Protein AF-A0A956AXN2-F1 (afdb_monomer)

Solvent-accessible surface area (backbone atoms only — not comparable to full-atom values): 38927 Å² total; per-residue (Å²): 79,81,42,46,38,38,34,41,40,37,40,39,87,85,61,36,36,43,39,35,38,62,96,38,86,89,48,66,48,78,38,73,47,72,67,61,50,49,54,52,47,34,55,55,49,18,58,46,57,61,72,47,58,73,88,59,54,57,62,46,51,62,55,63,70,58,45,82,42,81,30,56,21,61,94,42,70,40,66,51,91,88,80,43,90,66,70,39,63,32,53,41,64,32,35,39,30,80,55,100,62,31,31,37,41,35,23,76,89,72,74,42,74,49,77,41,59,59,91,49,60,66,60,62,51,50,20,50,52,45,25,58,54,51,74,76,45,56,70,71,55,58,58,71,58,52,70,62,55,61,71,53,73,47,81,45,76,29,72,24,73,70,72,59,88,85,79,65,54,62,90,74,86,74,84,85,65,79,72,78,85,69,74,83,89,83,73,80,79,83,81,86,90,80,82,89,82,87,89,86,86,90,84,91,82,91,78,92,74,82,79,72,83,78,74,72,82,51,67,55,45,62,71,54,22,45,56,45,37,54,36,38,72,73,64,70,49,53,72,39,75,97,34,64,69,58,37,53,53,52,51,61,52,61,54,43,82,23,31,32,37,30,43,29,27,55,66,43,46,46,66,67,31,42,52,34,35,35,38,36,54,42,46,69,33,42,94,87,42,97,37,75,55,40,51,30,35,38,41,33,41,65,43,44,49,54,91,56,96,56,93,64,47,36,56,51,52,41,49,50,34,50,51,41,32,43,75,53,56,22,42,39,32,31,42,51,55,54,49,22,67,58,29,70,51,51,102,89,39,87,55,22,51,45,71,70,45,44,69,37,45,72,64,40,57,36,27,35,38,29,32,29,35,56,67,43,45,56,51,32,42,71,75,38,49,75,64,46,70,59,37,51,78,44,75,52,67,66,77,57,82,84,50,47,61,59,43,49,50,52,55,47,51,56,53,16,69,76,64,68,46,46,74,39,71,61,20,46,53,43,40,53,54,49,35,65,73,75,49,81,85,70,33,65,62,30,53,34,52,47,52,50,51,19,53,50,49,48,50,44,56,52,47,72,68,46,95,54,95,66,80,60,77,65,42,36,43,67,56,51,50,53,51,52,22,70,74,51,29,38,50,60,60,52,72,43,88,87,44,80,84,56,66,66,61,51,39,52,60,47,48,76,79,44,77,94,45,64,70,61,45,48,54,54,39,51,46,52,49,32,53,47,69,66,69,48,60,84,57,17,31,62,39,79,48,76,44,69,41,61,86,89,74,41,67,69,55,48,49,45,49,48,11,32,64,52,32,70,32,64,84,30,41,50,73,45,62,20,70,71,27,46,46,75,72,39,43,41,52,41,55,29,45,81,85,48,81,7,52,57,42,52,50,30,61,75,44,33,54,25,27,39,36,37,35,44,48,82,46,35,30,74,74,56,52,62,53,48,49,38,35,64,63,55,10,42,48,69,42,80,70,66,54,68,19,54,31,44,58,15,34,41,38,33,30,28,58,55,44,42,70,68,58,72,66,65,85,67,103,60,82,80,79,49,74,66,60,51,52,53,49,39,50,52,39,45,51,66,70,72,51,134

Structure (mmCIF, N/CA/C/O backbone):
data_AF-A0A956AXN2-F1
#
_entry.id   AF-A0A956AXN2-F1
#
loop_
_atom_site.group_PDB
_atom_site.id
_atom_site.type_symbol
_atom_site.label_atom_id
_atom_site.label_alt_id
_atom_site.label_comp_id
_atom_site.label_asym_id
_atom_site.label_entity_id
_atom_site.label_seq_id
_atom_site.pdbx_PDB_ins_code
_atom_site.Cartn_x
_atom_site.Cartn_y
_atom_site.Cartn_z
_atom_site.occupancy
_atom_site.B_iso_or_equiv
_atom_site.auth_seq_id
_atom_site.auth_comp_id
_atom_site.auth_asym_id
_atom_site.auth_atom_id
_atom_site.pdbx_PDB_model_num
ATOM 1 N N . MET A 1 1 ? 9.701 23.883 -2.588 1.00 63.81 1 MET A N 1
ATOM 2 C CA . MET A 1 1 ? 8.964 24.927 -1.842 1.00 63.81 1 MET A CA 1
ATOM 3 C C . MET A 1 1 ? 9.703 25.158 -0.538 1.00 63.81 1 MET A C 1
ATOM 5 O O . MET A 1 1 ? 10.290 24.212 -0.030 1.00 63.81 1 MET A O 1
ATOM 9 N N . GLN A 1 2 ? 9.713 26.392 -0.039 1.00 69.25 2 GLN A N 1
ATOM 10 C CA . GLN A 1 2 ? 10.382 26.741 1.213 1.00 69.25 2 GLN A CA 1
ATOM 11 C C . GLN A 1 2 ? 9.327 26.874 2.313 1.00 69.25 2 GLN A C 1
ATOM 13 O O . GLN A 1 2 ? 8.371 27.635 2.157 1.00 69.25 2 GLN A O 1
ATOM 18 N N . PHE A 1 3 ? 9.496 26.123 3.396 1.00 72.44 3 PHE A N 1
ATOM 19 C CA . PHE A 1 3 ? 8.618 26.135 4.562 1.00 72.44 3 PHE A CA 1
ATOM 20 C C . PHE A 1 3 ? 9.384 26.654 5.772 1.00 72.44 3 PHE A C 1
ATOM 22 O O . PHE A 1 3 ? 10.547 26.310 5.959 1.00 72.44 3 PHE A O 1
ATOM 29 N N . THR A 1 4 ? 8.731 27.467 6.598 1.00 74.44 4 THR A N 1
ATOM 30 C CA . THR A 1 4 ? 9.302 27.939 7.862 1.00 74.44 4 THR A CA 1
ATOM 31 C C . THR A 1 4 ? 8.518 27.315 9.000 1.00 74.44 4 THR A C 1
ATOM 33 O O . THR A 1 4 ? 7.341 27.620 9.169 1.00 74.44 4 THR A O 1
ATOM 36 N N . VAL A 1 5 ? 9.170 26.456 9.775 1.00 76.56 5 VAL A N 1
ATOM 37 C CA . VAL A 1 5 ? 8.606 25.815 10.967 1.00 76.56 5 VAL A CA 1
ATOM 38 C C . VAL A 1 5 ? 9.182 26.497 12.197 1.00 76.56 5 VAL A C 1
ATOM 40 O O . VAL A 1 5 ? 10.336 26.905 12.180 1.00 76.56 5 VAL A O 1
ATOM 43 N N . GLN A 1 6 ? 8.406 26.652 13.265 1.00 81.50 6 GLN A N 1
ATOM 44 C CA . GLN A 1 6 ? 8.932 27.195 14.518 1.00 81.50 6 GLN A CA 1
ATOM 45 C C . GLN A 1 6 ? 9.357 26.050 15.439 1.00 81.50 6 GLN A C 1
ATOM 47 O O . GLN A 1 6 ? 8.585 25.124 15.689 1.00 81.50 6 GLN A O 1
ATOM 52 N N . LEU A 1 7 ? 10.580 26.115 15.945 1.00 84.94 7 LEU A N 1
ATOM 53 C CA . LEU A 1 7 ? 11.082 25.237 16.991 1.00 84.94 7 LEU A CA 1
ATOM 54 C C . LEU A 1 7 ? 10.888 25.926 18.336 1.00 84.94 7 LEU A C 1
ATOM 56 O O . LEU A 1 7 ? 11.140 27.121 18.451 1.00 84.94 7 LEU A O 1
AT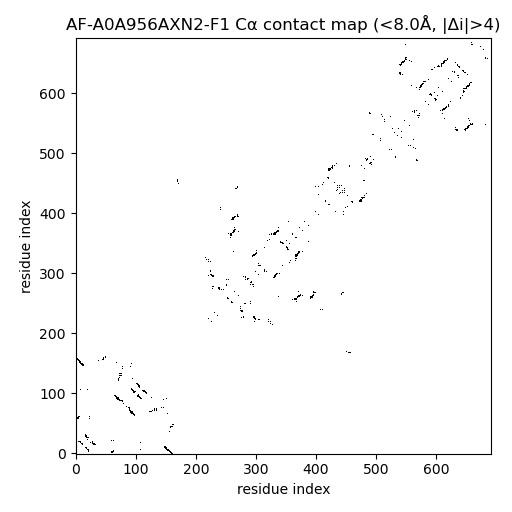OM 60 N N . PHE A 1 8 ? 10.464 25.178 19.346 1.00 86.69 8 PHE A N 1
ATOM 61 C CA . PHE A 1 8 ? 10.531 25.600 20.738 1.00 86.69 8 PHE A CA 1
ATOM 62 C C . PHE A 1 8 ? 11.638 24.812 21.429 1.00 86.69 8 PHE A C 1
ATOM 64 O O . PHE A 1 8 ? 11.578 23.583 21.490 1.00 86.69 8 PHE A O 1
ATOM 71 N N . ILE A 1 9 ? 12.661 25.517 21.901 1.00 87.62 9 ILE A N 1
ATOM 72 C CA . ILE A 1 9 ? 13.892 24.924 22.420 1.00 87.62 9 ILE A CA 1
ATOM 73 C C . ILE A 1 9 ? 13.972 25.200 23.915 1.00 87.62 9 ILE A C 1
ATOM 75 O O . ILE A 1 9 ? 13.796 26.337 24.349 1.00 87.62 9 ILE A O 1
ATOM 79 N N . GLN A 1 10 ? 14.246 24.149 24.683 1.00 87.50 10 GLN A N 1
ATOM 80 C CA . GLN A 1 10 ? 14.520 24.208 26.115 1.00 87.50 10 GLN A CA 1
ATOM 81 C C . GLN A 1 10 ? 15.980 23.838 26.341 1.00 87.50 10 GLN A C 1
ATOM 83 O O . GLN A 1 10 ? 16.398 22.750 25.944 1.00 87.50 10 GLN A O 1
ATOM 88 N N . ALA A 1 11 ? 16.751 24.720 26.970 1.00 86.19 11 ALA A N 1
ATOM 89 C CA . ALA A 1 11 ? 18.085 24.398 27.456 1.00 86.19 11 ALA A CA 1
ATOM 90 C C . ALA A 1 11 ? 18.000 23.830 28.877 1.00 86.19 11 ALA A C 1
ATOM 92 O O . ALA A 1 11 ? 17.357 24.416 29.744 1.00 86.19 11 ALA A O 1
ATOM 93 N N . HIS A 1 12 ? 18.684 22.715 29.121 1.00 83.00 12 HIS A N 1
ATOM 94 C CA . HIS A 1 12 ? 18.792 22.095 30.440 1.00 83.00 12 HIS A CA 1
ATOM 95 C C . HIS A 1 12 ? 20.176 22.366 31.049 1.00 83.00 12 HIS A C 1
ATOM 97 O O . HIS A 1 12 ? 21.182 22.426 30.336 1.00 83.00 12 HIS A O 1
ATOM 103 N N . HIS A 1 13 ? 20.264 22.446 32.381 1.00 67.75 13 HIS A N 1
ATOM 104 C CA . HIS A 1 13 ? 21.502 22.751 33.121 1.00 67.75 13 HIS A CA 1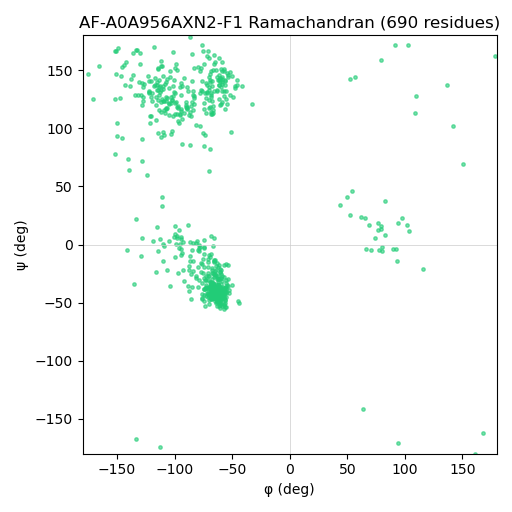
ATOM 105 C C . HIS A 1 13 ? 22.710 21.828 32.824 1.00 67.75 13 HIS A C 1
ATOM 107 O O . HIS A 1 13 ? 23.848 22.188 33.121 1.00 67.75 13 HIS A O 1
ATOM 113 N N . HIS A 1 14 ? 22.496 20.651 32.224 1.00 72.44 14 HIS A N 1
ATOM 114 C CA . HIS A 1 14 ? 23.546 19.683 31.877 1.00 72.44 14 HIS A CA 1
ATOM 115 C C . HIS A 1 14 ? 24.055 19.772 30.427 1.00 72.44 14 HIS A C 1
ATOM 117 O O . HIS A 1 14 ? 24.774 18.877 29.989 1.00 72.44 14 HIS A O 1
ATOM 123 N N . GLY A 1 15 ? 23.711 20.834 29.691 1.00 75.38 15 GLY A N 1
ATOM 124 C CA . GLY A 1 15 ? 24.161 21.027 28.306 1.00 75.38 15 GLY A CA 1
ATOM 125 C C . GLY A 1 15 ? 23.372 20.219 27.273 1.00 75.38 15 GLY A C 1
ATOM 126 O O . GLY A 1 15 ? 23.825 20.072 26.145 1.00 75.38 15 GLY A O 1
ATOM 127 N N . PHE A 1 16 ? 22.201 19.707 27.657 1.00 78.75 16 PHE A N 1
ATOM 128 C CA . PHE A 1 16 ? 21.246 19.079 26.749 1.00 78.75 16 PHE A CA 1
ATOM 129 C C . PHE A 1 16 ? 20.142 20.066 26.374 1.00 78.75 16 PHE A C 1
ATOM 131 O O . PHE A 1 16 ? 19.810 20.976 27.137 1.00 78.75 16 PHE A O 1
ATOM 138 N N . TYR A 1 17 ? 19.536 19.831 25.221 1.00 82.50 17 TYR A N 1
ATOM 139 C CA . TYR A 1 17 ? 18.417 20.570 24.672 1.00 82.50 17 TYR A CA 1
ATOM 140 C C . TYR A 1 17 ? 17.244 19.631 24.421 1.00 82.50 17 TYR A C 1
ATOM 142 O O . TYR A 1 17 ? 17.416 18.520 23.913 1.00 82.50 17 TYR A O 1
ATOM 150 N N . THR A 1 18 ? 16.041 20.115 24.711 1.00 81.19 18 THR A N 1
ATOM 151 C CA . THR A 1 18 ? 14.805 19.514 24.213 1.00 81.19 18 THR A CA 1
ATOM 152 C C . THR A 1 18 ? 14.215 20.428 23.149 1.00 81.19 18 THR A C 1
ATOM 154 O O . THR A 1 18 ? 13.869 21.577 23.420 1.00 81.19 18 THR A O 1
ATOM 157 N N . VAL A 1 19 ? 14.112 19.918 21.924 1.00 82.19 19 VAL A N 1
ATOM 158 C CA . VAL A 1 19 ? 13.635 20.646 20.748 1.00 82.19 19 VAL A CA 1
ATOM 159 C C . VAL A 1 19 ? 12.258 20.121 20.367 1.00 82.19 19 VAL A C 1
ATOM 161 O O . VAL A 1 19 ? 12.110 18.977 19.937 1.00 82.19 19 VAL A O 1
ATOM 164 N N . HIS A 1 20 ? 11.243 20.965 20.506 1.00 80.94 20 HIS A N 1
ATOM 165 C CA . HIS A 1 20 ? 9.877 20.682 20.085 1.00 80.94 20 HIS A CA 1
ATOM 166 C C . HIS A 1 20 ? 9.599 21.334 18.736 1.00 80.94 20 HIS A C 1
ATOM 168 O O . HIS A 1 20 ? 9.807 22.537 18.568 1.00 80.94 20 HIS A O 1
ATOM 174 N N . VAL A 1 21 ? 9.052 20.575 17.791 1.00 80.12 21 VAL A N 1
ATOM 175 C CA . VAL A 1 21 ? 8.584 21.136 16.521 1.00 80.12 21 VAL A CA 1
ATOM 176 C C . VAL A 1 21 ? 7.150 21.641 16.692 1.00 80.12 21 VAL A C 1
ATOM 178 O O . VAL A 1 21 ? 6.210 20.862 16.865 1.00 80.12 21 VAL A O 1
ATOM 181 N N . LEU A 1 22 ? 6.952 22.960 16.665 1.00 73.38 22 LEU A N 1
ATOM 182 C CA . LEU A 1 22 ? 5.623 23.546 16.835 1.00 73.38 22 LEU A CA 1
ATOM 183 C C . LEU A 1 22 ? 4.741 23.208 15.627 1.00 73.38 22 LEU A C 1
ATOM 185 O O . LEU A 1 22 ? 5.127 23.402 14.478 1.00 73.38 22 LEU A O 1
ATOM 189 N N . GLY A 1 23 ? 3.549 22.677 15.907 1.00 67.06 23 GLY A N 1
ATOM 190 C CA . GLY A 1 23 ? 2.657 22.093 14.898 1.00 67.06 23 GLY A CA 1
ATOM 191 C C . GLY A 1 23 ? 2.819 20.577 14.720 1.00 67.06 23 GLY A C 1
ATOM 192 O O . GLY A 1 23 ? 1.911 19.945 14.192 1.00 67.06 23 GLY A O 1
ATOM 193 N N . GLU A 1 24 ? 3.896 19.976 15.240 1.00 66.94 24 GLU A N 1
ATOM 194 C CA . GLU A 1 24 ? 4.154 18.527 15.225 1.00 66.94 24 GLU A CA 1
ATOM 195 C C . GLU A 1 24 ? 4.494 18.009 16.632 1.00 66.94 24 GLU A C 1
ATOM 197 O O . GLU A 1 24 ? 5.636 17.643 16.905 1.00 66.94 24 GLU A O 1
ATOM 202 N N . PRO A 1 25 ? 3.517 17.934 17.556 1.00 57.16 25 PRO A N 1
ATOM 203 C CA . PRO A 1 25 ? 3.775 17.521 18.939 1.00 57.16 25 PRO A CA 1
ATOM 204 C C . PRO A 1 25 ? 4.334 16.092 19.074 1.00 57.16 25 PRO A C 1
ATOM 206 O O . PRO A 1 25 ? 4.919 15.764 20.099 1.00 57.16 25 PRO A O 1
ATOM 209 N N . SER A 1 26 ? 4.202 15.247 18.044 1.00 58.41 26 SER A N 1
ATOM 210 C CA . SER A 1 26 ? 4.830 13.919 17.998 1.00 58.41 26 SER A CA 1
ATOM 211 C C . SER A 1 26 ? 6.338 13.940 17.715 1.00 58.41 26 SER A C 1
ATOM 213 O O . SER A 1 26 ? 6.979 12.897 17.805 1.00 58.41 26 SER A O 1
ATOM 215 N N . LEU A 1 27 ? 6.893 15.083 17.300 1.00 64.00 27 LEU A N 1
ATOM 216 C CA . LEU A 1 27 ? 8.287 15.228 16.893 1.00 64.00 27 LEU A CA 1
ATOM 217 C C . LEU A 1 27 ? 9.031 16.090 17.921 1.00 64.00 27 LEU A C 1
ATOM 219 O O . LEU A 1 27 ? 9.037 17.321 17.854 1.00 64.00 27 LEU A O 1
ATOM 223 N N . VAL A 1 28 ? 9.636 15.405 18.890 1.00 72.00 28 VAL A N 1
ATOM 224 C CA . VAL A 1 28 ? 10.475 15.991 19.940 1.00 72.00 28 VAL A CA 1
ATOM 225 C C . VAL A 1 28 ? 11.849 15.340 19.870 1.00 72.00 28 VAL A C 1
ATOM 227 O O . VAL A 1 28 ? 11.951 14.116 19.787 1.00 72.00 28 VAL A O 1
ATOM 230 N N . VAL A 1 29 ? 12.898 16.157 19.886 1.00 74.81 29 VAL A N 1
ATOM 231 C CA . VAL A 1 29 ? 14.290 15.700 19.844 1.00 74.81 29 VAL A CA 1
ATOM 232 C C . VAL A 1 29 ? 14.977 16.106 21.138 1.00 74.81 29 VAL A C 1
ATOM 234 O O . VAL A 1 29 ? 14.955 17.275 21.512 1.00 74.81 29 VAL A O 1
ATOM 237 N N . HIS A 1 30 ? 15.601 15.142 21.808 1.00 78.94 30 HIS A N 1
ATOM 238 C CA . HIS A 1 30 ? 16.502 15.392 22.929 1.00 78.94 30 HIS A CA 1
ATOM 239 C C . HIS A 1 30 ? 17.935 15.223 22.425 1.00 78.94 30 HIS A C 1
ATOM 241 O O . HIS A 1 30 ? 18.270 14.164 21.896 1.00 78.94 30 HIS A O 1
ATOM 247 N N . THR A 1 31 ? 18.758 16.261 22.546 1.00 78.94 31 THR A N 1
ATOM 248 C CA . THR A 1 31 ? 20.106 16.306 21.956 1.00 78.94 31 THR A CA 1
ATOM 249 C C . THR A 1 31 ? 21.067 17.085 22.851 1.00 78.94 31 THR A C 1
ATOM 251 O O . THR A 1 31 ? 20.638 17.972 23.576 1.00 78.94 31 THR A O 1
ATOM 254 N N . ASP A 1 32 ? 22.359 16.792 22.808 1.00 83.12 32 ASP A N 1
ATOM 255 C CA . ASP A 1 32 ? 23.435 17.665 23.302 1.00 83.12 32 ASP A CA 1
ATOM 256 C C . ASP A 1 32 ? 24.036 18.550 22.191 1.00 83.12 32 ASP A C 1
ATOM 258 O O . ASP A 1 32 ? 24.781 19.485 22.478 1.00 83.12 32 ASP A O 1
ATOM 262 N N . ASP A 1 33 ? 23.661 18.304 20.931 1.00 84.12 33 ASP A N 1
ATOM 263 C CA . ASP A 1 33 ? 24.059 19.073 19.751 1.00 84.12 33 ASP A CA 1
ATOM 264 C C . ASP A 1 33 ? 22.820 19.624 19.028 1.00 84.12 33 ASP A C 1
ATOM 266 O O . ASP A 1 33 ? 22.065 18.904 18.360 1.00 84.12 33 ASP A O 1
ATOM 270 N N . LEU A 1 34 ? 22.586 20.926 19.200 1.00 84.19 34 LEU A N 1
ATOM 271 C CA . LEU A 1 34 ? 21.443 21.616 18.614 1.00 84.19 34 LEU A CA 1
ATOM 272 C C . LEU A 1 34 ? 21.570 21.762 17.088 1.00 84.19 34 LEU A C 1
ATOM 274 O O . LEU A 1 34 ? 20.549 21.752 16.401 1.00 84.19 34 LEU A O 1
ATOM 278 N N . ASP A 1 35 ? 22.788 21.872 16.551 1.00 84.81 35 ASP A N 1
ATOM 279 C CA . ASP A 1 35 ? 23.010 22.032 15.111 1.00 84.81 35 ASP A CA 1
ATOM 280 C C . ASP A 1 35 ? 22.742 20.718 14.373 1.00 84.81 35 ASP A C 1
ATOM 282 O O . ASP A 1 35 ? 21.992 20.712 13.394 1.00 84.81 35 ASP A O 1
ATOM 286 N N . GLN A 1 36 ? 23.226 19.591 14.905 1.00 73.12 36 GLN A N 1
ATOM 287 C CA . GLN A 1 36 ? 22.910 18.273 14.347 1.00 73.12 36 GLN A CA 1
ATOM 288 C C . GLN A 1 36 ? 21.402 17.987 14.387 1.00 73.12 36 GLN A C 1
ATOM 290 O O . GLN A 1 36 ? 20.825 17.521 13.404 1.00 73.12 36 GLN A O 1
ATOM 295 N N . ALA A 1 37 ? 20.729 18.324 15.493 1.00 75.56 37 ALA A N 1
ATOM 296 C CA . ALA A 1 37 ? 19.283 18.146 15.591 1.00 75.56 37 ALA A CA 1
ATOM 297 C C . ALA A 1 37 ? 18.514 18.988 14.564 1.00 75.56 37 ALA A C 1
ATOM 299 O O . ALA A 1 37 ? 17.494 18.532 14.051 1.00 75.56 37 ALA A O 1
ATOM 300 N N . ARG A 1 38 ? 18.988 20.195 14.222 1.00 83.06 38 ARG A N 1
ATOM 301 C CA . ARG A 1 38 ? 18.386 21.016 13.158 1.00 83.06 38 ARG A CA 1
ATOM 302 C C . ARG A 1 38 ? 18.546 20.368 11.786 1.00 83.06 38 ARG A C 1
ATOM 304 O O . ARG A 1 38 ? 17.582 20.369 11.020 1.00 83.06 38 ARG A O 1
ATOM 311 N N . GLU A 1 39 ? 19.716 19.818 11.470 1.00 72.25 39 GLU A N 1
ATOM 312 C CA . GLU A 1 39 ? 19.949 19.111 10.203 1.00 72.25 39 GLU A CA 1
ATOM 313 C C . GLU A 1 39 ? 19.042 17.880 10.078 1.00 72.25 39 GLU A C 1
ATOM 315 O O . GLU A 1 39 ? 18.328 17.727 9.081 1.00 72.25 39 GLU A O 1
ATOM 320 N N . ASP A 1 40 ? 18.982 17.060 11.128 1.00 69.50 40 ASP A N 1
ATOM 321 C CA . ASP A 1 40 ? 18.150 15.857 11.167 1.00 69.50 40 ASP A CA 1
ATOM 322 C C . ASP A 1 40 ? 16.659 16.205 11.062 1.00 69.50 40 ASP A C 1
ATOM 324 O O . ASP A 1 40 ? 15.921 15.606 10.274 1.00 69.50 40 ASP A O 1
ATOM 328 N N . LEU A 1 41 ? 16.208 17.224 11.803 1.00 76.19 41 LEU A N 1
ATOM 329 C CA . LEU A 1 41 ? 14.836 17.726 11.720 1.00 76.19 41 LEU A CA 1
ATOM 330 C C . LEU A 1 41 ? 14.521 18.288 10.335 1.00 76.19 41 LEU A C 1
ATOM 332 O O . LEU A 1 41 ? 13.416 18.075 9.845 1.00 76.19 41 LEU A O 1
ATOM 336 N N . THR A 1 42 ? 15.472 18.956 9.681 1.00 78.19 42 THR A N 1
ATOM 337 C CA . THR A 1 42 ? 15.293 19.466 8.315 1.00 78.19 42 THR A CA 1
ATOM 338 C C . THR A 1 42 ? 15.047 18.321 7.340 1.00 78.19 42 THR A C 1
ATOM 340 O O . THR A 1 42 ? 14.102 18.388 6.557 1.00 78.19 42 THR A O 1
ATOM 343 N N . LEU A 1 43 ? 15.826 17.239 7.423 1.00 68.62 43 LEU A N 1
ATOM 344 C CA . LEU A 1 43 ? 15.653 16.057 6.573 1.00 68.62 43 LEU A CA 1
ATOM 345 C C . LEU A 1 43 ? 14.315 15.350 6.830 1.00 68.62 43 LEU A C 1
ATOM 347 O O . LEU A 1 43 ? 13.591 15.022 5.888 1.00 68.62 43 LEU A O 1
ATOM 351 N N . VAL A 1 44 ? 13.960 15.149 8.102 1.00 70.06 44 VAL A N 1
ATOM 352 C CA . VAL A 1 44 ? 12.703 14.496 8.501 1.00 70.06 44 VAL A CA 1
ATOM 353 C C . VAL A 1 44 ? 11.487 15.327 8.087 1.00 70.06 44 VAL A C 1
ATOM 355 O O . VAL A 1 44 ? 10.497 14.779 7.598 1.00 70.06 44 VAL A O 1
ATOM 358 N N . LEU A 1 45 ? 11.542 16.649 8.265 1.00 73.06 45 LEU A N 1
ATOM 359 C CA . LEU A 1 45 ? 10.460 17.555 7.887 1.00 73.06 45 LEU A CA 1
ATOM 360 C C . LEU A 1 45 ? 10.363 17.730 6.371 1.00 73.06 45 LEU A C 1
ATOM 362 O O . LEU A 1 45 ? 9.246 17.815 5.871 1.00 73.06 45 LEU A O 1
ATOM 366 N N . ALA A 1 46 ? 11.478 17.727 5.634 1.00 72.12 46 ALA A N 1
ATOM 367 C CA . ALA A 1 46 ? 11.466 17.762 4.171 1.00 72.12 46 ALA A CA 1
ATOM 368 C C . ALA A 1 46 ? 10.742 16.531 3.603 1.00 72.12 46 ALA A C 1
ATOM 370 O O . ALA A 1 46 ? 9.751 16.687 2.889 1.00 72.12 46 ALA A O 1
ATOM 371 N N . ASP A 1 47 ? 11.136 15.322 4.023 1.00 65.38 47 ASP A N 1
ATOM 372 C CA . ASP A 1 47 ? 10.463 14.072 3.635 1.00 65.38 47 ASP A CA 1
ATOM 373 C C . ASP A 1 47 ? 8.977 14.069 4.038 1.00 65.38 47 ASP A C 1
ATOM 375 O O . ASP A 1 47 ? 8.109 13.607 3.294 1.00 65.38 47 ASP A O 1
ATOM 379 N N . ARG A 1 48 ? 8.648 14.633 5.206 1.00 68.62 48 ARG A N 1
ATOM 380 C CA . ARG A 1 48 ? 7.261 14.736 5.674 1.00 68.62 48 ARG A CA 1
ATOM 381 C C . ARG A 1 48 ? 6.442 15.738 4.854 1.00 68.62 48 ARG A C 1
ATOM 383 O O . ARG A 1 48 ? 5.308 15.419 4.499 1.00 68.62 48 ARG A O 1
ATOM 390 N N . PHE A 1 49 ? 6.981 16.914 4.529 1.00 69.62 49 PHE A N 1
ATOM 391 C CA . PHE A 1 49 ? 6.303 17.916 3.700 1.00 69.62 49 PHE A CA 1
ATOM 392 C C . PHE A 1 49 ? 6.097 17.434 2.266 1.00 69.62 49 PHE A C 1
ATOM 394 O O . PHE A 1 49 ? 5.045 17.705 1.691 1.00 69.62 49 PHE A O 1
ATOM 401 N N . GLU A 1 50 ? 7.026 16.648 1.720 1.00 62.25 50 GLU A N 1
ATOM 402 C CA . GLU A 1 50 ? 6.866 15.994 0.414 1.00 62.25 50 GLU A CA 1
ATOM 403 C C . GLU A 1 50 ? 5.691 15.006 0.380 1.00 62.25 50 GLU A C 1
ATOM 405 O O . GLU A 1 50 ? 5.064 14.806 -0.662 1.00 62.25 50 GLU A O 1
ATOM 410 N N . ARG A 1 51 ? 5.352 14.408 1.527 1.00 56.44 51 ARG A N 1
ATOM 411 C CA . ARG A 1 51 ? 4.265 13.425 1.676 1.00 56.44 51 ARG A CA 1
ATOM 412 C C . ARG A 1 51 ? 2.930 14.046 2.096 1.00 56.44 51 ARG A C 1
ATOM 414 O O . ARG A 1 51 ? 1.915 13.348 2.141 1.00 56.44 51 ARG A O 1
ATOM 421 N N . MET A 1 52 ? 2.913 15.334 2.427 1.00 57.78 52 MET A N 1
ATOM 422 C CA . MET A 1 52 ? 1.763 16.017 3.009 1.00 57.78 52 MET A CA 1
ATOM 423 C C . MET A 1 52 ? 0.861 16.647 1.941 1.00 57.78 52 MET A C 1
ATOM 425 O O . MET A 1 52 ? 1.321 17.183 0.935 1.00 57.78 52 MET A O 1
ATOM 429 N N . HIS A 1 53 ? -0.457 16.624 2.163 1.00 53.28 53 HIS A N 1
ATOM 430 C CA . HIS A 1 53 ? -1.404 17.243 1.234 1.00 53.28 53 HIS A CA 1
ATOM 431 C C . HIS A 1 53 ? -1.177 18.771 1.143 1.00 53.28 53 HIS A C 1
ATOM 433 O O . HIS A 1 53 ? -1.171 19.427 2.188 1.00 53.28 53 HIS A O 1
ATOM 439 N N . PRO A 1 54 ? -1.109 19.391 -0.054 1.00 53.41 54 PRO A N 1
ATOM 440 C CA . PRO A 1 54 ? -0.770 20.815 -0.210 1.00 53.41 54 PRO A CA 1
ATOM 441 C C . PRO A 1 54 ? -1.658 21.796 0.579 1.00 53.41 54 PRO A C 1
ATOM 443 O O . PRO A 1 54 ? -1.177 22.811 1.074 1.00 53.41 54 PRO A O 1
ATOM 446 N N . ARG A 1 55 ? -2.952 21.481 0.762 1.00 50.84 55 ARG A N 1
ATOM 447 C CA . ARG A 1 55 ? -3.877 22.282 1.604 1.00 50.84 55 ARG A CA 1
ATOM 448 C C . ARG A 1 55 ? -3.549 22.244 3.110 1.00 50.84 55 ARG A C 1
ATOM 450 O O . ARG A 1 55 ? -4.012 23.111 3.841 1.00 50.84 55 ARG A O 1
ATOM 457 N N . LEU A 1 56 ? -2.800 21.246 3.585 1.00 54.50 56 LEU A N 1
ATOM 458 C CA . LEU A 1 56 ? -2.360 21.126 4.984 1.00 54.50 56 LEU A CA 1
ATOM 459 C C . LEU A 1 56 ? -0.997 21.783 5.206 1.00 54.50 56 LEU A C 1
ATOM 461 O O . LEU A 1 56 ? -0.768 22.360 6.262 1.00 54.50 56 LEU A O 1
ATOM 465 N N . VAL A 1 57 ? -0.148 21.778 4.179 1.00 54.81 57 VAL A N 1
ATOM 466 C CA . VAL A 1 57 ? 1.186 22.389 4.195 1.00 54.81 57 VAL A CA 1
ATOM 467 C C . VAL A 1 57 ? 1.131 23.892 4.521 1.00 54.81 57 VAL A C 1
ATOM 469 O O . VAL A 1 57 ? 1.958 24.395 5.279 1.00 54.81 57 VAL A O 1
ATOM 472 N N . GLY A 1 58 ? 0.105 24.609 4.042 1.00 51.59 58 GLY A N 1
ATOM 473 C CA . GLY A 1 58 ? -0.102 26.031 4.358 1.00 51.59 58 GLY A CA 1
ATOM 474 C C . GLY A 1 58 ? -0.273 26.339 5.855 1.00 51.59 58 GLY A C 1
ATOM 475 O O . GLY A 1 58 ? 0.089 27.427 6.292 1.00 51.59 58 GLY A O 1
ATOM 476 N N . LYS A 1 59 ? -0.729 25.372 6.665 1.00 53.47 59 LYS A N 1
ATOM 477 C CA . LYS A 1 59 ? -0.896 25.547 8.120 1.00 53.47 59 LYS A CA 1
ATOM 478 C C . LYS A 1 59 ? 0.428 25.544 8.889 1.00 53.47 59 LYS A C 1
ATOM 480 O O . LYS A 1 59 ? 0.480 26.068 9.995 1.00 53.47 59 LYS A O 1
ATOM 485 N N . TYR A 1 60 ? 1.496 25.006 8.297 1.00 53.50 60 TYR A N 1
ATOM 486 C CA . TYR A 1 60 ? 2.847 25.049 8.866 1.00 53.50 60 TYR A CA 1
ATOM 487 C C . TYR A 1 60 ? 3.534 26.386 8.573 1.00 53.50 60 TYR A C 1
ATOM 489 O O . TYR A 1 60 ? 4.312 26.864 9.389 1.00 53.50 60 TYR A O 1
ATOM 497 N N . ALA A 1 61 ? 3.178 27.038 7.459 1.00 42.75 61 ALA A N 1
ATOM 498 C CA . ALA A 1 61 ? 3.635 28.387 7.127 1.00 42.75 61 ALA A CA 1
ATOM 499 C C . ALA A 1 61 ? 2.969 29.481 7.996 1.00 42.75 61 ALA A C 1
ATOM 501 O O . ALA A 1 61 ? 3.579 30.518 8.250 1.00 42.75 61 ALA A O 1
ATOM 502 N N . GLU A 1 62 ? 1.749 29.244 8.500 1.00 44.72 62 GLU A N 1
ATOM 503 C CA . GLU A 1 62 ? 1.018 30.148 9.412 1.00 44.72 62 GLU A CA 1
ATOM 504 C C . GLU A 1 62 ? 1.476 30.077 10.886 1.00 44.72 62 GLU A C 1
ATOM 506 O O . GLU A 1 62 ? 0.975 30.821 11.730 1.00 44.72 62 GLU A O 1
ATOM 511 N N . ALA A 1 63 ? 2.459 29.235 11.229 1.00 49.25 63 ALA A N 1
ATOM 512 C CA . ALA A 1 63 ? 3.107 29.281 12.545 1.00 49.25 63 ALA A CA 1
ATOM 513 C C . ALA A 1 63 ? 3.992 30.536 12.732 1.00 49.25 63 ALA A C 1
ATOM 515 O O . ALA A 1 63 ? 4.457 30.816 13.839 1.00 49.25 63 ALA A O 1
ATOM 516 N N . GLY A 1 64 ? 4.217 31.315 11.667 1.00 50.09 64 GLY A N 1
ATOM 517 C CA . GLY A 1 64 ? 4.844 32.631 11.745 1.00 50.09 64 GLY A CA 1
ATOM 518 C C . GLY A 1 64 ? 3.973 33.640 12.503 1.00 50.09 64 GLY A C 1
ATOM 519 O O . GLY A 1 64 ? 2.784 33.774 12.233 1.00 50.09 64 GLY A O 1
ATOM 520 N N . GLY A 1 65 ? 4.580 34.373 13.440 1.00 62.16 65 GLY A N 1
ATOM 521 C CA . GLY A 1 65 ? 3.903 35.414 14.228 1.00 62.16 65 GLY A CA 1
ATOM 522 C C . GLY A 1 65 ? 3.550 35.021 15.665 1.00 62.16 65 GLY A C 1
ATOM 523 O O . GLY A 1 65 ? 2.802 35.748 16.313 1.00 62.16 65 GLY A O 1
ATOM 524 N N . LEU A 1 66 ? 4.074 33.895 16.162 1.00 72.00 66 LEU A N 1
ATOM 525 C CA . LEU A 1 66 ? 4.082 33.584 17.591 1.00 72.00 66 LEU A CA 1
ATOM 526 C C . LEU A 1 66 ? 5.182 34.387 18.297 1.00 72.00 66 LEU A C 1
ATOM 528 O O . LEU A 1 66 ? 6.320 34.410 17.831 1.00 72.00 66 LEU A O 1
ATOM 532 N N . THR A 1 67 ? 4.858 35.011 19.425 1.00 78.75 67 THR A N 1
ATOM 533 C CA . THR A 1 67 ? 5.832 35.626 20.336 1.00 78.75 67 THR A CA 1
ATOM 534 C C . THR A 1 67 ? 5.914 34.814 21.619 1.00 78.75 67 THR A C 1
ATOM 536 O O . THR A 1 67 ? 4.893 34.375 22.145 1.00 78.75 67 THR A O 1
ATOM 539 N N . ALA A 1 68 ? 7.128 34.576 22.113 1.00 83.12 68 ALA A N 1
ATOM 540 C CA . ALA A 1 68 ? 7.335 33.927 23.401 1.00 83.12 68 ALA A CA 1
ATOM 541 C C . ALA A 1 68 ? 7.224 34.967 24.523 1.00 83.12 68 ALA A C 1
ATOM 543 O O . ALA A 1 68 ? 7.898 35.995 24.487 1.00 83.12 68 ALA A O 1
ATOM 544 N N . HIS A 1 69 ? 6.382 34.683 25.508 1.00 82.06 69 HIS A N 1
ATOM 545 C CA . HIS A 1 69 ? 6.216 35.460 26.729 1.00 82.06 69 HIS A CA 1
ATOM 546 C C . HIS A 1 69 ? 6.526 34.560 27.918 1.00 82.06 69 HIS A C 1
ATOM 548 O O . HIS A 1 69 ? 6.149 33.389 27.930 1.00 82.06 69 HIS A O 1
ATOM 554 N N . THR A 1 70 ? 7.203 35.097 28.926 1.00 84.00 70 THR A N 1
ATOM 555 C CA . THR A 1 70 ? 7.386 34.411 30.206 1.00 84.00 70 THR A CA 1
ATOM 556 C C . THR A 1 70 ? 6.326 34.924 31.162 1.00 84.00 70 THR A C 1
ATOM 558 O O . THR A 1 70 ? 6.305 36.113 31.470 1.00 84.00 70 THR A O 1
ATOM 561 N N . VAL A 1 71 ? 5.443 34.038 31.616 1.00 86.12 71 VAL A N 1
ATOM 562 C CA . VAL A 1 71 ? 4.383 34.380 32.569 1.00 86.12 71 VAL A CA 1
ATOM 563 C C . VAL A 1 71 ? 4.581 33.609 33.872 1.00 86.12 71 VAL A C 1
ATOM 565 O O . VAL A 1 71 ? 4.991 32.443 33.840 1.00 86.12 71 VAL A O 1
ATOM 568 N N . PRO A 1 72 ? 4.295 34.221 35.032 1.00 83.44 72 PRO A N 1
ATOM 569 C CA . PRO A 1 72 ? 4.267 33.486 36.286 1.00 83.44 72 PRO A CA 1
ATOM 570 C C . PRO A 1 72 ? 3.074 32.525 36.289 1.00 83.44 72 PRO A C 1
ATOM 572 O O . PRO A 1 72 ? 2.026 32.822 35.714 1.00 83.44 72 PRO A O 1
ATOM 575 N N . VAL A 1 73 ? 3.205 31.398 36.978 1.00 81.62 73 VAL A N 1
ATOM 576 C CA . VAL A 1 73 ? 2.115 30.463 37.259 1.00 81.62 73 VAL A CA 1
ATOM 577 C C . VAL A 1 73 ? 1.801 30.546 38.753 1.00 81.62 73 VAL A C 1
ATOM 579 O O . VAL A 1 73 ? 2.511 29.944 39.568 1.00 81.62 73 VAL A O 1
ATOM 582 N N . PRO A 1 74 ? 0.781 31.336 39.138 1.00 69.56 74 PRO A N 1
ATOM 583 C CA . PRO A 1 74 ? 0.304 31.407 40.512 1.00 69.56 74 PRO A CA 1
ATOM 584 C C . PRO A 1 74 ? 0.053 30.008 41.089 1.00 69.56 74 PRO A C 1
ATOM 586 O O . PRO A 1 74 ? -0.352 29.097 40.372 1.00 69.56 74 PRO A O 1
ATOM 589 N N . ASP A 1 75 ? 0.325 29.830 42.383 1.00 66.25 75 ASP A N 1
ATOM 590 C CA . ASP A 1 75 ? 0.093 28.589 43.147 1.00 66.25 75 ASP A CA 1
ATOM 591 C C . ASP A 1 75 ? 0.936 27.354 42.757 1.00 66.25 75 ASP A C 1
ATOM 593 O O . ASP A 1 75 ? 0.921 26.334 43.457 1.00 66.25 75 ASP A O 1
ATOM 597 N N . ALA A 1 76 ? 1.765 27.449 41.714 1.00 67.00 76 ALA A N 1
ATOM 598 C CA . ALA A 1 76 ? 2.837 26.500 41.428 1.00 67.00 76 ALA A CA 1
ATOM 599 C C . ALA A 1 76 ? 4.147 27.001 42.057 1.00 67.00 76 ALA A C 1
ATOM 601 O O . ALA A 1 76 ? 4.917 27.709 41.422 1.00 67.00 76 ALA A O 1
ATOM 602 N N . LEU A 1 77 ? 4.402 26.674 43.328 1.00 66.69 77 LEU A N 1
ATOM 603 C CA . LEU A 1 77 ? 5.598 27.147 44.034 1.00 66.69 77 LEU A CA 1
ATOM 604 C C . LEU A 1 77 ? 6.829 26.270 43.762 1.00 66.69 77 LEU A C 1
ATOM 606 O O . LEU A 1 77 ? 6.798 25.044 43.897 1.00 66.69 77 LEU A O 1
ATOM 610 N N . VAL A 1 78 ? 7.940 26.922 43.436 1.00 64.25 78 VAL A N 1
ATOM 611 C CA . VAL A 1 78 ? 9.251 26.325 43.184 1.00 64.25 78 VAL A CA 1
ATOM 612 C C . VAL A 1 78 ? 10.221 26.816 44.251 1.00 64.25 78 VAL A C 1
ATOM 614 O O . VAL A 1 78 ? 10.272 28.003 44.564 1.00 64.25 78 VAL A O 1
ATOM 617 N N . VAL A 1 79 ? 10.982 25.883 44.820 1.00 58.62 79 VAL A N 1
ATOM 618 C CA . VAL A 1 79 ? 12.146 26.182 45.663 1.00 58.62 79 VAL A CA 1
ATOM 619 C C . VAL A 1 79 ? 13.364 25.771 44.853 1.00 58.62 79 VAL A C 1
ATOM 621 O O . VAL A 1 79 ? 13.479 24.591 44.498 1.00 58.62 79 VAL A O 1
ATOM 624 N N . ASP A 1 80 ? 14.195 26.747 44.511 1.00 56.84 80 ASP A N 1
ATOM 625 C CA . ASP A 1 80 ? 15.433 26.555 43.763 1.00 56.84 80 ASP A CA 1
ATOM 626 C C . ASP A 1 80 ? 16.583 26.289 44.746 1.00 56.84 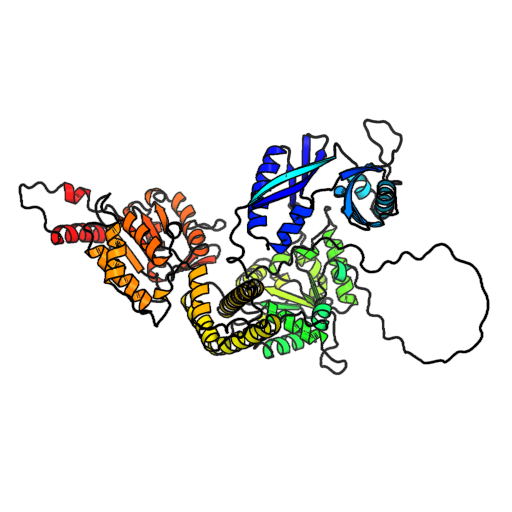80 ASP A C 1
ATOM 628 O O . ASP A 1 80 ? 16.677 26.934 45.792 1.00 56.84 80 ASP A O 1
ATOM 632 N N . SER A 1 81 ? 17.438 25.307 44.459 1.00 55.12 81 SER A N 1
ATOM 633 C CA . SER A 1 81 ? 18.569 24.983 45.336 1.00 55.12 81 SER A CA 1
ATOM 634 C C . SER A 1 81 ? 19.661 26.051 45.302 1.00 55.12 81 SER A C 1
ATOM 636 O O . SER A 1 81 ? 20.394 26.181 46.284 1.00 55.12 81 SER A O 1
ATOM 638 N N . ASP A 1 82 ? 19.741 26.819 44.213 1.00 55.19 82 ASP A N 1
ATOM 639 C CA . ASP A 1 82 ? 20.811 27.794 43.983 1.00 55.19 82 ASP A CA 1
ATOM 640 C C . ASP A 1 82 ? 20.457 29.210 44.481 1.00 55.19 82 ASP A C 1
ATOM 642 O O . ASP A 1 82 ? 21.351 29.988 44.817 1.00 55.19 82 ASP A O 1
ATOM 646 N N . ASP A 1 83 ? 19.162 29.519 44.624 1.00 52.53 83 ASP A N 1
ATOM 647 C CA . ASP A 1 83 ? 18.642 30.885 44.829 1.00 52.53 83 ASP A CA 1
ATOM 648 C C . ASP A 1 83 ? 18.018 31.133 46.228 1.00 52.53 83 ASP A C 1
ATOM 650 O O . ASP A 1 83 ? 17.517 32.223 46.526 1.00 52.53 83 ASP A O 1
ATOM 654 N N . GLY A 1 84 ? 18.094 30.140 47.125 1.00 56.03 84 GLY A N 1
ATOM 655 C CA . GLY A 1 84 ? 17.674 30.223 48.532 1.00 56.03 84 GLY A CA 1
ATOM 656 C C . GLY A 1 84 ? 16.319 29.559 48.858 1.00 56.03 84 GLY A C 1
ATOM 657 O O . GLY A 1 84 ? 15.592 29.128 47.972 1.00 56.03 84 GLY A O 1
ATOM 658 N N . PRO A 1 85 ? 15.949 29.444 50.152 1.00 54.25 85 PRO A N 1
ATOM 659 C CA . PRO A 1 85 ? 14.830 28.605 50.608 1.00 54.25 85 PRO A CA 1
ATOM 660 C C . PRO A 1 85 ? 13.428 29.226 50.449 1.00 54.25 85 PRO A C 1
ATOM 662 O O . PRO A 1 85 ? 12.453 28.632 50.911 1.00 54.25 85 PRO A O 1
ATOM 665 N N . GLU A 1 86 ? 13.301 30.419 49.864 1.00 64.50 86 GLU A N 1
ATOM 666 C CA . GLU A 1 86 ? 12.005 31.090 49.722 1.00 64.50 86 GLU A CA 1
ATOM 667 C C . GLU A 1 86 ? 11.263 30.599 48.465 1.00 64.50 86 GLU A C 1
ATOM 669 O O . GLU A 1 86 ? 11.792 30.721 47.360 1.00 64.50 86 GLU A O 1
ATOM 674 N N . PRO A 1 87 ? 10.038 30.055 48.596 1.00 64.75 87 PRO A N 1
ATOM 675 C CA . PRO A 1 87 ? 9.271 29.574 47.454 1.00 64.75 87 PRO A CA 1
ATOM 676 C C . PRO A 1 87 ? 8.829 30.734 46.554 1.00 64.75 87 PRO A C 1
ATOM 678 O O . PRO A 1 87 ? 8.177 31.673 47.016 1.00 64.75 87 PRO A O 1
ATOM 681 N N . ARG A 1 88 ? 9.136 30.645 45.256 1.00 68.81 88 ARG A N 1
ATOM 682 C CA . ARG A 1 88 ? 8.691 31.593 44.221 1.00 68.81 88 ARG A CA 1
ATOM 683 C C . ARG A 1 88 ? 7.682 30.926 43.275 1.00 68.81 88 ARG A C 1
ATOM 685 O O . ARG A 1 88 ? 7.719 29.704 43.135 1.00 68.81 88 ARG A O 1
ATOM 692 N N . PRO A 1 89 ? 6.774 31.682 42.632 1.00 70.62 89 PRO A N 1
ATOM 693 C CA . PRO A 1 89 ? 5.924 31.139 41.574 1.00 70.62 89 PRO A CA 1
ATOM 694 C C . PRO A 1 89 ? 6.776 30.570 40.435 1.00 70.62 89 PRO A C 1
ATOM 696 O O . PRO A 1 89 ? 7.785 31.168 40.064 1.00 70.62 89 PRO A O 1
ATOM 699 N N . ALA A 1 90 ? 6.370 29.432 39.880 1.00 74.25 90 ALA A N 1
ATOM 700 C CA . ALA A 1 90 ? 6.973 28.866 38.685 1.00 74.25 90 ALA A CA 1
ATOM 701 C C . ALA A 1 90 ? 6.812 29.843 37.517 1.00 74.25 90 ALA A C 1
ATOM 703 O O . ALA A 1 90 ? 5.791 30.519 37.400 1.00 74.25 90 ALA A O 1
ATOM 704 N N . GLU A 1 91 ? 7.793 29.882 36.626 1.00 81.00 91 GLU A N 1
ATOM 705 C CA . GLU A 1 91 ? 7.675 30.595 35.358 1.00 81.00 91 GLU A CA 1
ATOM 706 C C . GLU A 1 91 ? 7.369 29.614 34.229 1.00 81.00 91 GLU A C 1
ATOM 708 O O . GLU A 1 91 ? 7.918 28.512 34.175 1.00 81.00 91 GLU A O 1
ATOM 713 N N . ALA A 1 92 ? 6.510 30.030 33.304 1.00 82.44 92 ALA A N 1
ATOM 714 C CA . ALA A 1 92 ? 6.170 29.270 32.115 1.00 82.44 92 ALA A CA 1
ATOM 715 C C . ALA A 1 92 ? 6.352 30.124 30.862 1.00 82.44 92 ALA A C 1
ATOM 717 O O . ALA A 1 92 ? 5.894 31.268 30.803 1.00 82.44 92 ALA A O 1
ATOM 718 N N . THR A 1 93 ? 6.971 29.546 29.833 1.00 86.06 93 THR A N 1
ATOM 719 C CA . THR A 1 93 ? 6.992 30.164 28.509 1.00 86.06 93 THR A CA 1
ATOM 720 C C . THR A 1 93 ? 5.704 29.837 27.769 1.00 86.06 93 THR A C 1
ATOM 722 O O . THR A 1 93 ? 5.380 28.670 27.528 1.00 86.06 93 THR A O 1
ATOM 725 N N . VAL A 1 94 ? 4.975 30.882 27.392 1.00 86.31 94 VAL A N 1
ATOM 726 C CA . VAL A 1 94 ? 3.767 30.808 26.575 1.00 86.31 94 VAL A CA 1
ATOM 727 C C . VAL A 1 94 ? 4.010 31.473 25.232 1.00 86.31 94 VAL A C 1
ATOM 729 O O . VAL A 1 94 ? 4.604 32.541 25.127 1.00 86.31 94 VAL A O 1
ATOM 732 N N . LEU A 1 95 ? 3.554 30.814 24.181 1.00 84.56 95 LEU A N 1
ATOM 733 C CA . LEU A 1 95 ? 3.617 31.274 22.810 1.00 84.56 95 LEU A CA 1
ATOM 734 C C . LEU A 1 95 ? 2.274 31.896 22.462 1.00 84.56 95 LEU A C 1
ATOM 736 O O . LEU A 1 95 ? 1.241 31.221 22.487 1.00 84.56 95 LEU A O 1
ATOM 740 N N . VAL A 1 96 ? 2.297 33.184 22.145 1.00 81.56 96 VAL A N 1
ATOM 741 C CA . VAL A 1 96 ? 1.102 33.970 21.860 1.00 81.56 96 VAL A CA 1
ATOM 742 C C . VAL A 1 96 ? 1.032 34.274 20.373 1.00 81.56 96 VAL A C 1
ATOM 744 O O . VAL A 1 96 ? 1.952 34.848 19.800 1.00 81.56 96 VAL A O 1
ATOM 747 N N . GLY A 1 97 ? -0.074 33.888 19.743 1.00 81.12 97 GLY A N 1
ATOM 748 C CA . GLY A 1 97 ? -0.413 34.227 18.364 1.00 81.12 97 GLY A CA 1
ATOM 749 C C . GLY A 1 97 ? -1.648 35.113 18.297 1.00 81.12 97 GLY A C 1
ATOM 750 O O . GLY A 1 97 ? -2.527 35.049 19.153 1.00 81.12 97 GLY A O 1
ATOM 751 N N . ALA A 1 98 ? -1.733 35.933 17.257 1.00 72.31 98 ALA A N 1
ATOM 752 C CA . ALA A 1 98 ? -2.831 36.869 17.058 1.00 72.31 98 ALA A CA 1
ATOM 753 C C . ALA A 1 98 ? -3.769 36.430 15.924 1.00 72.31 98 ALA A C 1
ATOM 755 O O . ALA A 1 98 ? -3.326 36.302 14.787 1.00 72.31 98 ALA A O 1
ATOM 756 N N . ASP A 1 99 ? -5.073 36.340 16.200 1.00 70.88 99 ASP A N 1
ATOM 757 C CA . ASP A 1 99 ? -6.140 36.296 15.186 1.00 70.88 99 ASP A CA 1
ATOM 758 C C . ASP A 1 99 ? -7.080 37.517 15.348 1.00 70.88 99 ASP A C 1
ATOM 760 O O . ASP A 1 99 ? -6.987 38.266 16.320 1.00 70.88 99 ASP A O 1
ATOM 764 N N . ARG A 1 100 ? -7.998 37.785 14.410 1.00 68.56 100 ARG A N 1
ATOM 765 C CA . ARG A 1 100 ? -8.867 38.980 14.373 1.00 68.56 100 ARG A CA 1
ATOM 766 C C . ARG A 1 100 ? -9.665 39.230 15.658 1.00 68.56 100 ARG A C 1
ATOM 768 O O . ARG A 1 100 ? -9.971 40.385 15.934 1.00 68.56 100 ARG A O 1
ATOM 775 N N . ARG A 1 101 ? -10.023 38.190 16.419 1.00 74.75 101 ARG A N 1
ATOM 776 C CA . ARG A 1 101 ? -10.848 38.297 17.644 1.00 74.75 101 ARG A CA 1
ATOM 777 C C . ARG A 1 101 ? -10.261 37.599 18.875 1.00 74.75 101 ARG A C 1
ATOM 779 O O . ARG A 1 101 ? -10.760 37.818 19.975 1.00 74.75 101 ARG A O 1
ATOM 786 N N . TRP A 1 102 ? -9.207 36.806 18.704 1.00 77.50 102 TRP A N 1
ATOM 787 C CA . TRP A 1 102 ? -8.688 35.920 19.742 1.00 77.50 102 TRP A CA 1
ATOM 788 C C . TRP A 1 102 ? -7.162 35.982 19.814 1.00 77.50 102 TRP A C 1
ATOM 790 O O . TRP A 1 102 ? -6.483 36.132 18.795 1.00 77.50 102 TRP A O 1
ATOM 800 N N . TRP A 1 103 ? -6.638 35.847 21.024 1.00 79.69 103 TRP A N 1
ATOM 801 C CA . TRP A 1 103 ? -5.276 35.422 21.290 1.00 79.69 103 TRP A CA 1
ATOM 802 C C . TRP A 1 103 ? -5.226 33.896 21.275 1.00 79.69 103 TRP A C 1
ATOM 804 O O . TRP A 1 103 ? -6.011 33.232 21.951 1.00 79.69 103 TRP A O 1
ATOM 814 N N . ARG A 1 104 ? -4.294 33.334 20.511 1.00 81.81 104 ARG A N 1
ATOM 815 C CA . ARG A 1 104 ? -3.925 31.921 20.592 1.00 81.81 104 ARG A CA 1
ATOM 816 C C . ARG A 1 104 ? -2.823 31.800 21.632 1.00 81.81 104 ARG A C 1
ATOM 818 O O . ARG A 1 104 ? -1.756 32.366 21.423 1.00 81.81 104 ARG A O 1
ATOM 825 N N . VAL A 1 105 ? -3.067 31.077 22.716 1.00 81.94 105 VAL A N 1
ATOM 826 C CA . VAL A 1 105 ? -2.084 30.829 23.777 1.00 81.94 105 VAL A CA 1
ATOM 827 C C . VAL A 1 105 ? -1.678 29.362 23.722 1.00 81.94 105 VAL A C 1
ATOM 829 O O . VAL A 1 105 ? -2.525 28.473 23.798 1.00 81.94 105 VAL A O 1
ATOM 832 N N . HIS A 1 106 ? -0.383 29.099 23.580 1.00 84.25 106 HIS A N 1
ATOM 833 C CA . HIS A 1 106 ? 0.181 27.754 23.590 1.00 84.25 106 HIS A CA 1
ATOM 834 C C . HIS A 1 106 ? 1.334 27.693 24.587 1.00 84.25 106 HIS A C 1
ATOM 836 O O . HIS A 1 106 ? 2.310 28.410 24.426 1.00 84.25 106 HIS A O 1
ATOM 842 N N . ALA A 1 107 ? 1.247 26.837 25.598 1.00 83.56 107 ALA A N 1
ATOM 843 C CA . ALA A 1 107 ? 2.321 26.591 26.553 1.00 83.56 107 ALA A CA 1
ATOM 844 C C . ALA A 1 107 ? 2.892 25.186 26.293 1.00 83.56 107 ALA A C 1
ATOM 846 O O . ALA A 1 107 ? 2.332 24.211 26.799 1.00 83.56 107 ALA A O 1
ATOM 847 N N . PRO A 1 108 ? 3.972 25.042 25.496 1.00 77.19 108 PRO A N 1
ATOM 848 C CA . PRO A 1 108 ? 4.411 23.734 25.004 1.00 77.19 108 PRO A CA 1
ATOM 849 C C . PRO A 1 108 ? 4.797 22.762 26.121 1.00 77.19 108 PRO A C 1
ATOM 851 O O . PRO A 1 108 ? 4.489 21.579 26.042 1.00 77.19 108 PRO A O 1
ATOM 854 N N . ARG A 1 109 ? 5.423 23.266 27.192 1.00 78.38 109 ARG A N 1
ATOM 855 C CA . ARG A 1 109 ? 5.810 22.459 28.364 1.00 78.38 109 ARG A CA 1
ATOM 856 C C . ARG A 1 109 ? 4.624 21.931 29.148 1.00 78.38 109 ARG A C 1
ATOM 858 O O . ARG A 1 109 ? 4.695 20.848 29.706 1.00 78.38 109 ARG A O 1
ATOM 865 N N . TRP A 1 110 ? 3.550 22.707 29.170 1.00 76.31 110 TRP A N 1
ATOM 866 C CA . TRP A 1 110 ? 2.332 22.411 29.910 1.00 76.31 110 TRP A CA 1
ATOM 867 C C . TRP A 1 110 ? 1.304 21.670 29.047 1.00 76.31 110 TRP A C 1
ATOM 869 O O . TRP A 1 110 ? 0.193 21.441 29.507 1.00 76.31 110 TRP A O 1
ATOM 879 N N . ASP A 1 111 ? 1.652 21.359 27.789 1.00 72.12 111 ASP A N 1
ATOM 880 C CA . ASP A 1 111 ? 0.759 20.825 26.750 1.00 72.12 111 ASP A CA 1
ATOM 881 C C . ASP A 1 111 ? -0.611 21.533 26.703 1.00 72.12 111 ASP A C 1
ATOM 883 O O . ASP A 1 111 ? -1.661 20.950 26.429 1.00 72.12 111 ASP A O 1
ATOM 887 N N . LEU A 1 112 ? -0.605 22.835 27.000 1.00 78.19 112 LEU A N 1
ATOM 888 C CA . LEU A 1 112 ? -1.810 23.642 27.121 1.00 78.19 112 LEU A CA 1
ATOM 889 C C . LEU A 1 112 ? -1.982 24.479 25.859 1.00 78.19 112 LEU A C 1
ATOM 891 O O . LEU A 1 112 ? -1.105 25.262 25.490 1.00 78.19 112 LEU A O 1
ATOM 895 N N . ARG A 1 113 ? -3.141 24.349 25.212 1.00 80.12 113 ARG A N 1
ATOM 896 C CA . ARG A 1 113 ? -3.544 25.164 24.059 1.00 80.12 113 ARG A CA 1
ATOM 897 C C . ARG A 1 113 ? -4.915 25.760 24.316 1.00 80.12 113 ARG A C 1
ATOM 899 O O . ARG A 1 113 ? -5.870 25.023 24.553 1.00 80.12 113 ARG A O 1
ATOM 906 N N . ALA A 1 114 ? -5.015 27.080 24.241 1.00 78.88 114 ALA A N 1
ATOM 907 C CA . ALA A 1 114 ? -6.243 27.807 24.522 1.00 78.88 114 ALA A CA 1
ATOM 908 C C . ALA A 1 114 ? -6.430 28.999 23.576 1.00 78.88 114 ALA A C 1
ATOM 910 O O . ALA A 1 114 ? -5.474 29.548 23.023 1.00 78.88 114 ALA A O 1
ATOM 911 N N . TRP A 1 115 ? -7.687 29.410 23.424 1.00 79.38 115 TRP A N 1
ATOM 912 C CA . TRP A 1 115 ? -8.066 30.656 22.768 1.00 79.38 115 TRP A CA 1
ATOM 913 C C . TRP A 1 115 ? -8.618 31.608 23.824 1.00 79.38 115 TRP A C 1
ATOM 915 O O . TRP A 1 115 ? -9.548 31.250 24.543 1.00 79.38 115 TRP A O 1
ATOM 925 N N . VAL A 1 116 ? -8.052 32.808 23.902 1.00 80.62 116 VAL A N 1
ATOM 926 C CA . VAL A 1 116 ? -8.451 33.857 24.849 1.00 80.62 116 VAL A CA 1
ATOM 927 C C . VAL A 1 116 ? -9.016 35.042 24.062 1.00 80.62 116 VAL A C 1
ATOM 929 O O . VAL A 1 116 ? -8.452 35.392 23.023 1.00 80.62 116 VAL A O 1
ATOM 932 N N . PRO A 1 117 ? -10.128 35.670 24.478 1.00 79.81 117 PRO A N 1
ATOM 933 C CA . PRO A 1 117 ? -10.645 36.861 23.811 1.00 79.81 117 PRO A CA 1
ATOM 934 C C . PRO A 1 117 ? -9.600 37.982 23.737 1.00 79.81 117 PRO A C 1
ATOM 936 O O . PRO A 1 117 ? -8.878 38.244 24.696 1.00 79.81 117 PRO A O 1
ATOM 939 N N . ARG A 1 118 ? -9.543 38.719 22.620 1.00 77.00 118 ARG A N 1
ATOM 940 C CA . ARG A 1 118 ? -8.604 39.853 22.487 1.00 77.00 118 ARG A CA 1
ATOM 941 C C . ARG A 1 118 ? -8.871 41.035 23.421 1.00 77.00 118 ARG A C 1
ATOM 943 O O . ARG A 1 118 ? -8.024 41.916 23.526 1.00 77.00 118 ARG A O 1
ATOM 950 N N . SER A 1 119 ? -10.040 41.071 24.053 1.00 72.19 119 SER A N 1
ATOM 951 C CA . SER A 1 119 ? -10.396 42.050 25.081 1.00 72.19 119 SER A CA 1
ATOM 952 C C . SER A 1 119 ? -9.644 41.846 26.398 1.00 72.19 119 SER A C 1
ATOM 954 O O . SER A 1 119 ? -9.655 42.749 27.229 1.00 72.19 119 SER A O 1
ATOM 956 N N . GLU A 1 120 ? -9.015 40.688 26.598 1.00 71.44 120 GLU A N 1
ATOM 957 C CA . GLU A 1 120 ? -8.268 40.357 27.811 1.00 71.44 120 GLU A CA 1
ATOM 958 C C . GLU A 1 120 ? -6.760 40.592 27.629 1.00 71.44 120 GLU A C 1
ATOM 960 O O . GLU A 1 120 ? -6.217 40.474 26.523 1.00 71.44 120 GLU A O 1
ATOM 965 N N . ASP A 1 121 ? -6.080 40.925 28.732 1.00 84.06 121 ASP A N 1
ATOM 966 C CA . ASP A 1 121 ? -4.617 40.946 28.793 1.00 84.06 121 ASP A CA 1
ATOM 967 C C . ASP A 1 121 ? -4.097 39.513 28.643 1.00 84.06 121 ASP A C 1
ATOM 969 O O . ASP A 1 121 ? -4.428 38.628 29.434 1.00 84.06 121 ASP A O 1
ATOM 973 N N . VAL A 1 122 ? -3.309 39.277 27.596 1.00 82.81 122 VAL A N 1
ATOM 974 C CA . VAL A 1 122 ? -2.911 37.927 27.199 1.00 82.81 122 VAL A CA 1
ATOM 975 C C . VAL A 1 122 ? -1.948 37.269 28.183 1.00 82.81 122 VAL A C 1
ATOM 977 O O . VAL A 1 122 ? -2.013 36.055 28.356 1.00 82.81 122 VAL A O 1
ATOM 980 N N . GLU A 1 123 ? -1.087 38.040 28.850 1.00 83.19 123 GLU A N 1
ATOM 981 C CA . GLU A 1 123 ? -0.145 37.502 29.835 1.00 83.19 123 GLU A CA 1
ATOM 982 C C . GLU A 1 123 ? -0.886 37.139 31.121 1.00 83.19 123 GLU A C 1
ATOM 984 O O . GLU A 1 123 ? -0.698 36.045 31.657 1.00 83.19 123 GLU A O 1
ATOM 989 N N . ALA A 1 124 ? -1.800 38.007 31.568 1.00 83.50 124 ALA A N 1
ATOM 990 C CA . ALA A 1 124 ? -2.640 37.736 32.732 1.00 83.50 124 ALA A CA 1
ATOM 991 C C . ALA A 1 124 ? -3.587 36.546 32.496 1.00 83.50 124 ALA A C 1
ATOM 993 O O . ALA A 1 124 ? -3.714 35.674 33.356 1.00 83.50 124 ALA A O 1
ATOM 994 N N . ALA A 1 125 ? -4.214 36.468 31.319 1.00 84.00 125 ALA A N 1
ATOM 995 C CA . ALA A 1 125 ? -5.098 35.362 30.963 1.00 84.00 125 ALA A CA 1
ATOM 996 C C . ALA A 1 125 ? -4.334 34.038 30.802 1.00 84.00 125 ALA A C 1
ATOM 998 O O . ALA A 1 125 ? -4.788 33.002 31.287 1.00 84.00 125 ALA A O 1
ATOM 999 N N . ALA A 1 126 ? -3.150 34.057 30.180 1.00 84.31 126 ALA A N 1
ATOM 1000 C CA . ALA A 1 126 ? -2.292 32.877 30.080 1.00 84.31 126 ALA A CA 1
ATOM 1001 C C . ALA A 1 126 ? -1.821 32.395 31.462 1.00 84.31 126 ALA A C 1
ATOM 1003 O O . ALA A 1 126 ? -1.861 31.197 31.737 1.00 84.31 126 ALA A O 1
ATOM 1004 N N . SER A 1 127 ? -1.435 33.323 32.342 1.00 85.69 127 SER A N 1
ATOM 1005 C CA . SER A 1 127 ? -1.069 33.036 33.732 1.00 85.69 127 SER A CA 1
ATOM 1006 C C . SER A 1 127 ? -2.221 32.377 34.502 1.00 85.69 127 SER A C 1
ATOM 1008 O O . SER A 1 127 ? -2.020 31.352 35.154 1.00 85.69 127 SER A O 1
ATOM 1010 N N . ALA A 1 128 ? -3.447 32.895 34.367 1.00 83.00 128 ALA A N 1
ATOM 1011 C CA . ALA A 1 128 ? -4.635 32.329 35.004 1.00 83.00 128 ALA A CA 1
ATOM 1012 C C . ALA A 1 128 ? -4.993 30.931 34.467 1.00 83.00 128 ALA A C 1
ATOM 1014 O O . ALA A 1 128 ? -5.289 30.030 35.251 1.00 83.00 128 ALA A O 1
ATOM 1015 N N . LEU A 1 129 ? -4.918 30.727 33.147 1.00 83.38 129 LEU A N 1
ATOM 1016 C CA . LEU A 1 129 ? -5.143 29.421 32.518 1.00 83.38 129 LEU A CA 1
ATOM 1017 C C . LEU A 1 129 ? -4.133 28.374 32.997 1.00 83.38 129 LEU A C 1
ATOM 1019 O O . LEU A 1 129 ? -4.499 27.231 33.263 1.00 83.38 129 LEU A O 1
ATOM 1023 N N . LEU A 1 130 ? -2.864 28.765 33.120 1.00 82.75 130 LEU A N 1
ATOM 1024 C CA . LEU A 1 130 ? -1.819 27.892 33.638 1.00 82.75 130 LEU A CA 1
ATOM 1025 C C . LEU A 1 130 ? -2.003 27.596 35.125 1.00 82.75 130 LEU A C 1
ATOM 1027 O O . LEU A 1 130 ? -1.760 26.464 35.525 1.00 82.75 130 LEU A O 1
ATOM 1031 N N . ALA A 1 131 ? -2.456 28.560 35.932 1.00 82.00 131 ALA A N 1
ATOM 1032 C CA . ALA A 1 131 ? -2.752 28.337 37.348 1.00 82.00 131 ALA A CA 1
ATOM 1033 C C . ALA A 1 131 ? -3.907 27.341 37.541 1.00 82.00 131 ALA A C 1
ATOM 1035 O O . ALA A 1 131 ? -3.786 26.399 38.326 1.00 82.00 131 ALA A O 1
ATOM 1036 N N . ASP A 1 132 ? -4.997 27.496 36.780 1.00 81.38 132 ASP A N 1
ATOM 1037 C CA . ASP A 1 132 ? -6.115 26.545 36.790 1.00 81.38 132 ASP A CA 1
ATOM 1038 C C . ASP A 1 132 ? -5.650 25.155 36.343 1.00 81.38 132 ASP A C 1
ATOM 1040 O O . ASP A 1 132 ? -5.871 24.166 37.042 1.00 81.38 132 ASP A O 1
ATOM 1044 N N . HIS A 1 133 ? -4.895 25.074 35.244 1.00 79.94 133 HIS A N 1
ATOM 1045 C CA . HIS A 1 133 ? -4.323 23.813 34.782 1.00 79.94 133 HIS A CA 1
ATOM 1046 C C . HIS A 1 133 ? -3.403 23.180 35.843 1.00 79.94 133 HIS A C 1
ATOM 1048 O O . HIS A 1 133 ? -3.548 22.000 36.158 1.00 79.94 133 HIS A O 1
ATOM 1054 N N . ALA A 1 134 ? -2.521 23.967 36.468 1.00 76.19 134 ALA A N 1
ATOM 1055 C CA . ALA A 1 134 ? -1.612 23.525 37.524 1.00 76.19 134 ALA A CA 1
ATOM 1056 C C . ALA A 1 134 ? -2.349 22.961 38.744 1.00 76.19 134 ALA A C 1
ATOM 1058 O O . ALA A 1 134 ? -1.898 21.970 39.320 1.00 76.19 134 ALA A O 1
ATOM 1059 N N . ALA A 1 135 ? -3.485 23.551 39.133 1.00 76.62 135 ALA A N 1
ATOM 1060 C CA . ALA A 1 135 ? -4.283 23.092 40.271 1.00 76.62 135 ALA A CA 1
ATOM 1061 C C . ALA A 1 135 ? -4.793 21.648 40.102 1.00 76.62 135 ALA A C 1
ATOM 1063 O O . ALA A 1 135 ? -5.040 20.956 41.092 1.00 76.62 135 ALA A O 1
ATOM 1064 N N . HIS A 1 136 ? -4.905 21.181 38.858 1.00 74.12 136 HIS A N 1
ATOM 1065 C CA . HIS A 1 136 ? -5.380 19.844 38.511 1.00 74.12 136 HIS A CA 1
ATOM 1066 C C . HIS A 1 136 ? -4.233 18.832 38.328 1.00 74.12 136 HIS A C 1
ATOM 1068 O O . HIS A 1 136 ? -4.495 17.642 38.139 1.00 74.12 136 HIS A O 1
ATOM 1074 N N . LEU A 1 137 ? -2.970 19.272 38.421 1.00 66.00 137 LEU A N 1
ATOM 1075 C CA . LEU A 1 137 ? -1.791 18.423 38.251 1.00 66.00 137 LEU A CA 1
ATOM 1076 C C . LEU A 1 137 ? -1.251 17.896 39.599 1.00 66.00 137 LEU A C 1
ATOM 1078 O O . LEU A 1 137 ? -1.077 18.662 40.560 1.00 66.00 137 LEU A O 1
ATOM 1082 N N . PRO A 1 138 ? -0.896 16.597 39.686 1.00 70.75 138 PRO A N 1
ATOM 1083 C CA . PRO A 1 138 ? -0.153 16.041 40.812 1.00 70.75 138 PRO A CA 1
ATOM 1084 C C . PRO A 1 138 ? 1.120 16.841 41.123 1.00 70.75 138 PRO A C 1
ATOM 1086 O O . PRO A 1 138 ? 1.770 17.379 40.229 1.00 70.75 138 PRO A O 1
ATOM 1089 N N . GLU A 1 139 ? 1.520 16.881 42.397 1.00 61.94 139 GLU A N 1
ATOM 1090 C CA . GLU A 1 139 ? 2.706 17.623 42.859 1.00 61.94 139 GLU A CA 1
ATOM 1091 C C . GLU A 1 139 ? 3.976 17.258 42.068 1.00 61.94 139 GLU A C 1
ATOM 1093 O O . GLU A 1 139 ? 4.704 18.144 41.630 1.00 61.94 139 GLU A O 1
ATOM 1098 N N . ALA A 1 140 ? 4.184 15.969 41.778 1.00 59.78 140 ALA A N 1
ATOM 1099 C CA . ALA A 1 140 ? 5.309 15.492 40.971 1.00 59.78 140 ALA A CA 1
ATOM 1100 C C . ALA A 1 140 ? 5.316 16.046 39.530 1.00 59.78 140 ALA A C 1
ATOM 1102 O O . ALA A 1 140 ? 6.383 16.338 38.996 1.00 59.78 140 ALA A O 1
ATOM 1103 N N . GLN A 1 141 ? 4.144 16.238 38.913 1.00 60.88 141 GLN A N 1
ATOM 1104 C CA . GLN A 1 141 ? 4.035 16.829 37.574 1.00 60.88 141 GLN A CA 1
ATOM 1105 C C . GLN A 1 141 ? 4.279 18.341 37.620 1.00 60.88 141 GLN A C 1
ATOM 1107 O O . GLN A 1 141 ? 4.998 18.865 36.778 1.00 60.88 141 GLN A O 1
ATOM 1112 N N . ARG A 1 142 ? 3.796 19.036 38.659 1.00 65.56 142 ARG A N 1
ATOM 1113 C CA . ARG A 1 142 ? 4.131 20.454 38.894 1.00 65.56 142 ARG A CA 1
ATOM 1114 C C . ARG A 1 142 ? 5.634 20.672 39.109 1.00 65.56 142 ARG A C 1
ATOM 1116 O O . ARG A 1 142 ? 6.178 21.669 38.651 1.00 65.56 142 ARG A O 1
ATOM 1123 N N . LEU A 1 143 ? 6.312 19.725 39.761 1.00 61.56 143 LEU A N 1
ATOM 1124 C CA . LEU A 1 143 ? 7.771 19.710 39.915 1.00 61.56 143 LEU A CA 1
ATOM 1125 C C . LEU A 1 143 ? 8.508 19.478 38.586 1.00 61.56 143 LEU A C 1
ATOM 1127 O O . LEU A 1 143 ? 9.520 20.129 38.351 1.00 61.56 143 LEU A O 1
ATOM 1131 N N . ALA A 1 144 ? 8.005 18.602 37.715 1.00 63.00 144 ALA A N 1
ATOM 1132 C CA . ALA A 1 144 ? 8.583 18.358 36.387 1.00 63.00 144 ALA A CA 1
ATOM 1133 C C . ALA A 1 144 ? 8.372 19.531 35.406 1.00 63.00 144 ALA A C 1
ATOM 1135 O O . ALA A 1 144 ? 9.090 19.665 34.420 1.00 63.00 144 ALA A O 1
ATOM 1136 N N . LEU A 1 145 ? 7.409 20.409 35.694 1.00 66.62 145 LEU A N 1
ATOM 1137 C CA . LEU A 1 145 ? 7.127 21.635 34.943 1.00 66.62 145 LEU A CA 1
ATOM 1138 C C . LEU A 1 145 ? 7.934 22.842 35.448 1.00 66.62 145 LEU A C 1
ATOM 1140 O O . LEU A 1 145 ? 7.642 23.987 35.097 1.00 66.62 145 LEU A O 1
ATOM 1144 N N . ARG A 1 146 ? 8.996 22.610 36.226 1.00 68.25 146 ARG A N 1
ATOM 1145 C CA . ARG A 1 146 ? 9.970 23.640 36.610 1.00 68.25 146 ARG A CA 1
ATOM 1146 C C . ARG A 1 146 ? 10.848 24.029 35.435 1.00 68.25 146 ARG A C 1
ATOM 1148 O O . ARG A 1 146 ? 11.358 23.166 34.729 1.00 68.25 146 ARG A O 1
ATOM 1155 N N . ARG A 1 147 ? 10.987 25.332 35.207 1.00 69.81 147 ARG A N 1
ATOM 1156 C CA . ARG A 1 147 ? 11.891 25.867 34.192 1.00 69.81 147 ARG A CA 1
ATOM 1157 C C . ARG A 1 147 ? 13.332 25.588 34.628 1.00 69.81 147 ARG A C 1
ATOM 1159 O O . ARG A 1 147 ? 13.773 26.137 35.627 1.00 69.81 147 ARG A O 1
ATOM 1166 N N . GLU A 1 148 ? 14.021 24.712 33.900 1.00 68.06 148 GLU A N 1
ATOM 1167 C CA . GLU A 1 148 ? 15.409 24.288 34.173 1.00 68.06 148 GLU A CA 1
ATOM 1168 C C . GLU A 1 148 ? 16.452 25.104 33.386 1.00 68.06 148 GLU A C 1
ATOM 1170 O O . GLU A 1 148 ? 17.636 24.785 33.379 1.00 68.06 148 GLU A O 1
ATOM 1175 N N . GLY A 1 149 ? 16.035 26.129 32.649 1.00 75.50 149 GLY A N 1
ATOM 1176 C CA . GLY A 1 149 ? 16.952 26.935 31.856 1.00 75.50 149 GLY A CA 1
ATOM 1177 C C . GLY A 1 149 ? 16.243 27.858 30.880 1.00 75.50 149 GLY A C 1
ATOM 1178 O O . GLY A 1 149 ? 15.055 28.175 31.024 1.00 75.50 149 GLY A O 1
ATOM 1179 N N . ASP A 1 150 ? 17.001 28.333 29.898 1.00 81.44 150 ASP A N 1
ATOM 1180 C CA . ASP A 1 150 ? 16.485 29.246 28.890 1.00 81.44 150 ASP A CA 1
ATOM 1181 C C . ASP A 1 150 ? 15.566 28.528 27.904 1.00 81.44 150 ASP A C 1
ATOM 1183 O O . ASP A 1 150 ? 15.826 27.409 27.460 1.00 81.44 150 ASP A O 1
ATOM 1187 N N . GLU A 1 151 ? 14.479 29.208 27.553 1.00 86.88 151 GLU A N 1
ATOM 1188 C CA . GLU A 1 151 ? 13.461 28.725 26.631 1.00 86.88 151 GLU A CA 1
ATOM 1189 C C . GLU A 1 151 ? 13.225 29.798 25.579 1.00 86.88 151 GLU A C 1
ATOM 1191 O O . GLU A 1 151 ? 13.004 30.965 25.909 1.00 86.88 151 GLU A O 1
ATOM 1196 N N . TRP A 1 152 ? 13.281 29.421 24.307 1.00 86.81 152 TRP A N 1
ATOM 1197 C CA . TRP A 1 152 ? 13.060 30.355 23.209 1.00 86.81 152 TRP A CA 1
ATOM 1198 C C . TRP A 1 152 ? 12.438 29.660 22.004 1.00 86.81 152 TRP A C 1
ATOM 1200 O O . TRP A 1 152 ? 12.333 28.432 21.939 1.00 86.81 152 TRP A O 1
ATOM 1210 N N . ILE A 1 153 ? 12.002 30.476 21.046 1.00 86.56 153 ILE A N 1
ATOM 1211 C CA . ILE A 1 153 ? 11.536 30.011 19.744 1.00 86.56 153 ILE A CA 1
ATOM 1212 C C . ILE A 1 153 ? 12.514 30.405 18.650 1.00 86.56 153 ILE A C 1
ATOM 1214 O O . ILE A 1 153 ? 13.114 31.480 18.696 1.00 86.56 153 ILE A O 1
ATOM 1218 N N . GLU A 1 154 ? 12.647 29.544 17.652 1.00 84.50 154 GLU A N 1
ATOM 1219 C CA . GLU A 1 154 ? 13.524 29.782 16.516 1.00 84.50 154 GLU A CA 1
ATOM 1220 C C . GLU A 1 154 ? 12.913 29.243 15.216 1.00 84.50 154 GLU A C 1
ATOM 1222 O O . GLU A 1 154 ? 12.379 28.131 15.205 1.00 84.50 154 GLU A O 1
ATOM 1227 N N . PRO A 1 155 ? 12.986 29.992 14.102 1.00 83.62 155 PRO A N 1
ATOM 1228 C CA . PRO A 1 155 ? 12.546 29.486 12.811 1.00 83.62 155 PRO A CA 1
ATOM 1229 C C . PRO A 1 155 ? 13.540 28.465 12.238 1.00 83.62 155 PRO A C 1
ATOM 1231 O O . PRO A 1 155 ? 14.724 28.752 12.088 1.00 83.62 155 PRO A O 1
ATOM 1234 N N . LEU A 1 156 ? 13.030 27.317 11.804 1.00 83.44 156 LEU A N 1
ATOM 1235 C CA . LEU A 1 156 ? 13.723 26.346 10.965 1.00 83.44 156 LEU A CA 1
ATOM 1236 C C . LEU A 1 156 ? 13.186 26.438 9.536 1.00 83.44 156 LEU A C 1
ATOM 1238 O O . LEU A 1 156 ? 11.991 26.255 9.289 1.00 83.44 156 LEU A O 1
ATOM 1242 N N . VAL A 1 157 ? 14.076 26.727 8.591 1.00 82.06 157 VAL A N 1
ATOM 1243 C CA . VAL A 1 157 ? 13.750 26.767 7.165 1.00 82.06 157 VAL A CA 1
ATOM 1244 C C . VAL A 1 157 ? 13.975 25.386 6.570 1.00 82.06 157 VAL A C 1
ATOM 1246 O O . VAL A 1 157 ? 15.085 24.867 6.604 1.00 82.06 157 VAL A O 1
ATOM 1249 N N . VAL A 1 158 ? 12.929 24.822 5.979 1.00 76.31 158 VAL A N 1
ATOM 1250 C CA . VAL A 1 158 ? 12.956 23.514 5.330 1.00 76.31 158 VAL A CA 1
ATOM 1251 C C . VAL A 1 158 ? 12.672 23.697 3.846 1.00 76.31 158 VAL A C 1
ATOM 1253 O O . VAL A 1 158 ? 11.614 24.196 3.452 1.00 76.31 158 VAL A O 1
ATOM 1256 N N . GLU A 1 159 ? 13.622 23.291 3.012 1.00 74.94 159 GLU A N 1
ATOM 1257 C CA . GLU A 1 159 ? 13.414 23.166 1.575 1.00 74.94 159 GLU A CA 1
ATOM 1258 C C . GLU A 1 159 ? 12.924 21.753 1.276 1.00 74.94 159 GLU A C 1
ATOM 1260 O O . GLU A 1 159 ? 13.601 20.777 1.584 1.00 74.94 159 GLU A O 1
ATOM 1265 N N . ALA A 1 160 ? 11.737 21.645 0.690 1.00 65.44 160 ALA A N 1
ATOM 1266 C CA . ALA A 1 160 ? 11.201 20.369 0.233 1.00 65.44 160 ALA A CA 1
ATOM 1267 C C . ALA A 1 160 ? 11.012 20.426 -1.282 1.00 65.44 160 ALA A C 1
ATOM 1269 O O . ALA A 1 160 ? 10.503 21.434 -1.805 1.00 65.44 160 ALA A O 1
ATOM 1270 N N . ASP A 1 161 ? 11.397 19.374 -2.003 1.00 55.09 161 ASP A N 1
ATOM 1271 C CA . ASP A 1 161 ? 11.214 19.356 -3.446 1.00 55.09 161 ASP A CA 1
ATOM 1272 C C . ASP A 1 161 ? 9.719 19.261 -3.741 1.00 55.09 161 ASP A C 1
ATOM 1274 O O . ASP A 1 161 ? 9.013 18.342 -3.335 1.00 55.09 161 ASP A O 1
ATOM 1278 N N . GLY A 1 162 ? 9.194 20.281 -4.421 1.00 45.41 162 GLY A N 1
ATOM 1279 C CA . GLY A 1 162 ? 7.781 20.348 -4.767 1.00 45.41 162 GLY A CA 1
ATOM 1280 C C . GLY A 1 162 ? 7.451 19.287 -5.809 1.00 45.41 162 GLY A C 1
ATOM 1281 O O . GLY A 1 162 ? 7.393 19.591 -7.002 1.00 45.41 162 GLY A O 1
ATOM 1282 N N . ALA A 1 163 ? 7.220 18.048 -5.378 1.00 34.22 163 ALA A N 1
ATOM 1283 C CA . ALA A 1 163 ? 6.555 17.055 -6.196 1.00 34.22 163 ALA A CA 1
ATOM 1284 C C . ALA A 1 163 ? 5.209 17.649 -6.635 1.00 34.22 163 ALA A C 1
ATOM 1286 O O . ALA A 1 163 ? 4.431 18.167 -5.834 1.00 34.22 163 ALA A O 1
ATOM 1287 N N . ARG A 1 164 ? 4.984 17.662 -7.951 1.00 34.00 164 ARG A N 1
ATOM 1288 C CA . ARG A 1 164 ? 3.840 18.317 -8.595 1.00 34.00 164 ARG A CA 1
ATOM 1289 C C . ARG A 1 164 ? 2.533 17.938 -7.873 1.00 34.00 164 ARG A C 1
ATOM 1291 O O . ARG A 1 164 ? 2.315 16.741 -7.673 1.00 34.00 164 ARG A O 1
ATOM 1298 N N . PRO A 1 165 ? 1.616 18.893 -7.613 1.00 32.91 165 PRO A N 1
ATOM 1299 C CA . PRO A 1 165 ? 0.318 18.617 -6.978 1.00 32.91 165 PRO A CA 1
ATOM 1300 C C . PRO A 1 165 ? -0.517 17.528 -7.677 1.00 32.91 165 PRO A C 1
ATOM 1302 O O . PRO A 1 165 ? -1.414 16.952 -7.077 1.00 32.91 165 PRO A O 1
ATOM 1305 N N . ALA A 1 166 ? -0.197 17.213 -8.936 1.00 30.83 166 ALA A N 1
ATOM 1306 C CA . ALA A 1 166 ? -0.917 16.277 -9.793 1.00 30.83 166 ALA A CA 1
ATOM 1307 C C . ALA A 1 166 ? -0.384 14.823 -9.798 1.00 30.83 166 ALA A C 1
ATOM 1309 O O . ALA A 1 166 ? -0.840 14.031 -10.612 1.00 30.83 166 ALA A O 1
ATOM 1310 N N . GLN A 1 167 ? 0.594 14.440 -8.962 1.00 31.12 167 GLN A N 1
ATOM 1311 C CA . GLN A 1 167 ? 1.081 13.040 -8.910 1.00 31.12 167 GLN A CA 1
ATOM 1312 C C . GLN A 1 167 ? 0.716 12.279 -7.627 1.00 31.12 167 GLN A C 1
ATOM 1314 O O . GLN A 1 167 ? 1.020 11.090 -7.516 1.00 31.12 167 GLN A O 1
ATOM 1319 N N . PHE A 1 168 ? 0.001 12.908 -6.687 1.00 32.03 168 PHE A N 1
ATOM 1320 C CA . PHE A 1 168 ? -0.269 12.335 -5.360 1.00 32.03 168 PHE A CA 1
ATOM 1321 C C . PHE A 1 168 ? -1.721 12.434 -4.877 1.00 32.03 168 PHE A C 1
ATOM 1323 O O . PHE A 1 168 ? -1.982 12.273 -3.687 1.00 32.03 168 PHE A O 1
ATOM 1330 N N . LEU A 1 169 ? -2.697 12.589 -5.777 1.00 28.38 169 LEU A N 1
ATOM 1331 C CA . LEU A 1 169 ? -4.091 12.363 -5.392 1.00 28.38 169 LEU A CA 1
ATOM 1332 C C . LEU A 1 169 ? -4.346 10.869 -5.286 1.00 28.38 169 LEU A C 1
ATOM 1334 O O . LEU A 1 169 ? -4.501 10.168 -6.283 1.00 28.38 169 LEU A O 1
ATOM 1338 N N . GLY A 1 170 ? -4.246 10.383 -4.054 1.00 29.61 170 GLY A N 1
ATOM 1339 C CA . GLY A 1 170 ? -4.762 9.110 -3.588 1.00 29.61 170 GLY A CA 1
ATOM 1340 C C . GLY A 1 170 ? -3.767 8.364 -2.709 1.00 29.61 170 GLY A C 1
ATOM 1341 O O . GLY A 1 170 ? -2.590 8.263 -3.039 1.00 29.61 170 GLY A O 1
ATOM 1342 N N . THR A 1 171 ? -4.286 7.788 -1.623 1.00 29.62 171 THR A N 1
ATOM 1343 C CA . THR A 1 171 ? -3.611 7.133 -0.478 1.00 29.62 171 THR A CA 1
ATOM 1344 C C . THR A 1 171 ? -3.085 7.998 0.656 1.00 29.62 171 THR A C 1
ATOM 1346 O O . THR A 1 171 ? -2.135 7.583 1.282 1.00 29.62 171 THR A O 1
ATOM 1349 N N . TRP A 1 172 ? -3.763 9.072 1.066 1.00 28.27 172 TRP A N 1
ATOM 1350 C CA . TRP A 1 172 ? -3.655 9.506 2.471 1.00 28.27 172 TRP A CA 1
ATOM 1351 C C . TRP A 1 172 ? -4.988 10.091 2.951 1.00 28.27 172 TRP A C 1
ATOM 1353 O O . TRP A 1 172 ? -5.243 11.283 2.814 1.00 28.27 172 TRP A O 1
ATOM 1363 N N . ARG A 1 173 ? -5.865 9.257 3.536 1.00 28.28 173 ARG A N 1
ATOM 1364 C CA . ARG A 1 173 ? -6.827 9.765 4.527 1.00 28.28 173 ARG A CA 1
ATOM 1365 C C . ARG A 1 173 ? -6.007 10.028 5.785 1.00 28.28 173 ARG A C 1
ATOM 1367 O O . ARG A 1 173 ? -5.733 9.114 6.554 1.00 28.28 173 ARG A O 1
ATOM 1374 N N . THR A 1 174 ? -5.559 11.267 5.926 1.00 32.31 174 THR A N 1
ATOM 1375 C CA . THR A 1 174 ? -4.904 11.822 7.109 1.00 32.31 174 THR A CA 1
ATOM 1376 C C . THR A 1 174 ? -5.746 11.547 8.356 1.00 32.31 174 THR A C 1
ATOM 1378 O O . THR A 1 174 ? -6.703 12.265 8.635 1.00 32.31 174 THR A O 1
ATOM 1381 N N . ARG A 1 175 ? -5.407 10.481 9.088 1.00 31.17 175 ARG A N 1
ATOM 1382 C CA . ARG A 1 175 ? -5.914 10.190 10.439 1.00 31.17 175 ARG A CA 1
ATOM 1383 C C . ARG A 1 175 ? -4.943 10.607 11.551 1.00 31.17 175 ARG A C 1
ATOM 1385 O O . ARG A 1 175 ? -5.312 10.483 12.718 1.00 31.17 175 ARG A O 1
ATOM 1392 N N . ASP A 1 176 ? -3.795 11.175 11.177 1.00 31.89 176 ASP A N 1
ATOM 1393 C CA . ASP A 1 176 ? -2.734 11.600 12.103 1.00 31.89 176 ASP A CA 1
ATOM 1394 C C . ASP A 1 176 ? -2.592 13.121 12.243 1.00 31.89 176 ASP A C 1
ATOM 1396 O O . ASP A 1 176 ? -1.804 13.592 13.052 1.00 31.89 176 ASP A O 1
ATOM 1400 N N . PHE A 1 177 ? -3.391 13.910 11.522 1.00 35.50 177 PHE A N 1
ATOM 1401 C CA . PHE A 1 177 ? -3.362 15.366 11.643 1.00 35.50 177 PHE A CA 1
ATOM 1402 C C . PHE A 1 177 ? -4.689 15.848 12.213 1.00 35.50 177 PHE A C 1
ATOM 1404 O O . PHE A 1 177 ? -5.666 16.029 11.487 1.00 35.50 177 PHE A O 1
ATOM 1411 N N . LEU A 1 178 ? -4.731 16.052 13.528 1.00 32.00 178 LEU A N 1
ATOM 1412 C CA . LEU A 1 178 ? -5.667 17.017 14.090 1.00 32.00 178 LEU A CA 1
ATOM 1413 C C . LEU A 1 178 ? -5.178 18.398 13.632 1.00 32.00 178 LEU A C 1
ATOM 1415 O O . LEU A 1 178 ? -4.101 18.813 14.060 1.00 32.00 178 LEU A O 1
ATOM 1419 N N . PRO A 1 179 ? -5.903 19.127 12.762 1.00 39.09 179 PRO A N 1
ATOM 1420 C CA . PRO A 1 179 ? -5.676 20.561 12.692 1.00 39.09 179 PRO A CA 1
ATOM 1421 C C . PRO A 1 179 ? -5.903 21.152 14.088 1.00 39.09 179 PRO A C 1
ATOM 1423 O O . PRO A 1 179 ? -6.728 20.631 14.845 1.00 39.09 179 PRO A O 1
ATOM 1426 N N . GLU A 1 180 ? -5.184 22.228 14.422 1.00 42.06 180 GLU A N 1
ATOM 1427 C CA . GLU A 1 180 ? -5.430 22.964 15.665 1.00 42.06 180 GLU A CA 1
ATOM 1428 C C . GLU A 1 180 ? -6.940 23.200 15.839 1.00 42.06 180 GLU A C 1
ATOM 1430 O O . GLU A 1 180 ? -7.617 23.523 14.849 1.00 42.06 180 GLU A O 1
ATOM 1435 N N . PRO A 1 181 ? -7.495 23.016 17.053 1.00 45.00 181 PRO A N 1
ATOM 1436 C CA . PRO A 1 181 ? -8.882 23.365 17.301 1.00 45.00 181 PRO A CA 1
ATOM 1437 C C . PRO A 1 181 ? -9.070 24.827 16.899 1.00 45.00 181 PRO A C 1
ATOM 1439 O O . PRO A 1 181 ? -8.368 25.708 17.392 1.00 45.00 181 PRO A O 1
ATOM 1442 N N . GLY A 1 182 ? -9.978 25.071 15.953 1.00 47.78 182 GLY A N 1
ATOM 1443 C CA . GLY A 1 182 ? -10.311 26.429 15.540 1.00 47.78 182 GLY A CA 1
ATOM 1444 C C . GLY A 1 182 ? -10.889 27.225 16.715 1.00 47.78 182 GLY A C 1
ATOM 1445 O O . GLY A 1 182 ? -11.368 26.618 17.680 1.00 47.78 182 GLY A O 1
ATOM 1446 N N . PRO A 1 183 ? -10.872 28.566 16.645 1.00 51.44 183 PRO A N 1
ATOM 1447 C CA . PRO A 1 183 ? -11.484 29.390 17.677 1.00 51.44 183 PRO A CA 1
ATOM 1448 C C . PRO A 1 183 ? -12.956 28.981 17.891 1.00 51.44 183 PRO A C 1
ATOM 1450 O O . PRO A 1 183 ? -13.618 28.567 16.927 1.00 51.44 183 PRO A O 1
ATOM 1453 N N . PRO A 1 184 ? -13.485 29.085 19.125 1.00 62.41 184 PRO A N 1
ATOM 1454 C CA . PRO A 1 184 ? -14.882 28.772 19.417 1.00 62.41 184 PRO A CA 1
ATOM 1455 C C . PRO A 1 184 ? -15.818 29.522 18.459 1.00 62.41 184 PRO A C 1
ATOM 1457 O O . PRO A 1 184 ? -15.685 30.735 18.284 1.00 62.41 184 PRO A O 1
ATOM 1460 N N . LYS A 1 185 ? -16.748 28.807 17.810 1.00 47.12 185 LYS A N 1
ATOM 1461 C CA . LYS A 1 185 ? -17.647 29.407 16.808 1.00 47.12 185 LYS A CA 1
ATOM 1462 C C . LYS A 1 185 ? -18.836 30.166 17.412 1.00 47.12 185 LYS A C 1
ATOM 1464 O O . LYS A 1 185 ? -19.345 31.052 16.738 1.00 47.12 185 LYS A O 1
ATOM 1469 N N . ASP A 1 186 ? -19.196 29.907 18.672 1.00 47.06 186 ASP A N 1
ATOM 1470 C CA . ASP A 1 186 ? -20.455 30.380 19.269 1.00 47.06 186 ASP A CA 1
ATOM 1471 C C . ASP A 1 186 ? -20.288 30.857 20.727 1.00 47.06 186 ASP A C 1
ATOM 1473 O O . ASP A 1 186 ? -20.841 30.271 21.655 1.00 47.06 186 ASP A O 1
ATOM 1477 N N . ALA A 1 187 ? -19.518 31.922 20.949 1.00 39.50 187 ALA A N 1
ATOM 1478 C CA . ALA A 1 187 ? -19.544 32.646 22.221 1.00 39.50 187 ALA A CA 1
ATOM 1479 C C . ALA A 1 187 ? -19.746 34.139 21.945 1.00 39.50 187 ALA A C 1
ATOM 1481 O O . ALA A 1 187 ? -18.789 34.879 21.716 1.00 39.50 187 ALA A O 1
ATOM 1482 N N . GLU A 1 188 ? -21.007 34.576 21.916 1.00 32.91 188 GLU A N 1
ATOM 1483 C CA . GLU A 1 188 ? -21.316 35.970 22.233 1.00 32.91 188 GLU A CA 1
ATOM 1484 C C . GLU A 1 188 ? -21.013 36.155 23.727 1.00 32.91 188 GLU A C 1
ATOM 1486 O O . GLU A 1 188 ? -21.524 35.378 24.537 1.00 32.91 188 GLU A O 1
ATOM 1491 N N . PRO A 1 189 ? -20.147 37.102 24.124 1.00 33.22 189 PRO A N 1
ATOM 1492 C CA . PRO A 1 189 ? -19.989 37.414 25.533 1.00 33.22 189 PRO A CA 1
ATOM 1493 C C . PRO A 1 189 ? -21.296 38.038 26.030 1.00 33.22 189 PRO A C 1
ATOM 1495 O O . PRO A 1 189 ? -21.696 39.106 25.562 1.00 33.22 189 PRO A O 1
ATOM 1498 N N . ASP A 1 190 ? -21.952 37.340 26.959 1.00 33.31 190 ASP A N 1
ATOM 1499 C CA . ASP A 1 190 ? -23.057 37.871 27.753 1.00 33.31 190 ASP A CA 1
ATOM 1500 C C . ASP A 1 190 ? -22.643 39.226 28.345 1.00 33.31 190 ASP A C 1
ATOM 1502 O O . ASP A 1 190 ? -21.571 39.380 28.937 1.00 33.31 190 ASP A O 1
ATOM 1506 N N . GLY A 1 191 ? -23.488 40.223 28.088 1.00 30.33 191 GLY A N 1
ATOM 1507 C CA . GLY A 1 191 ? -23.184 41.633 28.262 1.00 30.33 191 GLY A CA 1
ATOM 1508 C C . GLY A 1 191 ? -23.098 42.117 29.708 1.00 30.33 191 GLY A C 1
ATOM 1509 O O . GLY A 1 191 ? -23.660 41.539 30.638 1.00 30.33 191 GLY A O 1
ATOM 1510 N N . ALA A 1 192 ? -22.460 43.276 29.849 1.00 29.53 192 ALA A N 1
ATOM 1511 C CA . ALA A 1 192 ? -22.740 44.220 30.915 1.00 29.53 192 ALA A CA 1
ATOM 1512 C C . ALA A 1 192 ? -23.314 45.499 30.286 1.00 29.53 192 ALA A C 1
ATOM 1514 O O . ALA A 1 192 ? -22.761 46.010 29.312 1.00 29.53 192 ALA A O 1
ATOM 1515 N N . ASP A 1 193 ? -24.407 45.959 30.895 1.00 29.58 193 ASP A N 1
ATOM 1516 C CA . ASP A 1 193 ? -25.039 47.284 30.842 1.00 29.58 193 ASP A CA 1
ATOM 1517 C C . ASP A 1 193 ? -26.371 47.376 30.087 1.00 29.58 193 ASP A C 1
ATOM 1519 O O . ASP A 1 193 ? -26.441 47.299 28.861 1.00 29.58 193 ASP A O 1
ATOM 1523 N N . GLY A 1 194 ? -27.435 47.647 30.855 1.00 27.59 194 GLY A N 1
ATOM 1524 C CA . GLY A 1 194 ? -28.675 48.206 30.320 1.00 27.59 194 GLY A CA 1
ATOM 1525 C C . GLY A 1 194 ? -29.957 47.839 31.063 1.00 27.59 194 GLY A C 1
ATOM 1526 O O . GLY A 1 194 ? -30.776 47.125 30.507 1.00 27.59 194 GLY A O 1
ATOM 1527 N N . ASP A 1 195 ? -30.095 48.375 32.275 1.00 26.70 195 ASP A N 1
ATOM 1528 C CA . ASP A 1 195 ? -31.281 49.058 32.823 1.00 26.70 195 ASP A CA 1
ATOM 1529 C C . ASP A 1 195 ? -32.675 48.392 32.908 1.00 26.70 195 ASP A C 1
ATOM 1531 O O . ASP A 1 195 ? -33.152 47.644 32.059 1.00 26.70 195 ASP A O 1
ATOM 1535 N N . GLU A 1 196 ? -33.345 48.761 33.996 1.00 31.69 196 GLU A N 1
ATOM 1536 C CA . GLU A 1 196 ? -34.676 48.361 34.445 1.00 31.69 196 GLU A CA 1
ATOM 1537 C C . GLU A 1 196 ? -35.799 48.681 33.438 1.00 31.69 196 GLU A C 1
ATOM 1539 O O . GLU A 1 196 ? -35.828 49.746 32.823 1.00 31.69 196 GLU A O 1
ATOM 1544 N N . SER A 1 197 ? -36.816 47.815 33.345 1.00 26.78 197 SER A N 1
ATOM 1545 C CA . SER A 1 197 ? -38.230 48.235 33.433 1.00 26.78 197 SER A CA 1
ATOM 1546 C C . SER A 1 197 ? -39.207 47.055 33.421 1.00 26.78 197 SER A C 1
ATOM 1548 O O . SER A 1 197 ? -38.976 46.002 32.831 1.00 26.78 197 SER A O 1
ATOM 1550 N N . GLU A 1 198 ? -40.289 47.277 34.160 1.00 30.11 198 GLU A N 1
ATOM 1551 C CA . GLU A 1 198 ? -41.383 46.384 34.524 1.00 30.11 198 GLU A CA 1
ATOM 1552 C C . GLU A 1 198 ? -42.340 46.009 33.371 1.00 30.11 198 GLU A C 1
ATOM 1554 O O . GLU A 1 198 ? -42.419 46.684 32.348 1.00 30.11 198 GLU A O 1
ATOM 1559 N N . ASP A 1 199 ? -43.139 44.974 33.669 1.00 28.02 199 ASP A N 1
ATOM 1560 C CA . ASP A 1 199 ? -44.524 44.692 33.247 1.00 28.02 199 ASP A CA 1
ATOM 1561 C C . ASP A 1 199 ? -44.780 43.543 32.257 1.00 28.02 199 ASP A C 1
ATOM 1563 O O . ASP A 1 199 ? -44.283 43.499 31.134 1.00 28.02 199 ASP A O 1
ATOM 1567 N N . GLY A 1 200 ? -45.712 42.662 32.658 1.00 28.41 200 GLY A N 1
ATOM 1568 C CA . GLY A 1 200 ? -46.554 41.911 31.720 1.00 28.41 200 GLY A CA 1
ATOM 1569 C C . GLY A 1 200 ? -46.860 40.458 32.094 1.00 28.41 200 GLY A C 1
ATOM 1570 O O . GLY A 1 200 ? -46.064 39.558 31.866 1.00 28.41 200 GLY A O 1
ATOM 1571 N N . ASP A 1 201 ? -48.067 40.247 32.608 1.00 28.62 201 ASP A N 1
ATOM 1572 C CA . ASP A 1 201 ? -48.674 39.015 33.121 1.00 28.62 201 ASP A CA 1
ATOM 1573 C C . ASP A 1 201 ? -49.125 37.983 32.038 1.00 28.62 201 ASP A C 1
ATOM 1575 O O . ASP A 1 201 ? -49.529 38.355 30.936 1.00 28.62 201 ASP A O 1
ATOM 1579 N N . ALA A 1 202 ? -49.184 36.702 32.455 1.00 32.66 202 ALA A N 1
ATOM 1580 C CA . ALA A 1 202 ? -49.984 35.554 31.954 1.00 32.66 202 ALA A CA 1
ATOM 1581 C C . ALA A 1 202 ? -49.579 34.735 30.680 1.00 32.66 202 ALA A C 1
ATOM 1583 O O . ALA A 1 202 ? -48.976 35.246 29.744 1.00 32.66 202 ALA A O 1
ATOM 1584 N N . PRO A 1 203 ? -50.067 33.473 30.515 1.00 40.91 203 PRO A N 1
ATOM 1585 C CA . PRO A 1 203 ? -50.028 32.353 31.462 1.00 40.91 203 PRO A CA 1
ATOM 1586 C C . PRO A 1 203 ? -49.577 30.992 30.849 1.00 40.91 203 PRO A C 1
ATOM 1588 O O . PRO A 1 203 ? -49.556 30.744 29.646 1.00 40.91 203 PRO A O 1
ATOM 1591 N N . ASN A 1 204 ? -49.292 30.073 31.771 1.00 34.88 204 ASN A N 1
ATOM 1592 C CA . ASN A 1 204 ? -48.894 28.663 31.676 1.00 34.88 204 ASN A CA 1
ATOM 1593 C C . ASN A 1 204 ? -49.698 27.753 30.696 1.00 34.88 204 ASN A C 1
ATOM 1595 O O . ASN A 1 204 ? -50.930 27.771 30.683 1.00 34.88 204 ASN A O 1
ATOM 1599 N N . LYS A 1 205 ? -49.009 26.833 29.992 1.00 30.47 205 LYS A N 1
ATOM 1600 C CA . LYS A 1 205 ? -49.575 25.587 29.418 1.00 30.47 205 LYS A CA 1
ATOM 1601 C C . LYS A 1 205 ? -48.651 24.389 29.713 1.00 30.47 205 LYS A C 1
ATOM 1603 O O . LYS A 1 205 ? -47.472 24.452 29.370 1.00 30.47 205 LYS A O 1
ATOM 1608 N N . PRO A 1 206 ? -49.157 23.268 30.267 1.00 39.72 206 PRO A N 1
ATOM 1609 C CA . PRO A 1 206 ? -48.344 22.094 30.567 1.00 39.72 206 PRO A CA 1
ATOM 1610 C C . PRO A 1 206 ? -48.372 21.077 29.412 1.00 39.72 206 PRO A C 1
ATOM 1612 O O . PRO A 1 206 ? -49.433 20.751 28.881 1.00 39.72 206 PRO A O 1
ATOM 1615 N N . GLY A 1 207 ? -47.215 20.514 29.057 1.00 30.05 207 GLY A N 1
ATOM 1616 C CA . GLY A 1 207 ? -47.103 19.485 28.019 1.00 30.05 207 GLY A CA 1
ATOM 1617 C C . GLY A 1 207 ? -45.946 18.523 28.269 1.00 30.05 207 GLY A C 1
ATOM 1618 O O . GLY A 1 207 ? -44.815 18.784 27.886 1.00 30.05 207 GLY A O 1
ATOM 1619 N N . LYS A 1 208 ? -46.253 17.400 28.929 1.00 40.47 208 LYS A N 1
ATOM 1620 C CA . LYS A 1 208 ? -45.398 16.228 29.195 1.00 40.47 208 LYS A CA 1
ATOM 1621 C C . LYS A 1 208 ? -44.376 15.920 28.086 1.00 40.47 208 LYS A C 1
ATOM 1623 O O . LYS A 1 208 ? -44.759 15.499 26.996 1.00 40.47 208 LYS A O 1
ATOM 1628 N N . HIS A 1 209 ? -43.089 15.917 28.429 1.00 34.91 209 HIS A N 1
ATOM 1629 C CA . HIS A 1 209 ? -42.075 15.102 27.754 1.00 34.91 209 HIS A CA 1
ATOM 1630 C C . HIS A 1 209 ? -41.425 14.170 28.777 1.00 34.91 209 HIS A C 1
ATOM 1632 O O . HIS A 1 209 ? -40.717 14.600 29.685 1.00 34.91 209 HIS A O 1
ATOM 1638 N N . GLY A 1 210 ? -41.707 12.871 28.646 1.00 34.50 210 GLY A N 1
ATOM 1639 C CA . GLY A 1 210 ? -40.983 11.833 29.369 1.00 34.50 210 GLY A CA 1
ATOM 1640 C C . GLY A 1 210 ? -39.505 11.906 28.995 1.00 34.50 210 GLY A C 1
ATOM 1641 O O . GLY A 1 210 ? -39.158 11.806 27.818 1.00 34.50 210 GLY A O 1
ATOM 1642 N N . LYS A 1 211 ? -38.639 12.119 29.991 1.00 32.62 211 LYS A N 1
ATOM 1643 C CA . LYS A 1 211 ? -37.185 12.128 29.809 1.00 32.62 211 LYS A CA 1
ATOM 1644 C C . LYS A 1 211 ? -36.751 10.798 29.181 1.00 32.62 211 LYS A C 1
ATOM 1646 O O . LYS A 1 211 ? -36.904 9.745 29.798 1.00 32.62 211 LYS A O 1
ATOM 1651 N N . LYS A 1 212 ? -36.200 10.846 27.961 1.00 32.22 212 LYS A N 1
ATOM 1652 C CA . LYS A 1 212 ? -35.424 9.730 27.398 1.00 32.22 212 LYS A CA 1
ATOM 1653 C C . LYS A 1 212 ? -34.279 9.404 28.376 1.00 32.22 212 LYS A C 1
ATOM 1655 O O . LYS A 1 212 ? -33.702 10.342 28.930 1.00 32.22 212 LYS A O 1
ATOM 1660 N N . PRO A 1 213 ? -33.938 8.124 28.605 1.00 36.72 213 PRO A N 1
ATOM 1661 C CA . PRO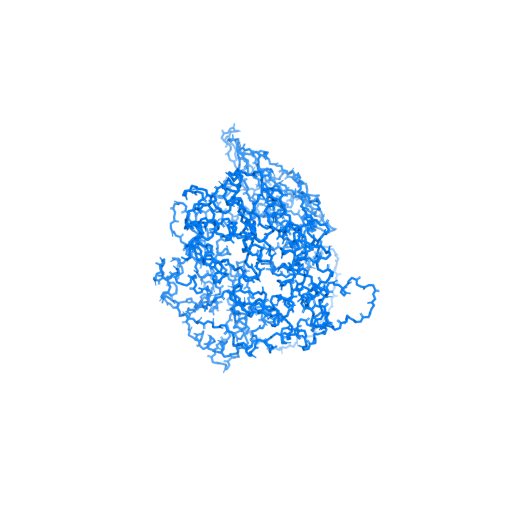 A 1 213 ? -32.805 7.776 29.455 1.00 36.72 213 PRO A CA 1
ATOM 1662 C C . PRO A 1 213 ? -31.527 8.405 28.879 1.00 36.72 213 PRO A C 1
ATOM 1664 O O . PRO A 1 213 ? -31.202 8.183 27.710 1.00 36.72 213 PRO A O 1
ATOM 1667 N N . LYS A 1 214 ? -30.838 9.228 29.681 1.00 43.84 214 LYS A N 1
ATOM 1668 C CA . LYS A 1 214 ? -29.510 9.764 29.348 1.00 43.84 214 LYS A CA 1
ATOM 1669 C C . LYS A 1 214 ? -28.559 8.570 29.208 1.00 43.84 214 LYS A C 1
ATOM 1671 O O . LYS A 1 214 ? -28.493 7.743 30.115 1.00 43.84 214 LYS A O 1
ATOM 1676 N N . ARG A 1 215 ? -27.870 8.455 28.068 1.00 56.72 215 ARG A N 1
ATOM 1677 C CA . ARG A 1 215 ? -26.758 7.502 27.915 1.00 56.72 215 ARG A CA 1
ATOM 1678 C C . ARG A 1 215 ? -25.662 7.836 28.948 1.00 56.72 215 ARG A C 1
ATOM 1680 O O . ARG A 1 215 ? -25.566 9.012 29.314 1.00 56.72 215 ARG A O 1
ATOM 1687 N N . PRO A 1 216 ? -24.874 6.847 29.414 1.00 65.31 216 PRO A N 1
ATOM 1688 C CA . PRO A 1 216 ? -23.704 7.105 30.254 1.00 65.31 216 PRO A CA 1
ATOM 1689 C C . PRO A 1 216 ? -22.779 8.119 29.573 1.00 65.31 216 PRO A C 1
ATOM 1691 O O . PRO A 1 216 ? -22.689 8.135 28.343 1.00 65.31 216 PRO A O 1
ATOM 1694 N N . ALA A 1 217 ? -22.138 8.987 30.354 1.00 73.31 217 ALA A N 1
ATOM 1695 C CA . ALA A 1 217 ? -21.126 9.892 29.823 1.00 73.31 217 ALA A CA 1
ATOM 1696 C C . ALA A 1 217 ? -19.886 9.076 29.429 1.00 73.31 217 ALA A C 1
ATOM 1698 O O . ALA A 1 217 ? -19.475 8.202 30.183 1.00 73.31 217 ALA A O 1
ATOM 1699 N N . THR A 1 218 ? -19.308 9.355 28.260 1.00 84.44 218 THR A N 1
ATOM 1700 C CA . THR A 1 218 ? -18.127 8.647 27.731 1.00 84.44 218 THR A CA 1
ATOM 1701 C C . THR A 1 218 ? -16.984 9.633 27.421 1.00 84.44 218 THR A C 1
ATOM 1703 O O . THR A 1 218 ? -16.638 9.804 26.246 1.00 84.44 218 THR A O 1
ATOM 1706 N N . PRO A 1 219 ? -16.481 10.394 28.415 1.00 84.31 219 PRO A N 1
ATOM 1707 C CA . PRO A 1 219 ? -15.499 11.456 28.192 1.00 84.31 219 PRO A CA 1
ATOM 1708 C C . PRO A 1 219 ? -14.133 10.932 27.725 1.00 84.31 219 PRO A C 1
ATOM 1710 O O . PRO A 1 219 ? -13.553 11.511 26.807 1.00 84.31 219 PRO A O 1
ATOM 1713 N N . SER A 1 220 ? -13.633 9.827 28.281 1.00 85.56 220 SER A N 1
ATOM 1714 C CA . SER A 1 220 ? -12.338 9.251 27.890 1.00 85.56 220 SER A CA 1
ATOM 1715 C C . SER A 1 220 ? -12.415 8.632 26.501 1.00 85.56 220 SER A C 1
ATOM 1717 O O . SER A 1 220 ? -11.542 8.871 25.670 1.00 85.56 220 SER A O 1
ATOM 1719 N N . LEU A 1 221 ? -13.497 7.912 26.198 1.00 86.88 221 LEU A N 1
ATOM 1720 C CA . LEU A 1 221 ? -13.758 7.381 24.857 1.00 86.88 221 LEU A CA 1
ATOM 1721 C C . LEU A 1 221 ? -13.903 8.483 23.801 1.00 86.88 221 LEU A C 1
ATOM 1723 O O . LEU A 1 221 ? -13.462 8.286 22.673 1.00 86.88 221 LEU A O 1
ATOM 1727 N N . ALA A 1 222 ? -14.506 9.625 24.142 1.00 85.75 222 ALA A N 1
ATOM 1728 C CA . ALA A 1 222 ? -14.631 10.763 23.229 1.00 85.75 222 ALA A CA 1
ATOM 1729 C C . ALA A 1 222 ? -13.302 11.506 23.019 1.00 85.75 222 ALA A C 1
ATOM 1731 O O . ALA A 1 222 ? -13.077 12.055 21.944 1.00 85.75 222 ALA A O 1
ATOM 1732 N N . ARG A 1 223 ? -12.427 11.518 24.034 1.00 86.56 223 ARG A N 1
ATOM 1733 C CA . ARG A 1 223 ? -11.092 12.127 23.965 1.00 86.56 223 ARG A CA 1
ATOM 1734 C C . ARG A 1 223 ? -10.097 11.259 23.191 1.00 86.56 223 ARG A C 1
ATOM 1736 O O . ARG A 1 223 ? -9.360 11.769 22.357 1.00 86.56 223 ARG A O 1
ATOM 1743 N N . VAL A 1 224 ? -10.061 9.961 23.487 1.00 85.38 224 VAL A N 1
ATOM 1744 C CA . VAL A 1 224 ? -9.072 9.012 22.944 1.00 85.38 224 VAL A CA 1
ATOM 1745 C C . VAL A 1 224 ? -9.533 8.416 21.611 1.00 85.38 224 VAL A C 1
ATOM 1747 O O . VAL A 1 224 ? -8.743 8.224 20.683 1.00 85.38 224 VAL A O 1
ATOM 1750 N N . GLY A 1 225 ? -10.823 8.098 21.515 1.00 85.62 225 GLY A N 1
ATOM 1751 C CA . GLY A 1 225 ? -11.403 7.371 20.397 1.00 85.62 225 GLY A CA 1
ATOM 1752 C C . GLY A 1 225 ? -12.139 8.250 19.389 1.00 85.62 225 GLY A C 1
ATOM 1753 O O . GLY A 1 22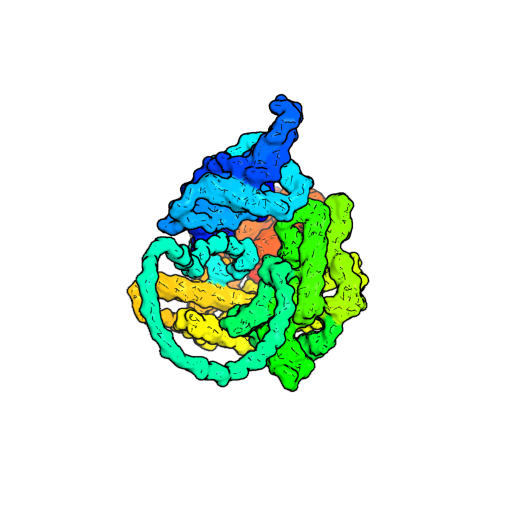5 ? -12.495 9.397 19.637 1.00 85.62 225 GLY A O 1
ATOM 1754 N N . VAL A 1 226 ? -12.418 7.666 18.227 1.00 91.06 226 VAL A N 1
ATOM 1755 C CA . VAL A 1 226 ? -13.296 8.232 17.200 1.00 91.06 226 VAL A CA 1
ATOM 1756 C C . VAL A 1 226 ? -14.673 7.590 17.325 1.00 91.06 226 VAL A C 1
ATOM 1758 O O . VAL A 1 226 ? -14.818 6.369 17.222 1.00 91.06 226 VAL A O 1
ATOM 1761 N N . ALA A 1 227 ? -15.705 8.407 17.526 1.00 92.62 227 ALA A N 1
ATOM 1762 C CA . ALA A 1 227 ? -17.089 7.957 17.624 1.00 92.62 227 ALA A CA 1
ATOM 1763 C C . ALA A 1 227 ? -17.659 7.576 16.243 1.00 92.62 227 ALA A C 1
ATOM 1765 O O . ALA A 1 227 ? -18.342 8.370 15.595 1.00 92.62 227 ALA A O 1
ATOM 1766 N N . LEU A 1 228 ? -17.422 6.337 15.800 1.00 91.75 228 LEU A N 1
ATOM 1767 C CA . LEU A 1 228 ? -17.910 5.841 14.503 1.00 91.75 228 LEU A CA 1
ATOM 1768 C C . LEU A 1 228 ? -19.436 5.874 14.390 1.00 91.75 228 LEU A C 1
ATOM 1770 O O . LEU A 1 228 ? -19.976 6.063 13.311 1.00 91.75 228 LEU A O 1
ATOM 1774 N N . HIS A 1 229 ? -20.152 5.730 15.501 1.00 89.62 229 HIS A N 1
ATOM 1775 C CA . HIS A 1 229 ? -21.610 5.841 15.510 1.00 89.62 229 HIS A CA 1
ATOM 1776 C C . HIS A 1 229 ? -22.125 7.265 15.216 1.00 89.62 229 HIS A C 1
ATOM 1778 O O . HIS A 1 229 ? -23.259 7.415 14.768 1.00 89.62 229 HIS A O 1
ATOM 1784 N N . THR A 1 230 ? -21.323 8.305 15.468 1.00 88.75 230 THR A N 1
ATOM 1785 C CA . THR A 1 230 ? -21.640 9.684 15.061 1.00 88.75 230 THR A CA 1
ATOM 1786 C C . THR A 1 230 ? -21.436 9.826 13.558 1.00 88.75 230 THR A C 1
ATOM 1788 O O . THR A 1 230 ? -22.365 10.211 12.862 1.00 88.75 230 THR A O 1
ATOM 1791 N N . GLN A 1 231 ? -20.296 9.361 13.040 1.00 87.81 231 GLN A N 1
ATOM 1792 C CA . GLN A 1 231 ? -20.041 9.315 11.593 1.00 87.81 231 GLN A CA 1
ATOM 1793 C C . GLN A 1 231 ? -21.118 8.514 10.849 1.00 87.81 231 GLN A C 1
ATOM 1795 O O . GLN A 1 231 ? -21.562 8.900 9.774 1.00 87.81 231 GLN A O 1
ATOM 1800 N N . ALA A 1 232 ? -21.604 7.427 11.456 1.00 87.38 232 ALA A N 1
ATOM 1801 C CA . ALA A 1 232 ? -22.682 6.621 10.901 1.00 87.38 232 ALA A CA 1
ATOM 1802 C C . ALA A 1 232 ? -24.005 7.388 10.793 1.00 87.38 232 ALA A C 1
ATOM 1804 O O . ALA A 1 232 ? -24.762 7.235 9.833 1.00 87.38 232 ALA A O 1
ATOM 1805 N N . LYS A 1 233 ? -24.303 8.199 11.811 1.00 86.00 233 LYS A N 1
ATOM 1806 C CA . LYS A 1 233 ? -25.489 9.053 11.849 1.00 86.00 233 LYS A CA 1
ATOM 1807 C C . LYS A 1 233 ? -25.422 10.138 10.776 1.00 86.00 233 LYS A C 1
ATOM 1809 O O . LYS A 1 233 ? -26.448 10.432 10.168 1.00 86.00 233 LYS A O 1
ATOM 1814 N N . ASP A 1 234 ? -24.237 10.694 10.567 1.00 85.38 234 ASP A N 1
ATOM 1815 C CA . ASP A 1 234 ? -24.001 11.796 9.635 1.00 85.38 234 ASP A CA 1
ATOM 1816 C C . ASP A 1 234 ? -23.777 11.300 8.190 1.00 85.38 234 ASP A C 1
ATOM 1818 O O . ASP A 1 234 ? -23.718 12.098 7.262 1.00 85.38 234 ASP A O 1
ATOM 1822 N N . GLY A 1 235 ? -23.735 9.976 7.982 1.00 82.25 235 GLY A N 1
ATOM 1823 C CA . GLY A 1 235 ? -23.571 9.355 6.664 1.00 82.25 235 GLY A CA 1
ATOM 1824 C C . GLY A 1 235 ? -22.136 9.397 6.133 1.00 82.25 235 GLY A C 1
ATOM 1825 O O . GLY A 1 235 ? -21.928 9.218 4.942 1.00 82.25 235 GLY A O 1
ATOM 1826 N N . GLU A 1 236 ? -21.152 9.623 7.004 1.00 83.19 236 GLU A N 1
ATOM 1827 C CA . GLU A 1 236 ? -19.737 9.796 6.644 1.00 83.19 236 GLU A CA 1
ATOM 1828 C C . GLU A 1 236 ? -18.959 8.471 6.554 1.00 83.19 236 GLU A C 1
ATOM 1830 O O . GLU A 1 236 ? -17.796 8.442 6.137 1.00 83.19 236 GLU A O 1
ATOM 1835 N N . LEU A 1 237 ? -19.559 7.363 7.001 1.00 83.12 237 LEU A N 1
ATOM 1836 C CA . LEU A 1 237 ? -18.918 6.052 6.949 1.00 83.12 237 LEU A CA 1
ATOM 1837 C C . LEU A 1 237 ? -18.948 5.477 5.534 1.00 83.12 237 LEU A C 1
ATOM 1839 O O . LEU A 1 237 ? -19.989 5.406 4.888 1.00 83.12 237 LEU A O 1
ATOM 1843 N N . GLU A 1 238 ? -17.788 4.990 5.097 1.00 79.88 238 GLU A N 1
ATOM 1844 C CA . GLU A 1 238 ? -17.640 4.319 3.806 1.00 79.88 238 GLU A CA 1
ATOM 1845 C C . GLU A 1 238 ? -18.501 3.050 3.736 1.00 79.88 238 GLU A C 1
ATOM 1847 O O . GLU A 1 238 ? -18.531 2.248 4.677 1.00 79.88 238 GLU A O 1
ATOM 1852 N N . GLN A 1 239 ? -19.161 2.850 2.594 1.00 80.25 239 GLN A N 1
ATOM 1853 C CA . GLN A 1 239 ? -19.972 1.665 2.339 1.00 80.25 239 GLN A CA 1
ATOM 1854 C C . GLN A 1 239 ? -19.117 0.445 1.975 1.00 80.25 239 GLN A C 1
ATOM 1856 O O . GLN A 1 239 ? -18.060 0.547 1.351 1.00 80.25 239 GLN A O 1
ATOM 1861 N N . ALA A 1 240 ? -19.606 -0.743 2.334 1.00 86.75 240 ALA A N 1
ATOM 1862 C CA . ALA A 1 240 ? -18.989 -2.008 1.953 1.00 86.75 240 ALA A CA 1
ATOM 1863 C C . ALA A 1 240 ? -19.767 -2.662 0.806 1.00 86.75 240 ALA A C 1
ATOM 1865 O O . ALA A 1 240 ? -20.738 -3.388 1.017 1.00 86.75 240 ALA A O 1
ATOM 1866 N N . TYR A 1 241 ? -19.317 -2.424 -0.420 1.00 84.50 241 TYR A N 1
ATOM 1867 C CA . TYR A 1 241 ? -19.933 -2.984 -1.620 1.00 84.50 241 TYR A CA 1
ATOM 1868 C C . TYR A 1 241 ? -19.752 -4.503 -1.712 1.00 84.50 241 TYR A C 1
ATOM 1870 O O . TYR A 1 241 ? -18.643 -5.017 -1.564 1.00 84.50 241 TYR A O 1
ATOM 1878 N N . GLY A 1 242 ? -20.849 -5.229 -1.956 1.00 82.12 242 GLY A N 1
ATOM 1879 C CA . GLY A 1 242 ? -20.844 -6.691 -2.095 1.00 82.12 242 GLY A CA 1
ATOM 1880 C C . GLY A 1 242 ? -20.553 -7.456 -0.796 1.00 82.12 242 GLY A C 1
ATOM 1881 O O . GLY A 1 242 ? -20.196 -8.630 -0.848 1.00 82.12 242 GLY A O 1
ATOM 1882 N N . ARG A 1 243 ? -20.680 -6.806 0.369 1.00 89.62 243 ARG A N 1
ATOM 1883 C CA . ARG A 1 243 ? -20.315 -7.366 1.684 1.00 89.62 243 ARG A CA 1
ATOM 1884 C C . ARG A 1 243 ? -21.499 -7.545 2.633 1.00 89.62 243 ARG A C 1
ATOM 1886 O O . ARG A 1 243 ? -21.295 -7.782 3.819 1.00 89.62 243 ARG A O 1
ATOM 1893 N N . ASP A 1 244 ? -22.732 -7.488 2.134 1.00 88.75 244 ASP A N 1
ATOM 1894 C CA . ASP A 1 244 ? -23.935 -7.574 2.974 1.00 88.75 244 ASP A CA 1
ATOM 1895 C C . ASP A 1 244 ? -23.973 -8.855 3.817 1.00 88.75 244 ASP A C 1
ATOM 1897 O O . ASP A 1 244 ? -24.259 -8.807 5.012 1.00 88.75 244 ASP A O 1
ATOM 1901 N N . ALA A 1 245 ? -23.621 -10.001 3.225 1.00 90.69 245 ALA A N 1
ATOM 1902 C CA . ALA A 1 245 ? -23.559 -11.273 3.943 1.00 90.69 245 ALA A CA 1
ATOM 1903 C C . ALA A 1 245 ? -22.508 -11.258 5.067 1.00 90.69 245 ALA A C 1
ATOM 1905 O O . ALA A 1 245 ? -22.778 -11.754 6.162 1.00 90.69 245 ALA A O 1
ATOM 1906 N N . ASP A 1 246 ? -21.345 -10.643 4.819 1.00 93.44 246 ASP A N 1
ATOM 1907 C CA . ASP A 1 246 ? -20.280 -10.499 5.814 1.00 93.44 246 ASP A CA 1
ATOM 1908 C C . ASP A 1 246 ? -20.724 -9.594 6.973 1.00 93.44 246 ASP A C 1
ATOM 1910 O O . ASP A 1 246 ? -20.531 -9.931 8.143 1.00 93.44 246 ASP A O 1
ATOM 1914 N N . VAL A 1 247 ? -21.385 -8.473 6.660 1.00 93.56 247 VAL A N 1
ATOM 1915 C CA . VAL A 1 247 ? -21.947 -7.556 7.662 1.00 93.56 247 VAL A CA 1
ATOM 1916 C C . VAL A 1 247 ? -22.986 -8.275 8.523 1.00 93.56 247 VAL A C 1
ATOM 1918 O O . VAL A 1 247 ? -22.916 -8.193 9.748 1.00 93.56 247 VAL A O 1
ATOM 1921 N N . GLN A 1 248 ? -23.918 -9.019 7.920 1.00 91.94 248 GLN A N 1
ATOM 1922 C CA . GLN A 1 248 ? -24.943 -9.757 8.669 1.00 91.94 248 GLN A CA 1
ATOM 1923 C C . GLN A 1 248 ? -24.345 -10.859 9.553 1.00 91.94 248 GLN A C 1
ATOM 1925 O O . GLN A 1 248 ? -24.776 -11.035 10.695 1.00 91.94 248 GLN A O 1
ATOM 1930 N N . ALA A 1 249 ? -23.325 -11.574 9.071 1.00 93.06 249 ALA A N 1
ATOM 1931 C CA . ALA A 1 249 ? -22.633 -12.586 9.863 1.00 93.06 249 ALA A CA 1
ATOM 1932 C C . ALA A 1 249 ? -21.931 -11.971 11.087 1.00 93.06 249 ALA A C 1
ATOM 1934 O O . ALA A 1 249 ? -22.076 -12.474 12.204 1.00 93.06 249 ALA A O 1
ATOM 1935 N N . LEU A 1 250 ? -21.218 -10.856 10.898 1.00 94.62 250 LEU A N 1
ATOM 1936 C CA . LEU A 1 250 ? -20.547 -10.129 11.979 1.00 94.62 250 LEU A CA 1
ATOM 1937 C C . LEU A 1 250 ? -21.539 -9.514 12.972 1.00 94.62 250 LEU A C 1
ATOM 1939 O O . LEU A 1 250 ? -21.324 -9.596 14.181 1.00 94.62 250 LEU A O 1
ATOM 1943 N N . LEU A 1 251 ? -22.657 -8.963 12.492 1.00 92.56 251 LEU A N 1
ATOM 1944 C CA . LEU A 1 251 ? -23.750 -8.493 13.347 1.00 92.56 251 LEU A CA 1
ATOM 1945 C C . LEU A 1 251 ? -24.304 -9.611 14.232 1.00 92.56 251 LEU A C 1
ATOM 1947 O O . LEU A 1 251 ? -24.513 -9.398 15.426 1.00 92.56 251 LEU A O 1
ATOM 1951 N N . GLY A 1 252 ? -24.505 -10.807 13.669 1.00 90.38 252 GLY A N 1
ATOM 1952 C CA . GLY A 1 252 ? -24.950 -11.979 14.420 1.00 90.38 252 GLY A CA 1
ATOM 1953 C C . GLY A 1 252 ? -23.975 -12.377 15.531 1.00 90.38 252 GLY A C 1
ATOM 1954 O O . GLY A 1 252 ? -24.402 -12.729 16.628 1.00 90.38 252 GLY A O 1
ATOM 1955 N N . GLN A 1 253 ? -22.665 -12.258 15.294 1.00 91.62 253 GLN A N 1
ATOM 1956 C CA . GLN A 1 253 ? -21.650 -12.495 16.326 1.00 91.62 253 GLN A CA 1
ATOM 1957 C C . GLN A 1 253 ? -21.639 -11.394 17.398 1.00 91.62 253 GLN A C 1
ATOM 1959 O O . GLN A 1 253 ? -21.511 -11.695 18.584 1.00 91.62 253 GLN A O 1
ATOM 1964 N N . LEU A 1 254 ? -21.835 -10.128 17.013 1.00 91.56 254 LEU A N 1
ATOM 1965 C CA . LEU A 1 254 ? -21.909 -8.999 17.949 1.00 91.56 254 LEU A CA 1
ATOM 1966 C C . LEU A 1 254 ? -23.170 -8.992 18.827 1.00 91.56 254 LEU A C 1
ATOM 1968 O O . LEU A 1 254 ? -23.226 -8.223 19.792 1.00 91.56 254 LEU A O 1
ATOM 1972 N N . ALA A 1 255 ? -24.156 -9.848 18.534 1.00 86.38 255 ALA A N 1
ATOM 1973 C CA . ALA A 1 255 ? -25.333 -10.059 19.380 1.00 86.38 255 ALA A CA 1
ATOM 1974 C C . ALA A 1 255 ? -25.014 -10.669 20.738 1.00 86.38 255 ALA A C 1
ATOM 1976 O O . ALA A 1 255 ? -25.758 -10.460 21.698 1.00 86.38 255 ALA A O 1
ATOM 1977 N N . TYR A 1 256 ? -23.882 -11.356 20.855 1.00 85.88 256 TYR A N 1
ATOM 1978 C CA . TYR A 1 256 ? -23.408 -11.853 22.132 1.00 85.88 256 TYR A CA 1
ATOM 1979 C C . TYR A 1 256 ? -22.660 -10.748 22.886 1.00 85.88 256 TYR A C 1
ATOM 1981 O O . TYR A 1 256 ? -21.719 -10.131 22.381 1.00 85.88 256 TYR A O 1
ATOM 1989 N N . LYS A 1 257 ? -23.072 -10.490 24.132 1.00 85.06 257 LYS A N 1
ATOM 1990 C CA . LYS A 1 257 ? -22.361 -9.551 25.004 1.00 85.06 257 LYS A CA 1
ATOM 1991 C C . LYS A 1 257 ? -20.947 -10.072 25.271 1.00 85.06 257 LYS A C 1
ATOM 1993 O O . LYS A 1 257 ? -20.779 -11.246 25.587 1.00 85.06 257 LYS A O 1
ATOM 1998 N N . GLY A 1 258 ? -19.950 -9.197 25.147 1.00 89.38 258 GLY A N 1
ATOM 1999 C CA . GLY A 1 258 ? -18.546 -9.575 25.313 1.00 89.38 258 GLY A CA 1
ATOM 2000 C C . GLY A 1 258 ? -17.936 -10.263 24.090 1.00 89.38 258 GLY A C 1
ATOM 2001 O O . GLY A 1 258 ? -16.865 -10.853 24.204 1.00 89.38 258 GLY A O 1
ATOM 2002 N N . ALA A 1 259 ? -18.605 -10.220 22.930 1.00 93.56 259 ALA A N 1
ATOM 2003 C CA . ALA A 1 259 ? -18.058 -10.764 21.695 1.00 93.56 259 ALA A CA 1
ATOM 2004 C C . ALA A 1 259 ? -16.706 -10.117 21.361 1.00 93.56 259 ALA A C 1
ATOM 2006 O O . ALA A 1 259 ? -16.559 -8.895 21.379 1.00 93.56 259 ALA A O 1
ATOM 2007 N N . CYS A 1 260 ? -15.731 -10.960 21.044 1.00 97.06 260 CYS A N 1
ATOM 2008 C CA . CYS A 1 260 ? -14.393 -10.562 20.636 1.00 97.06 260 CYS A CA 1
ATOM 2009 C C . CYS A 1 260 ? -14.149 -11.138 19.243 1.00 97.06 260 CYS A C 1
ATOM 2011 O O . CYS A 1 260 ? -14.069 -12.356 19.087 1.00 97.06 260 CYS A O 1
ATOM 2013 N N . ILE A 1 261 ? -14.077 -10.281 18.227 1.00 97.69 261 ILE A N 1
ATOM 2014 C CA . ILE A 1 261 ? -13.983 -10.695 16.824 1.00 97.69 261 ILE A CA 1
ATOM 2015 C C . ILE A 1 261 ? -12.682 -10.168 16.227 1.00 97.69 261 ILE A C 1
ATOM 2017 O O . ILE A 1 261 ? -12.382 -8.979 16.332 1.00 97.69 261 ILE A O 1
ATOM 2021 N N . ALA A 1 262 ? -11.925 -11.045 15.575 1.00 97.75 262 ALA A N 1
ATOM 2022 C CA . ALA A 1 262 ? -10.766 -10.669 14.777 1.00 97.75 262 ALA A CA 1
ATOM 2023 C C . ALA A 1 262 ? -11.118 -10.766 13.291 1.00 97.75 262 ALA A C 1
ATOM 2025 O O . ALA A 1 262 ? -11.311 -11.858 12.767 1.00 97.75 262 ALA A O 1
ATOM 2026 N N . VAL A 1 263 ? -11.199 -9.636 12.595 1.00 97.88 263 VAL A N 1
ATOM 2027 C CA . VAL A 1 263 ? -11.403 -9.581 11.145 1.00 97.88 263 VAL A CA 1
ATOM 2028 C C . VAL A 1 263 ? -10.057 -9.803 10.456 1.00 97.88 263 VAL A C 1
ATOM 2030 O O . VAL A 1 263 ? -9.206 -8.914 10.409 1.00 97.88 263 VAL A O 1
ATOM 2033 N N . VAL A 1 264 ? -9.853 -11.013 9.937 1.00 96.69 264 VAL A N 1
ATOM 2034 C CA . VAL A 1 264 ? -8.575 -11.470 9.378 1.00 96.69 264 VAL A CA 1
ATOM 2035 C C . VAL A 1 264 ? -8.648 -11.526 7.857 1.00 96.69 264 VAL A C 1
ATOM 2037 O O . VAL A 1 264 ? -9.510 -12.196 7.298 1.00 96.69 264 VAL A O 1
ATOM 2040 N N . GLY A 1 265 ? -7.719 -10.876 7.167 1.00 93.06 265 GLY A N 1
ATOM 2041 C CA . GLY A 1 265 ? -7.622 -10.953 5.707 1.00 93.06 265 GLY A CA 1
ATOM 2042 C C . GLY A 1 265 ? -6.500 -10.087 5.160 1.00 93.06 265 GLY A C 1
ATOM 2043 O O . GLY A 1 265 ? -6.018 -9.182 5.843 1.00 93.06 265 GLY A O 1
ATOM 2044 N N . ASP A 1 266 ? -6.068 -10.332 3.932 1.00 88.75 266 ASP A N 1
ATOM 2045 C CA . ASP A 1 266 ? -4.899 -9.649 3.374 1.00 88.75 266 ASP A CA 1
ATOM 2046 C C . ASP A 1 266 ? -5.118 -8.129 3.202 1.00 88.75 266 ASP A C 1
ATOM 2048 O O . ASP A 1 266 ? -6.256 -7.637 3.197 1.00 88.75 266 ASP A O 1
ATOM 2052 N N . PRO A 1 267 ? -4.052 -7.314 3.158 1.00 86.00 267 PRO A N 1
ATOM 2053 C CA . PRO A 1 267 ? -4.181 -5.887 2.878 1.00 86.00 267 PRO A CA 1
ATOM 2054 C C . PRO A 1 267 ? -4.913 -5.639 1.548 1.00 86.00 267 PRO A C 1
ATOM 2056 O O . PRO A 1 267 ? -4.605 -6.260 0.535 1.00 86.00 267 PRO A O 1
ATOM 2059 N N . GLY A 1 268 ? -5.899 -4.736 1.557 1.00 87.81 268 GLY A N 1
ATOM 2060 C CA . GLY A 1 268 ? -6.664 -4.364 0.360 1.00 87.81 268 GLY A CA 1
ATOM 2061 C C . GLY A 1 268 ? -7.923 -5.193 0.059 1.00 87.81 268 GLY A C 1
ATOM 2062 O O . GLY A 1 268 ? -8.657 -4.827 -0.850 1.00 87.81 268 GLY A O 1
ATOM 2063 N N . VAL A 1 269 ? -8.251 -6.247 0.821 1.00 90.75 269 VAL A N 1
ATOM 2064 C CA . VAL A 1 269 ? -9.477 -7.057 0.576 1.00 90.75 269 VAL A CA 1
ATOM 2065 C C . VAL A 1 269 ? -10.796 -6.376 0.991 1.00 90.75 269 VAL A C 1
ATOM 2067 O O . VAL A 1 269 ? -11.873 -6.940 0.793 1.00 90.75 269 VAL A O 1
ATOM 2070 N N . GLY A 1 270 ? -10.726 -5.178 1.585 1.00 89.62 270 GLY A N 1
ATOM 2071 C CA . GLY A 1 270 ? -11.897 -4.405 2.026 1.00 89.62 270 GLY A CA 1
ATOM 2072 C C . GLY A 1 270 ? -12.270 -4.536 3.510 1.00 89.62 270 GLY A C 1
ATOM 2073 O O . GLY A 1 270 ? -13.414 -4.271 3.864 1.00 89.62 270 GLY A O 1
ATOM 2074 N N . LYS A 1 271 ? -11.334 -4.918 4.396 1.00 91.31 271 LYS A N 1
ATOM 2075 C CA . LYS A 1 271 ? -11.587 -5.050 5.851 1.00 91.31 271 LYS A CA 1
ATOM 2076 C C . LYS A 1 271 ? -12.129 -3.767 6.489 1.00 91.31 271 LYS A C 1
ATOM 2078 O O . LYS A 1 271 ? -13.123 -3.808 7.201 1.00 91.31 271 LYS A O 1
ATOM 2083 N N . THR A 1 272 ? -11.503 -2.626 6.206 1.00 89.31 272 THR A N 1
ATOM 2084 C CA . THR A 1 272 ? -11.906 -1.331 6.770 1.00 89.31 272 THR A CA 1
ATOM 2085 C C . THR A 1 272 ? -13.303 -0.921 6.305 1.00 89.31 272 THR A C 1
ATOM 2087 O O . THR A 1 272 ? -14.112 -0.503 7.127 1.00 89.31 272 THR A O 1
ATOM 2090 N N . ALA A 1 273 ? -13.617 -1.113 5.018 1.00 90.25 273 ALA A N 1
ATOM 2091 C CA . ALA A 1 273 ? -14.957 -0.870 4.487 1.00 90.25 273 ALA A CA 1
ATOM 2092 C C . ALA A 1 273 ? -15.994 -1.766 5.183 1.00 90.25 273 ALA A C 1
ATOM 2094 O O . ALA A 1 273 ? -17.007 -1.270 5.667 1.00 90.25 273 ALA A O 1
ATOM 2095 N N . LEU A 1 274 ? -15.702 -3.066 5.333 1.00 93.69 274 LEU A N 1
ATOM 2096 C CA . LEU A 1 274 ? -16.554 -4.007 6.068 1.00 93.69 274 LEU A CA 1
ATOM 2097 C C . LEU A 1 274 ? -16.807 -3.558 7.517 1.00 93.69 274 LEU A C 1
ATOM 2099 O O . LEU A 1 274 ? -17.938 -3.625 7.990 1.00 93.69 274 LEU A O 1
ATOM 2103 N N . LEU A 1 275 ? -15.779 -3.076 8.216 1.00 94.44 275 LEU A N 1
ATOM 2104 C CA . LEU A 1 275 ? -15.893 -2.594 9.596 1.00 94.44 275 LEU A CA 1
ATOM 2105 C C . LEU A 1 275 ? -16.693 -1.289 9.709 1.00 94.44 275 LEU A C 1
ATOM 2107 O O . LEU A 1 275 ? -17.471 -1.136 10.650 1.00 94.44 275 LEU A O 1
ATOM 2111 N N . ASN A 1 276 ? -16.560 -0.379 8.743 1.00 92.00 276 ASN A N 1
ATOM 2112 C CA . ASN A 1 276 ? -17.381 0.830 8.666 1.00 92.00 276 ASN A CA 1
ATOM 2113 C C . ASN A 1 276 ? -18.854 0.480 8.413 1.00 92.00 276 ASN A C 1
ATOM 2115 O O . ASN A 1 276 ? -19.730 0.950 9.138 1.00 92.00 276 ASN A O 1
ATOM 2119 N N . ALA A 1 277 ? -19.132 -0.421 7.466 1.00 92.38 277 ALA A N 1
ATOM 2120 C CA . ALA A 1 277 ? -20.484 -0.915 7.220 1.00 92.38 277 ALA A CA 1
ATOM 2121 C C . ALA A 1 277 ? -21.059 -1.668 8.431 1.00 92.38 277 ALA A C 1
ATOM 2123 O O . ALA A 1 277 ? -22.239 -1.523 8.749 1.00 92.38 277 ALA A O 1
ATOM 2124 N N . LEU A 1 278 ? -20.231 -2.416 9.166 1.00 93.81 278 LEU A N 1
ATOM 2125 C CA . LEU A 1 278 ? -20.631 -3.033 10.428 1.00 93.81 278 LEU A CA 1
ATOM 2126 C C . LEU A 1 278 ? -20.993 -1.975 11.478 1.00 93.81 278 LEU A C 1
ATOM 2128 O O . LEU A 1 278 ? -22.034 -2.094 12.118 1.00 93.81 278 LEU A O 1
ATOM 2132 N N . ALA A 1 279 ? -20.182 -0.926 11.639 1.00 92.69 279 ALA A N 1
ATOM 2133 C CA . ALA A 1 279 ? -20.470 0.168 12.565 1.00 92.69 279 ALA A CA 1
ATOM 2134 C C . ALA A 1 279 ? -21.781 0.889 12.205 1.00 92.69 279 ALA A C 1
ATOM 2136 O O . ALA A 1 279 ? -22.608 1.140 13.088 1.00 92.69 279 ALA A O 1
ATOM 2137 N N . GLN A 1 280 ? -22.009 1.134 10.910 1.00 91.31 280 GLN A N 1
ATOM 2138 C CA . GLN A 1 280 ? -23.266 1.657 10.376 1.00 91.31 280 GLN A CA 1
ATOM 2139 C C . GLN A 1 280 ? -24.443 0.758 10.765 1.00 91.31 280 GLN A C 1
ATOM 2141 O O . GLN A 1 280 ? -25.442 1.220 11.320 1.00 91.31 280 GLN A O 1
ATOM 2146 N N . ALA A 1 281 ? -24.310 -0.544 10.523 1.00 90.44 281 ALA A N 1
ATOM 2147 C CA . ALA A 1 281 ? -25.385 -1.492 10.729 1.00 90.44 281 ALA A CA 1
ATOM 2148 C C . ALA A 1 281 ? -25.671 -1.758 12.217 1.00 90.44 281 ALA A C 1
ATOM 2150 O O . ALA A 1 281 ? -26.828 -1.980 12.565 1.00 90.44 281 ALA A O 1
ATOM 2151 N N . VAL A 1 282 ? -24.667 -1.682 13.104 1.00 90.00 282 VAL A N 1
ATOM 2152 C CA . VAL A 1 282 ? -24.834 -1.718 14.573 1.00 90.00 282 VAL A CA 1
ATOM 2153 C C . VAL A 1 282 ? -25.582 -0.479 15.067 1.00 90.00 282 VAL A C 1
ATOM 2155 O O . VAL A 1 282 ? -26.444 -0.583 15.944 1.00 90.00 282 VAL A O 1
ATOM 2158 N N . TYR A 1 283 ? -25.282 0.694 14.502 1.00 85.38 283 TYR A N 1
ATOM 2159 C CA . TYR A 1 283 ? -25.953 1.944 14.856 1.00 85.38 283 TYR A CA 1
ATOM 2160 C C . TYR A 1 283 ? -27.423 1.966 14.413 1.00 85.38 283 TYR A C 1
ATOM 2162 O O . TYR A 1 283 ? -28.289 2.395 15.177 1.00 85.38 283 TYR A O 1
ATOM 2170 N N . GLN A 1 284 ? -27.708 1.474 13.204 1.00 84.00 284 GLN A N 1
ATOM 2171 C CA . GLN A 1 284 ? -29.045 1.468 12.600 1.00 84.00 284 GLN A CA 1
ATOM 2172 C C . GLN A 1 284 ? -30.003 0.418 13.187 1.00 84.00 284 GLN A C 1
ATOM 2174 O O . GLN A 1 284 ? -31.171 0.375 12.795 1.00 84.00 284 GLN A O 1
ATOM 2179 N N . GLN A 1 285 ? -29.554 -0.415 14.132 1.00 81.94 285 GLN A N 1
ATOM 2180 C CA . GLN A 1 285 ? -30.422 -1.402 14.770 1.00 81.94 285 GLN A CA 1
ATOM 2181 C C . GLN A 1 285 ? -31.611 -0.735 15.469 1.00 81.94 285 GLN A C 1
ATOM 2183 O O . GLN A 1 285 ? -31.478 0.226 16.232 1.00 81.94 285 GLN A O 1
ATOM 2188 N N . THR A 1 286 ? -32.805 -1.262 15.224 1.00 67.12 286 THR A N 1
ATOM 2189 C CA . THR A 1 286 ? -34.031 -0.782 15.860 1.00 67.12 286 THR A CA 1
ATOM 2190 C C . THR A 1 286 ? -34.228 -1.454 17.219 1.00 67.12 286 THR A C 1
ATOM 2192 O O . THR A 1 286 ? -33.609 -2.467 17.533 1.00 67.12 286 THR A O 1
ATOM 2195 N N . LYS A 1 287 ? -35.110 -0.896 18.060 1.00 57.53 287 LYS A N 1
ATOM 2196 C CA . LYS A 1 287 ? -35.444 -1.494 19.368 1.00 57.53 287 LYS A CA 1
ATOM 2197 C C . LYS A 1 287 ? -35.999 -2.920 19.269 1.00 57.53 287 LYS A C 1
ATOM 2199 O O . LYS A 1 287 ? -35.838 -3.670 20.225 1.00 57.53 287 LYS A O 1
ATOM 2204 N N . ASP A 1 288 ? -36.625 -3.247 18.142 1.00 54.06 288 ASP A N 1
ATOM 2205 C CA . ASP A 1 288 ? -37.239 -4.548 17.855 1.00 54.06 288 ASP A CA 1
ATOM 2206 C C . ASP A 1 288 ? -36.339 -5.435 16.970 1.00 54.06 288 ASP A C 1
ATOM 2208 O O . ASP A 1 288 ? -36.759 -6.497 16.513 1.00 54.06 288 ASP A O 1
ATOM 2212 N N . GLY A 1 289 ? -35.107 -4.988 16.698 1.00 60.28 289 GLY A N 1
ATOM 2213 C CA . GLY A 1 289 ? -34.106 -5.750 15.961 1.00 60.28 289 GLY A CA 1
ATOM 2214 C C . GLY A 1 289 ? -33.477 -6.871 16.801 1.00 60.28 289 GLY A C 1
ATOM 2215 O O . GLY A 1 289 ? -33.604 -6.889 18.027 1.00 60.28 289 GLY A O 1
ATOM 2216 N N . PRO A 1 290 ? -32.747 -7.805 16.163 1.00 54.16 290 PRO A N 1
ATOM 2217 C CA . PRO A 1 290 ? -32.062 -8.907 16.850 1.00 54.16 290 PRO A CA 1
ATOM 2218 C C . PRO A 1 290 ? -30.933 -8.434 17.787 1.00 54.16 290 PRO A C 1
ATOM 2220 O O . PRO A 1 290 ? -30.450 -9.207 18.613 1.00 54.16 290 PRO A O 1
ATOM 2223 N N . LEU A 1 291 ? -30.523 -7.168 17.669 1.00 68.81 291 LEU A N 1
ATOM 2224 C CA . LEU A 1 291 ? -29.486 -6.512 18.454 1.00 68.81 291 LEU A CA 1
ATOM 2225 C C . LEU A 1 291 ? -30.011 -5.169 18.978 1.00 68.81 291 LEU A C 1
ATOM 2227 O O . LEU A 1 291 ? -30.639 -4.414 18.240 1.00 68.81 291 LEU A O 1
ATOM 2231 N N . LYS A 1 292 ? -29.697 -4.805 20.224 1.00 78.00 292 LYS A N 1
ATOM 2232 C CA . LYS A 1 292 ? -29.901 -3.426 20.695 1.00 78.00 292 LYS A CA 1
ATOM 2233 C C . LYS A 1 292 ? -28.864 -2.517 20.029 1.00 78.00 292 LYS A C 1
ATOM 2235 O O . LYS A 1 292 ? -27.695 -2.879 20.003 1.00 78.00 292 LYS A O 1
ATOM 2240 N N . ALA A 1 293 ? -29.253 -1.327 19.565 1.00 82.62 293 ALA A N 1
ATOM 2241 C CA . ALA A 1 293 ? -28.292 -0.332 19.078 1.00 82.62 293 ALA A CA 1
ATOM 2242 C C . ALA A 1 293 ? -27.255 0.021 20.156 1.00 82.62 293 ALA A C 1
ATOM 2244 O O . ALA A 1 293 ? -27.617 0.399 21.280 1.00 82.62 293 ALA A O 1
ATOM 2245 N N . ARG A 1 294 ? -25.973 -0.069 19.794 1.00 89.00 294 ARG A N 1
ATOM 2246 C CA . ARG A 1 294 ? -24.822 0.136 20.686 1.00 89.00 294 ARG A CA 1
ATOM 2247 C C . ARG A 1 294 ? -23.914 1.245 20.147 1.00 89.00 294 ARG A C 1
ATOM 2249 O O . ARG A 1 294 ? -23.801 1.386 18.930 1.00 89.00 294 ARG A O 1
ATOM 2256 N N . PRO A 1 295 ? -23.279 2.055 21.012 1.00 91.62 295 PRO A N 1
ATOM 2257 C CA . PRO A 1 295 ? -22.221 2.962 20.581 1.00 91.62 295 PRO A CA 1
ATOM 2258 C C . PRO A 1 295 ? -21.046 2.177 19.994 1.00 91.62 295 PRO A C 1
ATOM 2260 O O . PRO A 1 295 ? -20.686 1.121 20.511 1.00 91.62 295 PRO A O 1
ATOM 2263 N N . VAL A 1 296 ? -20.437 2.711 18.939 1.00 93.88 296 VAL A N 1
ATOM 2264 C CA . VAL A 1 296 ? -19.230 2.145 18.324 1.00 93.88 296 VAL A CA 1
ATOM 2265 C C . VAL A 1 296 ? -18.127 3.192 18.382 1.00 93.88 296 VAL A C 1
ATOM 2267 O O . VAL A 1 296 ? -18.347 4.332 17.956 1.00 93.88 296 VAL A O 1
ATOM 2270 N N . PHE A 1 297 ? -16.970 2.812 18.920 1.00 95.38 297 PHE A N 1
ATOM 2271 C CA . PHE A 1 297 ? -15.791 3.667 19.045 1.00 95.38 297 PHE A CA 1
ATOM 2272 C C . PHE A 1 297 ? -14.577 2.987 18.424 1.00 95.38 297 PHE A C 1
ATOM 2274 O O . PHE A 1 297 ? -14.372 1.795 18.626 1.00 95.38 297 PHE A O 1
ATOM 2281 N N . TYR A 1 298 ? -13.768 3.750 17.695 1.00 95.12 298 TYR A N 1
ATOM 2282 C CA . TYR A 1 298 ? -12.466 3.321 17.195 1.00 95.12 298 TYR A CA 1
ATOM 2283 C C . TYR A 1 298 ? -11.347 3.897 18.061 1.00 95.12 298 TYR A C 1
ATOM 2285 O O . TYR A 1 298 ? -11.296 5.111 18.243 1.00 95.12 298 TYR A O 1
ATOM 2293 N N . ALA A 1 299 ? -10.443 3.056 18.552 1.00 92.31 299 ALA A N 1
ATOM 2294 C CA . ALA A 1 299 ? -9.238 3.468 19.266 1.00 92.31 299 ALA A CA 1
ATOM 2295 C C . ALA A 1 299 ? -8.129 2.438 19.023 1.00 92.31 299 ALA A C 1
ATOM 2297 O O . ALA A 1 299 ? -8.174 1.343 19.572 1.00 92.31 299 ALA A O 1
ATOM 2298 N N . ASP A 1 300 ? -7.153 2.772 18.182 1.00 89.56 300 ASP A N 1
ATOM 2299 C CA . ASP A 1 300 ? -6.003 1.903 17.928 1.00 89.56 300 ASP A CA 1
ATOM 2300 C C . ASP A 1 300 ? -4.975 1.927 19.068 1.00 89.56 300 ASP A C 1
ATOM 2302 O O . ASP A 1 300 ? -5.049 2.726 20.005 1.00 89.56 300 ASP A O 1
ATOM 2306 N N . ALA A 1 301 ? -3.997 1.026 18.966 1.00 86.44 301 ALA A N 1
ATOM 2307 C CA . ALA A 1 301 ? -2.842 0.942 19.850 1.00 86.44 301 ALA A CA 1
ATOM 2308 C C . ALA A 1 301 ? -2.215 2.315 20.149 1.00 86.44 301 ALA A C 1
ATOM 2310 O O . ALA A 1 301 ? -2.022 2.652 21.315 1.00 86.44 301 ALA A O 1
ATOM 2311 N N . SER A 1 302 ? -1.941 3.103 19.105 1.00 84.56 302 SER A N 1
ATOM 2312 C CA . SER A 1 302 ? -1.289 4.408 19.211 1.00 84.56 302 SER A CA 1
ATOM 2313 C C . SER A 1 302 ? -2.136 5.399 20.000 1.00 84.56 302 SER A C 1
ATOM 2315 O O . SER A 1 302 ? -1.618 6.062 20.887 1.00 84.56 302 SER A O 1
ATOM 2317 N N . ARG A 1 303 ? -3.446 5.467 19.740 1.00 86.88 303 ARG A N 1
ATOM 2318 C CA . ARG A 1 303 ? -4.378 6.341 20.470 1.00 86.88 303 ARG A CA 1
ATOM 2319 C C . ARG A 1 303 ? -4.504 5.953 21.932 1.00 86.88 303 ARG A C 1
ATOM 2321 O O . ARG A 1 303 ? -4.519 6.829 22.788 1.00 86.88 303 ARG A O 1
ATOM 2328 N N . LEU A 1 304 ? -4.564 4.656 22.227 1.00 85.12 304 LEU A N 1
ATOM 2329 C CA . LEU A 1 304 ? -4.658 4.173 23.605 1.00 85.12 304 LEU A CA 1
ATOM 2330 C C . LEU A 1 304 ? -3.433 4.557 24.438 1.00 85.12 304 LEU A C 1
ATOM 2332 O O . LEU A 1 304 ? -3.590 4.842 25.624 1.00 85.12 304 LEU A O 1
ATOM 2336 N N . ILE A 1 305 ? -2.249 4.606 23.818 1.00 83.69 305 ILE A N 1
ATOM 2337 C CA . ILE A 1 305 ? -1.000 5.002 24.483 1.00 83.69 305 ILE A CA 1
ATOM 2338 C C . ILE A 1 305 ? -0.621 6.473 24.285 1.00 83.69 305 ILE A C 1
ATOM 2340 O O . ILE A 1 305 ? 0.382 6.920 24.836 1.00 83.69 305 ILE A O 1
ATOM 2344 N N . ALA A 1 306 ? -1.393 7.223 23.498 1.00 74.12 306 ALA A N 1
ATOM 2345 C CA . ALA A 1 306 ? -1.087 8.606 23.178 1.00 74.12 306 ALA A CA 1
ATOM 2346 C C . ALA A 1 306 ? -1.250 9.510 24.403 1.00 74.12 306 ALA A C 1
ATOM 2348 O O . ALA A 1 306 ? -2.224 9.398 25.153 1.00 74.12 306 ALA A O 1
ATOM 2349 N N . GLY A 1 307 ? -0.334 10.474 24.512 1.00 60.56 307 GLY A N 1
ATOM 2350 C CA . GLY A 1 307 ? -0.553 11.704 25.262 1.00 60.56 307 GLY A CA 1
ATOM 2351 C C . GLY A 1 307 ? -0.093 11.740 26.712 1.00 60.56 307 GLY A C 1
ATOM 2352 O O . GLY A 1 307 ? -0.568 12.633 27.396 1.00 60.56 307 GLY A O 1
ATOM 2353 N N . GLN A 1 308 ? 0.794 10.863 27.202 1.00 48.72 308 GLN A N 1
ATOM 2354 C CA . GLN A 1 308 ? 1.329 10.998 28.568 1.00 48.72 308 GLN A CA 1
ATOM 2355 C C . GLN A 1 308 ? 2.782 10.508 28.707 1.00 48.72 308 GLN A C 1
ATOM 2357 O O . GLN A 1 308 ? 3.124 9.393 28.317 1.00 48.72 308 GLN A O 1
ATOM 2362 N N . GLY A 1 309 ? 3.639 11.386 29.239 1.00 47.97 309 GLY A N 1
ATOM 2363 C CA . GLY A 1 309 ? 5.097 11.233 29.310 1.00 47.97 309 GLY A CA 1
ATOM 2364 C C . GLY A 1 309 ? 5.635 10.467 30.525 1.00 47.97 309 GLY A C 1
ATOM 2365 O O . GLY A 1 309 ? 6.852 10.344 30.646 1.00 47.97 309 GLY A O 1
ATOM 2366 N N . PHE A 1 310 ? 4.780 9.942 31.416 1.00 46.81 310 PHE A N 1
ATOM 2367 C CA . PHE A 1 310 ? 5.210 9.187 32.601 1.00 46.81 310 PHE A CA 1
ATOM 2368 C C . PHE A 1 310 ? 4.846 7.695 32.546 1.00 46.81 310 PHE A C 1
ATOM 2370 O O . PHE A 1 310 ? 3.943 7.236 31.847 1.00 46.81 310 PHE A O 1
ATOM 2377 N N . PHE A 1 311 ? 5.585 6.900 33.320 1.00 55.50 311 PHE A N 1
ATOM 2378 C CA . PHE A 1 311 ? 5.362 5.465 33.468 1.00 55.50 311 PHE A CA 1
ATOM 2379 C C . PHE A 1 311 ? 4.061 5.198 34.252 1.00 55.50 311 PHE A C 1
ATOM 2381 O O . PHE A 1 311 ? 3.989 5.537 35.429 1.00 55.50 311 PHE A O 1
ATOM 2388 N N . GLY A 1 312 ? 3.057 4.552 33.644 1.00 63.41 312 GLY A N 1
ATOM 2389 C CA . GLY A 1 312 ? 1.778 4.209 34.307 1.00 63.41 312 GLY A CA 1
ATOM 2390 C C . GLY A 1 312 ? 0.544 4.909 33.721 1.00 63.41 312 GLY A C 1
ATOM 2391 O O . GLY A 1 312 ? -0.583 4.435 33.865 1.00 63.41 312 GLY A O 1
ATOM 2392 N N . ASP A 1 313 ? 0.773 6.009 33.023 1.00 76.75 313 ASP A N 1
ATOM 2393 C CA . ASP A 1 313 ? -0.247 6.943 32.565 1.00 76.75 313 ASP A CA 1
ATOM 2394 C C . ASP A 1 313 ? -1.131 6.382 31.437 1.00 76.75 313 ASP A C 1
ATOM 2396 O O . ASP A 1 313 ? -2.366 6.430 31.479 1.00 76.75 313 ASP A O 1
ATOM 2400 N N . TRP A 1 314 ? -0.504 5.743 30.448 1.00 84.19 314 TRP A N 1
ATOM 2401 C CA . TRP A 1 314 ? -1.239 5.093 29.365 1.00 84.19 314 TRP A CA 1
ATOM 2402 C C . TRP A 1 314 ? -2.067 3.899 29.864 1.00 84.19 314 TRP A C 1
ATOM 2404 O O . TRP A 1 314 ? -3.111 3.584 29.286 1.00 84.19 314 TRP A O 1
ATOM 2414 N N . GLN A 1 315 ? -1.639 3.237 30.947 1.00 88.50 315 GLN A N 1
ATOM 2415 C CA . GLN A 1 315 ? -2.402 2.148 31.551 1.00 88.50 315 GLN A CA 1
ATOM 2416 C C . GLN A 1 315 ? -3.706 2.664 32.151 1.00 88.50 315 GLN A C 1
ATOM 2418 O O . GLN A 1 315 ? -4.753 2.064 31.905 1.00 88.50 315 GLN A O 1
ATOM 2423 N N . GLN A 1 316 ? -3.662 3.776 32.892 1.00 87.69 316 GLN A N 1
ATOM 2424 C CA . GLN A 1 316 ? -4.865 4.371 33.468 1.00 87.69 316 GLN A CA 1
ATOM 2425 C C . GLN A 1 316 ? -5.824 4.837 32.369 1.00 87.69 316 GLN A C 1
ATOM 2427 O O . GLN A 1 316 ? -6.996 4.473 32.394 1.00 87.69 316 GLN A O 1
ATOM 2432 N N . GLN A 1 317 ? -5.313 5.512 31.338 1.00 88.44 317 GLN A N 1
ATOM 2433 C CA . GLN A 1 317 ? -6.116 5.902 30.179 1.00 88.44 317 GLN A CA 1
ATOM 2434 C C . GLN A 1 317 ? -6.785 4.699 29.496 1.00 88.44 317 GLN A C 1
ATOM 2436 O O . GLN A 1 317 ? -7.971 4.744 29.162 1.00 88.44 317 GLN A O 1
ATOM 2441 N N . CYS A 1 318 ? -6.040 3.610 29.291 1.00 90.81 318 CYS A N 1
ATOM 2442 C CA . CYS A 1 318 ? -6.584 2.385 28.714 1.00 90.81 318 CYS A CA 1
ATOM 2443 C C . CYS A 1 318 ? -7.682 1.786 29.608 1.00 90.81 318 CYS A C 1
ATOM 2445 O O . CYS A 1 318 ? -8.732 1.383 29.105 1.00 90.81 318 CYS A O 1
ATOM 2447 N N . LEU A 1 319 ? -7.478 1.769 30.928 1.00 92.62 319 LEU A N 1
ATOM 2448 C CA . LEU A 1 319 ? -8.472 1.297 31.891 1.00 92.62 319 LEU A CA 1
ATOM 2449 C C . LEU A 1 319 ? -9.737 2.162 31.886 1.00 92.62 319 LEU A C 1
ATOM 2451 O O . LEU A 1 319 ? -10.833 1.606 31.895 1.00 92.62 319 LEU A O 1
ATOM 2455 N N . ASP A 1 320 ? -9.606 3.484 31.813 1.00 92.62 320 ASP A N 1
ATOM 2456 C CA . ASP A 1 320 ? -10.741 4.408 31.754 1.00 92.62 320 ASP A CA 1
ATOM 2457 C C . ASP A 1 320 ? -11.565 4.177 30.481 1.00 92.62 320 ASP A C 1
ATOM 2459 O O . ASP A 1 320 ? -12.782 4.001 30.546 1.00 92.62 320 ASP A O 1
ATOM 2463 N N . VAL A 1 321 ? -10.897 4.052 29.328 1.00 93.88 321 VAL A N 1
ATOM 2464 C CA . VAL A 1 321 ? -11.532 3.705 28.045 1.00 93.88 321 VAL A CA 1
ATOM 2465 C C . VAL A 1 321 ? -12.270 2.364 28.125 1.00 93.88 321 VAL A C 1
ATOM 2467 O O . VAL A 1 321 ? -13.405 2.250 27.657 1.00 93.88 321 VAL A O 1
ATOM 2470 N N . VAL A 1 322 ? -11.654 1.343 28.727 1.00 94.88 322 VAL A N 1
ATOM 2471 C CA . VAL A 1 322 ? -12.262 0.014 28.896 1.00 94.88 322 VAL A CA 1
ATOM 2472 C C . VAL A 1 322 ? -13.481 0.074 29.813 1.00 94.88 322 VAL A C 1
ATOM 2474 O O . VAL A 1 322 ? -14.518 -0.502 29.480 1.00 94.88 322 VAL A O 1
ATOM 2477 N N . ASN A 1 323 ? -13.383 0.766 30.946 1.00 94.56 323 ASN A N 1
ATOM 2478 C CA . ASN A 1 323 ? -14.477 0.887 31.905 1.00 94.56 323 ASN A CA 1
ATOM 2479 C C . ASN A 1 323 ? -15.665 1.635 31.293 1.00 94.56 323 ASN A C 1
ATOM 2481 O O . ASN A 1 323 ? -16.784 1.122 31.331 1.00 94.56 323 ASN A O 1
ATOM 2485 N N . GLU A 1 324 ? -15.423 2.769 30.633 1.00 94.75 324 GLU A N 1
ATOM 2486 C CA . GLU A 1 324 ? -16.472 3.507 29.923 1.00 94.75 324 GLU A CA 1
ATOM 2487 C C . GLU A 1 324 ? -17.113 2.662 28.813 1.00 94.75 324 GLU A C 1
ATOM 2489 O O . GLU A 1 324 ? -18.333 2.686 28.640 1.00 94.75 324 GLU A O 1
ATOM 2494 N N . ALA A 1 325 ? -16.325 1.862 28.082 1.00 94.75 325 ALA A N 1
ATOM 2495 C CA . ALA A 1 325 ? -16.855 0.977 27.046 1.00 94.75 325 ALA A CA 1
ATOM 2496 C C . ALA A 1 325 ? -17.757 -0.122 27.632 1.00 94.75 325 ALA A C 1
ATOM 2498 O O . ALA A 1 325 ? -18.801 -0.434 27.055 1.00 94.75 325 ALA A O 1
ATOM 2499 N N . ILE A 1 326 ? -17.394 -0.684 28.789 1.00 93.81 326 ILE A N 1
ATOM 2500 C CA . ILE A 1 326 ? -18.202 -1.683 29.503 1.00 93.81 326 ILE A CA 1
ATOM 2501 C C . ILE A 1 326 ? -19.507 -1.058 30.013 1.00 93.81 326 ILE A C 1
ATOM 2503 O O . ILE A 1 326 ? -20.578 -1.643 29.830 1.00 93.81 326 ILE A O 1
ATOM 2507 N N . GLU A 1 327 ? -19.437 0.123 30.628 1.00 93.00 327 GLU A N 1
ATOM 2508 C CA . GLU A 1 327 ? -20.601 0.835 31.171 1.00 93.00 327 GLU A CA 1
ATOM 2509 C C . GLU A 1 327 ? -21.579 1.278 30.078 1.00 93.00 327 GLU A C 1
ATOM 2511 O O . GLU A 1 327 ? -22.798 1.159 30.235 1.00 93.00 327 GLU A O 1
ATOM 2516 N N . ALA A 1 328 ? -21.054 1.747 28.945 1.00 90.94 328 ALA A N 1
ATOM 2517 C CA . ALA A 1 328 ? -21.843 2.159 27.790 1.00 90.94 328 ALA A CA 1
ATOM 2518 C C . ALA A 1 328 ? -22.347 0.985 26.931 1.00 90.94 328 ALA A C 1
ATOM 2520 O O . ALA A 1 328 ? -23.113 1.219 25.990 1.00 90.94 328 ALA A O 1
ATOM 2521 N N . ASP A 1 329 ? -21.936 -0.253 27.236 1.00 91.00 329 ASP A N 1
ATOM 2522 C CA . ASP A 1 329 ? -22.134 -1.437 26.388 1.00 91.00 329 ASP A CA 1
ATOM 2523 C C . ASP A 1 329 ? -21.682 -1.186 24.936 1.00 91.00 329 ASP A C 1
ATOM 2525 O O . ASP A 1 329 ? -22.349 -1.559 23.966 1.00 91.00 329 ASP A O 1
ATOM 2529 N N . ALA A 1 330 ? -20.556 -0.488 24.789 1.00 93.38 330 ALA A N 1
ATOM 2530 C CA . ALA A 1 330 ? -20.016 -0.075 23.506 1.00 93.38 330 ALA A CA 1
ATOM 2531 C C . ALA A 1 330 ? -19.261 -1.214 22.806 1.00 93.38 330 ALA A C 1
ATOM 2533 O O . ALA A 1 330 ? -18.694 -2.108 23.438 1.00 93.38 330 ALA A O 1
ATOM 2534 N N . VAL A 1 331 ? -19.231 -1.150 21.475 1.00 95.12 331 VAL A N 1
ATOM 2535 C CA . VAL A 1 331 ? -18.321 -1.944 20.646 1.00 95.12 331 VAL A CA 1
ATOM 2536 C C . VAL A 1 331 ? -17.036 -1.143 20.468 1.00 95.12 331 VAL A C 1
ATOM 2538 O O . VAL A 1 331 ? -17.065 -0.045 19.905 1.00 95.12 331 VAL A O 1
ATOM 2541 N N . LEU A 1 332 ? -15.919 -1.690 20.946 1.00 96.50 332 LEU A N 1
ATOM 2542 C CA . LEU A 1 332 ? -14.604 -1.068 20.825 1.00 96.50 332 LEU A CA 1
ATOM 2543 C C . LEU A 1 332 ? -13.845 -1.673 19.636 1.00 96.50 332 LEU A C 1
ATOM 2545 O O . LEU A 1 332 ? -13.491 -2.851 19.650 1.00 96.50 332 LEU A O 1
ATOM 2549 N N . TYR A 1 333 ? -13.611 -0.875 18.596 1.00 96.75 333 TYR A N 1
ATOM 2550 C CA . TYR A 1 333 ? -12.804 -1.246 17.437 1.00 96.75 333 TYR A CA 1
ATOM 2551 C C . TYR A 1 333 ? -11.338 -0.834 17.658 1.00 96.75 333 TYR A C 1
ATOM 2553 O O . TYR A 1 333 ? -11.035 0.356 17.702 1.00 96.75 333 TYR A O 1
ATOM 2561 N N . LEU A 1 334 ? -10.436 -1.814 17.787 1.00 94.25 334 LEU A N 1
ATOM 2562 C CA . LEU A 1 334 ? -9.044 -1.608 18.218 1.00 94.25 334 LEU A CA 1
ATOM 2563 C C . LEU A 1 334 ? -7.988 -1.518 17.098 1.00 94.25 334 LEU A C 1
ATOM 2565 O O . LEU A 1 334 ? -6.795 -1.468 17.391 1.00 94.25 334 LEU A O 1
ATOM 2569 N N . GLY A 1 335 ? -8.385 -1.507 15.824 1.00 93.12 335 GLY A N 1
ATOM 2570 C CA . GLY A 1 335 ? -7.422 -1.543 14.715 1.00 93.12 335 GLY A CA 1
ATOM 2571 C C . GLY A 1 335 ? -6.608 -2.846 14.696 1.00 93.12 335 GLY A C 1
ATOM 2572 O O . GLY A 1 335 ? -7.163 -3.916 14.964 1.00 93.12 335 GLY A O 1
ATOM 2573 N N . ASP A 1 336 ? -5.315 -2.758 14.365 1.00 92.62 336 ASP A N 1
ATOM 2574 C CA . ASP A 1 336 ? -4.415 -3.916 14.258 1.00 92.62 336 ASP A CA 1
ATOM 2575 C C . ASP A 1 336 ? -4.170 -4.590 15.619 1.00 92.62 336 ASP A C 1
ATOM 2577 O O . ASP A 1 336 ? -3.508 -4.048 16.508 1.00 92.62 336 ASP A O 1
ATOM 2581 N N . LEU A 1 337 ? -4.663 -5.822 15.760 1.00 94.44 337 LEU A N 1
ATOM 2582 C CA . LEU A 1 337 ? -4.519 -6.614 16.981 1.00 94.44 337 LEU A CA 1
ATOM 2583 C C . LEU A 1 337 ? -3.063 -6.954 17.316 1.00 94.44 337 LEU A C 1
ATOM 2585 O O . LEU A 1 337 ? -2.739 -7.102 18.495 1.00 94.44 337 LEU A O 1
ATOM 2589 N N . LEU A 1 338 ? -2.184 -7.089 16.316 1.00 91.50 338 LEU A N 1
ATOM 2590 C CA . LEU A 1 338 ? -0.774 -7.389 16.562 1.00 91.50 338 LEU A CA 1
ATOM 2591 C C . LEU A 1 338 ? -0.062 -6.197 17.211 1.00 91.50 338 LEU A C 1
ATOM 2593 O O . LEU A 1 338 ? 0.770 -6.401 18.095 1.00 91.50 338 LEU A O 1
ATOM 2597 N N . ALA A 1 339 ? -0.430 -4.970 16.833 1.00 89.56 339 ALA A N 1
ATOM 2598 C CA . ALA A 1 339 ? 0.150 -3.749 17.390 1.00 89.56 339 ALA A CA 1
ATOM 2599 C C . ALA A 1 339 ? -0.103 -3.617 18.904 1.00 89.56 339 ALA A C 1
ATOM 2601 O O . ALA A 1 339 ? 0.738 -3.088 19.631 1.00 89.56 339 ALA A O 1
ATOM 2602 N N . LEU A 1 340 ? -1.210 -4.173 19.413 1.00 92.12 340 LEU A N 1
ATOM 2603 C CA . LEU A 1 340 ? -1.534 -4.176 20.846 1.00 92.12 340 LEU A CA 1
ATOM 2604 C C . LEU A 1 340 ? -0.535 -4.972 21.701 1.00 92.12 340 LEU A C 1
ATOM 2606 O O . LEU A 1 340 ? -0.460 -4.742 22.910 1.00 92.12 340 LEU A O 1
ATOM 2610 N N . LEU A 1 341 ? 0.214 -5.912 21.106 1.00 88.31 341 LEU A N 1
ATOM 2611 C CA . LEU A 1 341 ? 1.268 -6.641 21.818 1.00 88.31 341 LEU A CA 1
ATOM 2612 C C . LEU A 1 341 ? 2.478 -5.761 22.120 1.00 88.31 341 LEU A C 1
ATOM 2614 O O . LEU A 1 341 ? 3.213 -6.064 23.055 1.00 88.31 341 LEU A O 1
ATOM 2618 N N . ASP A 1 342 ? 2.727 -4.735 21.310 1.00 84.44 342 ASP A N 1
ATOM 2619 C CA . ASP A 1 342 ? 3.926 -3.899 21.404 1.00 84.44 342 ASP A CA 1
ATOM 2620 C C . ASP A 1 342 ? 3.626 -2.513 21.982 1.00 84.44 342 ASP A C 1
ATOM 2622 O O . ASP A 1 342 ? 4.498 -1.888 22.582 1.00 84.44 342 ASP A O 1
ATOM 2626 N N . ALA A 1 343 ? 2.371 -2.075 21.899 1.00 84.44 343 ALA A N 1
ATOM 2627 C CA . ALA A 1 343 ? 1.902 -0.832 22.487 1.00 84.44 343 ALA A CA 1
ATOM 2628 C C . ALA A 1 343 ? 2.083 -0.809 24.012 1.00 84.44 343 ALA A C 1
ATOM 2630 O O . ALA A 1 343 ? 1.503 -1.632 24.725 1.00 84.44 343 ALA A O 1
ATOM 2631 N N . GLY A 1 344 ? 2.861 0.159 24.500 1.00 75.88 344 GLY A N 1
ATOM 2632 C CA . GLY A 1 344 ? 3.121 0.370 25.926 1.00 75.88 344 GLY A CA 1
ATOM 2633 C C . GLY A 1 344 ? 4.369 -0.333 26.474 1.00 75.88 344 GLY A C 1
ATOM 2634 O O . GLY A 1 344 ? 4.712 -0.104 27.636 1.00 75.88 344 GLY A O 1
ATOM 2635 N N . LYS A 1 345 ? 5.075 -1.134 25.658 1.00 80.44 345 LYS A N 1
ATOM 2636 C CA . LYS A 1 345 ? 6.361 -1.726 26.058 1.00 80.44 345 LYS A CA 1
ATOM 2637 C C . LYS A 1 345 ? 7.431 -0.653 26.215 1.00 80.44 345 LYS A C 1
ATOM 2639 O O . LYS A 1 345 ? 7.545 0.249 25.389 1.00 80.44 345 LYS A O 1
ATOM 2644 N N . SER A 1 346 ? 8.267 -0.804 27.234 1.00 71.94 346 SER A N 1
ATOM 2645 C CA . SER A 1 346 ? 9.461 0.017 27.436 1.00 71.94 346 SER A CA 1
ATOM 2646 C C . SER A 1 346 ? 10.665 -0.863 27.761 1.00 71.94 346 SER A C 1
ATOM 2648 O O . SER A 1 346 ? 10.514 -2.040 28.083 1.00 71.94 346 SER A O 1
ATOM 2650 N N . ALA A 1 347 ? 11.877 -0.300 27.723 1.00 66.38 347 ALA A N 1
ATOM 2651 C CA . ALA A 1 347 ? 13.112 -1.032 28.034 1.00 66.38 347 ALA A CA 1
ATOM 2652 C C . ALA A 1 347 ? 13.122 -1.682 29.437 1.00 66.38 347 ALA A C 1
ATOM 2654 O O . ALA A 1 347 ? 13.931 -2.568 29.706 1.00 66.38 347 ALA A O 1
ATOM 2655 N N . HIS A 1 348 ? 12.228 -1.245 30.329 1.00 58.84 348 HIS A N 1
ATOM 2656 C CA . HIS A 1 348 ? 12.137 -1.701 31.715 1.00 58.84 348 HIS A CA 1
ATOM 2657 C C . HIS A 1 348 ? 10.793 -2.368 32.060 1.00 58.84 348 HIS A C 1
ATOM 2659 O O . HIS A 1 348 ? 10.581 -2.728 33.216 1.00 58.84 348 HIS A O 1
ATOM 2665 N N . SER A 1 349 ? 9.875 -2.532 31.098 1.00 71.62 349 SER A N 1
ATOM 2666 C CA . SER A 1 349 ? 8.560 -3.136 31.333 1.00 71.62 349 SER A CA 1
ATOM 2667 C C . SER A 1 349 ? 8.008 -3.826 30.090 1.00 71.62 349 SER A C 1
ATOM 2669 O O . SER A 1 349 ? 7.806 -3.201 29.050 1.00 71.62 349 SER A O 1
ATOM 2671 N N . ASP A 1 350 ? 7.661 -5.103 30.249 1.00 78.62 350 ASP A N 1
ATOM 2672 C CA . ASP A 1 350 ? 6.949 -5.889 29.237 1.00 78.62 350 ASP A CA 1
ATOM 2673 C C . ASP A 1 350 ? 5.423 -5.692 29.284 1.00 78.62 350 ASP A C 1
ATOM 2675 O O . ASP A 1 350 ? 4.690 -6.327 28.513 1.00 78.62 350 ASP A O 1
ATOM 2679 N N . GLN A 1 351 ? 4.915 -4.833 30.184 1.00 81.94 351 GLN A N 1
ATOM 2680 C CA . GLN A 1 351 ? 3.499 -4.471 30.164 1.00 81.94 351 GLN A CA 1
ATOM 2681 C C . GLN A 1 351 ? 3.141 -3.845 28.820 1.00 81.94 351 GLN A C 1
ATOM 2683 O O . GLN A 1 351 ? 3.879 -3.044 28.261 1.00 81.94 351 GLN A O 1
ATOM 2688 N N . ASN A 1 352 ? 1.981 -4.227 28.309 1.00 88.62 352 ASN A N 1
ATOM 2689 C CA . ASN A 1 352 ? 1.463 -3.744 27.043 1.00 88.62 352 ASN A CA 1
ATOM 2690 C C . ASN A 1 352 ? -0.066 -3.769 27.074 1.00 88.62 352 ASN A C 1
ATOM 2692 O O . ASN A 1 352 ? -0.672 -4.383 27.962 1.00 88.62 352 ASN A O 1
ATOM 2696 N N . VAL A 1 353 ? -0.688 -3.102 26.104 1.00 91.06 353 VAL A N 1
ATOM 2697 C CA . VAL A 1 353 ? -2.148 -2.968 26.019 1.00 91.06 353 VAL A CA 1
ATOM 2698 C C . VAL A 1 353 ? -2.836 -4.337 26.016 1.00 91.06 353 VAL A C 1
ATOM 2700 O O . VAL A 1 353 ? -3.828 -4.526 26.720 1.00 91.06 353 VAL A O 1
ATOM 2703 N N . SER A 1 354 ? -2.295 -5.333 25.306 1.00 92.81 354 SER A N 1
ATOM 2704 C CA . SER A 1 354 ? -2.909 -6.668 25.258 1.00 92.81 354 SER A CA 1
ATOM 2705 C C . SER A 1 354 ? -3.038 -7.315 26.645 1.00 92.81 354 SER A C 1
ATOM 2707 O O . SER A 1 354 ? -4.087 -7.879 26.966 1.00 92.81 354 SER A O 1
ATOM 2709 N N . LEU A 1 355 ? -2.016 -7.185 27.503 1.00 91.56 355 LEU A N 1
ATOM 2710 C CA . LEU A 1 355 ? -2.015 -7.752 28.853 1.00 91.56 355 LEU A CA 1
ATOM 2711 C C . LEU A 1 355 ? -3.064 -7.093 29.754 1.00 91.56 355 LEU A C 1
ATOM 2713 O O . LEU A 1 355 ? -3.693 -7.791 30.549 1.00 91.56 355 LEU A O 1
ATOM 2717 N N . LEU A 1 356 ? -3.297 -5.787 29.592 1.00 92.00 356 LEU A N 1
ATOM 2718 C CA . LEU A 1 356 ? -4.342 -5.062 30.322 1.00 92.00 356 LEU A CA 1
ATOM 2719 C C . LEU A 1 356 ? -5.750 -5.464 29.881 1.00 92.00 356 LEU A C 1
ATOM 2721 O O . LEU A 1 356 ? -6.653 -5.538 30.711 1.00 92.00 356 LEU A O 1
ATOM 2725 N N . LEU A 1 357 ? -5.946 -5.747 28.591 1.00 95.06 357 LEU A N 1
ATOM 2726 C CA . LEU A 1 357 ? -7.254 -6.107 28.043 1.00 95.06 357 LEU A CA 1
ATOM 2727 C C . LEU A 1 357 ? -7.668 -7.546 28.381 1.00 95.06 357 LEU A C 1
ATOM 2729 O O . LEU A 1 357 ? -8.858 -7.807 28.585 1.00 95.06 357 LEU A O 1
ATOM 2733 N N . LYS A 1 358 ? -6.711 -8.482 28.478 1.00 95.00 358 LYS A N 1
ATOM 2734 C CA . LYS A 1 358 ? -6.967 -9.922 28.701 1.00 95.00 358 LYS A CA 1
ATOM 2735 C C . LYS A 1 358 ? -8.013 -10.225 29.788 1.00 95.00 358 LYS A C 1
ATOM 2737 O O . LYS A 1 358 ? -8.930 -10.992 29.491 1.00 95.00 358 LYS A O 1
ATOM 2742 N N . PRO A 1 359 ? -7.961 -9.646 31.006 1.00 94.62 359 PRO A N 1
ATOM 2743 C CA . PRO A 1 359 ? -8.938 -9.944 32.059 1.00 94.62 359 PRO A CA 1
ATOM 2744 C C . PRO A 1 359 ? -10.374 -9.508 31.727 1.00 94.62 359 PRO A C 1
ATOM 2746 O O . PRO A 1 359 ? -11.337 -10.079 32.242 1.00 94.62 359 PRO A O 1
ATOM 2749 N N . TYR A 1 360 ? -10.547 -8.482 30.892 1.00 96.19 360 TYR A N 1
ATOM 2750 C CA . TYR A 1 360 ? -11.861 -7.968 30.494 1.00 96.19 360 TYR A CA 1
ATOM 2751 C C . TYR A 1 360 ? -12.449 -8.757 29.323 1.00 96.19 360 TYR A C 1
ATOM 2753 O O . TYR A 1 360 ? -13.653 -9.025 29.316 1.00 96.19 360 TYR A O 1
ATOM 2761 N N . LEU A 1 361 ? -11.590 -9.179 28.390 1.00 95.62 361 LEU A N 1
ATOM 2762 C CA . LEU A 1 361 ? -11.950 -10.031 27.256 1.00 95.62 361 LEU A CA 1
ATOM 2763 C C . LEU A 1 361 ? -12.282 -11.456 27.712 1.00 95.62 361 LEU A C 1
ATOM 2765 O O . LEU A 1 361 ? -13.366 -11.956 27.432 1.00 95.62 361 LEU A O 1
ATOM 2769 N N . ALA A 1 362 ? -11.404 -12.082 28.503 1.00 92.44 362 ALA A N 1
ATOM 2770 C CA . ALA A 1 362 ? -11.623 -13.431 29.030 1.00 92.44 362 ALA A CA 1
ATOM 2771 C C . ALA A 1 362 ? -12.861 -13.512 29.937 1.00 92.44 362 ALA A C 1
ATOM 2773 O O . ALA A 1 362 ? -13.542 -14.533 29.977 1.00 92.44 362 ALA A O 1
ATOM 2774 N N . GLY A 1 363 ? -13.165 -12.423 30.649 1.00 91.12 363 GLY A N 1
ATOM 2775 C CA . GLY A 1 363 ? -14.368 -12.307 31.469 1.00 91.12 363 GLY A CA 1
ATOM 2776 C C . GLY A 1 363 ? -15.651 -12.007 30.686 1.00 91.12 363 GLY A C 1
ATOM 2777 O O . GLY A 1 363 ? -16.698 -11.878 31.316 1.00 91.12 363 GLY A O 1
ATOM 2778 N N . GLY A 1 364 ? -15.592 -11.828 29.359 1.00 91.81 364 GLY A N 1
ATOM 2779 C CA . GLY A 1 364 ? -16.754 -11.483 28.529 1.00 91.81 364 GLY A CA 1
ATOM 2780 C C . GLY A 1 364 ? -17.392 -10.135 28.883 1.00 91.81 364 GLY A C 1
ATOM 2781 O O . GLY A 1 364 ? -18.584 -9.928 28.657 1.00 91.81 364 GLY A O 1
ATOM 2782 N N . ARG A 1 365 ? -16.627 -9.218 29.493 1.00 92.06 365 ARG A N 1
ATOM 2783 C CA . ARG A 1 365 ? -17.129 -7.905 29.931 1.00 92.06 365 ARG A CA 1
ATOM 2784 C C . ARG A 1 365 ? -17.025 -6.857 28.831 1.00 92.06 365 ARG A C 1
ATOM 2786 O O . ARG A 1 365 ? -17.907 -6.012 28.726 1.00 92.06 365 ARG A O 1
ATOM 2793 N N . LEU A 1 366 ? -15.971 -6.932 28.020 1.00 95.06 366 LEU A N 1
ATOM 2794 C CA . LEU A 1 366 ? -15.674 -5.983 26.951 1.00 95.06 366 LEU A CA 1
ATOM 2795 C C . LEU A 1 366 ? -16.004 -6.597 25.586 1.00 95.06 366 LEU A C 1
ATOM 2797 O O . LEU A 1 366 ? -15.659 -7.746 25.332 1.00 95.06 366 LEU A O 1
ATOM 2801 N N . THR A 1 367 ? -16.676 -5.840 24.715 1.00 96.31 367 THR A N 1
ATOM 2802 C CA . THR A 1 367 ? -16.926 -6.253 23.324 1.00 96.31 367 THR A CA 1
ATOM 2803 C C . THR A 1 367 ? -15.920 -5.574 22.414 1.00 96.31 367 THR A C 1
ATOM 2805 O O . THR A 1 367 ? -15.862 -4.344 22.375 1.00 96.31 367 THR A O 1
ATOM 2808 N N . VAL A 1 368 ? -15.147 -6.370 21.681 1.00 97.19 368 VAL A N 1
ATOM 2809 C CA . VAL A 1 368 ? -14.049 -5.879 20.851 1.00 97.19 368 VAL A CA 1
ATOM 2810 C C . VAL A 1 368 ? -14.166 -6.403 19.435 1.00 97.19 368 VAL A C 1
ATOM 2812 O O . VAL A 1 368 ? -14.431 -7.581 19.204 1.00 97.19 368 VAL A O 1
ATOM 2815 N N . VAL A 1 369 ? -13.890 -5.522 18.484 1.00 97.88 369 VAL A N 1
ATOM 2816 C CA . VAL A 1 369 ? -13.555 -5.907 17.118 1.00 97.88 369 VAL A CA 1
ATOM 2817 C C . VAL A 1 369 ? -12.130 -5.441 16.845 1.00 97.88 369 VAL A C 1
ATOM 2819 O O . VAL A 1 369 ? -11.751 -4.339 17.227 1.00 97.88 369 VAL A O 1
ATOM 2822 N N . GLY A 1 370 ? -11.320 -6.271 16.210 1.00 96.12 370 GLY A N 1
ATOM 2823 C CA . GLY A 1 370 ? -9.994 -5.886 15.737 1.00 96.12 370 GLY A CA 1
ATOM 2824 C C . GLY A 1 370 ? -9.752 -6.408 14.334 1.00 96.12 370 GLY A C 1
ATOM 2825 O O . GLY A 1 370 ? -10.477 -7.280 13.859 1.00 96.12 370 GLY A O 1
ATOM 2826 N N . GLU A 1 371 ? -8.738 -5.879 13.669 1.00 95.81 371 GLU A N 1
ATOM 2827 C CA . GLU A 1 371 ? -8.294 -6.346 12.363 1.00 95.81 371 GLU A CA 1
ATOM 2828 C C . GLU A 1 371 ? -6.913 -6.995 12.450 1.00 95.81 371 GLU A C 1
ATOM 2830 O O . GLU A 1 371 ? -6.113 -6.708 13.337 1.00 95.81 371 GLU A O 1
ATOM 2835 N N . ALA A 1 372 ? -6.636 -7.901 11.519 1.00 92.56 372 ALA A N 1
ATOM 2836 C CA . ALA A 1 372 ? -5.300 -8.433 11.303 1.00 92.56 372 ALA A CA 1
ATOM 2837 C C . ALA A 1 372 ? -5.130 -8.828 9.832 1.00 92.56 372 ALA A C 1
ATOM 2839 O O . ALA A 1 372 ? -6.068 -9.290 9.174 1.00 92.56 372 ALA A O 1
ATOM 2840 N N . SER A 1 373 ? -3.916 -8.686 9.297 1.00 91.44 373 SER A N 1
ATOM 2841 C CA . SER A 1 373 ? -3.557 -9.408 8.072 1.00 91.44 373 SER A CA 1
ATOM 2842 C C . SER A 1 373 ? -3.413 -10.904 8.351 1.00 91.44 373 SER A C 1
ATOM 2844 O O . SER A 1 373 ? -3.198 -11.299 9.497 1.00 91.44 373 SER A O 1
ATOM 2846 N N . THR A 1 374 ? -3.482 -11.756 7.325 1.00 90.00 374 THR A N 1
ATOM 2847 C CA . THR A 1 374 ? -3.248 -13.203 7.496 1.00 90.00 374 THR A CA 1
ATOM 2848 C C . THR A 1 374 ? -1.884 -13.473 8.142 1.00 90.00 374 THR A C 1
ATOM 2850 O O . THR A 1 374 ? -1.775 -14.277 9.068 1.00 90.00 374 THR A O 1
ATOM 2853 N N . ALA A 1 375 ? -0.855 -12.735 7.712 1.00 85.88 375 ALA A N 1
ATOM 2854 C CA . ALA A 1 375 ? 0.487 -12.809 8.278 1.00 85.88 375 ALA A CA 1
ATOM 2855 C C . ALA A 1 375 ? 0.557 -12.262 9.716 1.00 85.88 375 ALA A C 1
ATOM 2857 O O . ALA A 1 375 ? 1.207 -12.866 10.569 1.00 85.88 375 ALA A O 1
ATOM 2858 N N . ALA A 1 376 ? -0.115 -11.141 10.006 1.00 87.81 376 ALA A N 1
ATOM 2859 C CA . ALA A 1 376 ? -0.150 -10.567 11.352 1.00 87.81 376 ALA A CA 1
ATOM 2860 C C . ALA A 1 376 ? -0.876 -11.486 12.343 1.00 87.81 376 ALA A C 1
ATOM 2862 O O . ALA A 1 376 ? -0.404 -11.662 13.461 1.00 87.81 376 ALA A O 1
ATOM 2863 N N . TRP A 1 377 ? -1.961 -12.137 11.915 1.00 94.44 377 TRP A N 1
ATOM 2864 C CA . TRP A 1 377 ? -2.686 -13.117 12.719 1.00 94.44 377 TRP A CA 1
ATOM 2865 C C . TRP A 1 377 ? -1.815 -14.329 13.072 1.00 94.44 377 TRP A C 1
ATOM 2867 O O . TRP A 1 377 ? -1.728 -14.703 14.237 1.00 94.44 377 TRP A O 1
ATOM 2877 N N . ALA A 1 378 ? -1.090 -14.890 12.098 1.00 89.50 378 ALA A N 1
ATOM 2878 C CA . ALA A 1 378 ? -0.159 -15.991 12.359 1.00 89.50 378 ALA A CA 1
ATOM 2879 C C . ALA A 1 378 ? 0.965 -15.581 13.334 1.00 89.50 378 ALA A C 1
ATOM 2881 O O . ALA A 1 378 ? 1.320 -16.335 14.241 1.00 89.50 378 ALA A O 1
ATOM 2882 N N . LYS A 1 379 ? 1.503 -14.359 13.192 1.00 88.19 379 LYS A N 1
ATOM 2883 C CA . LYS A 1 379 ? 2.484 -13.800 14.138 1.00 88.19 379 LYS A CA 1
ATOM 2884 C C . LYS A 1 379 ? 1.885 -13.599 15.534 1.00 88.19 379 LYS A C 1
ATOM 2886 O O . LYS A 1 379 ? 2.571 -13.861 16.518 1.00 88.19 379 LYS A O 1
ATOM 2891 N N . LEU A 1 380 ? 0.631 -13.160 15.630 1.00 91.62 380 LEU A N 1
ATOM 2892 C CA . LEU A 1 380 ? -0.090 -12.990 16.893 1.00 91.62 380 LEU A CA 1
ATOM 2893 C C . LEU A 1 380 ? -0.263 -14.332 17.616 1.00 91.62 380 LEU A C 1
ATOM 2895 O O . LEU A 1 380 ? 0.074 -14.430 18.792 1.00 91.62 380 LEU A O 1
ATOM 2899 N N . GLU A 1 381 ? -0.712 -15.373 16.908 1.00 92.75 381 GLU A N 1
ATOM 2900 C CA . GLU A 1 381 ? -0.854 -16.731 17.453 1.00 92.75 381 GLU A CA 1
ATOM 2901 C C . GLU A 1 381 ? 0.478 -17.292 17.966 1.00 92.75 381 GLU A C 1
ATOM 2903 O O . GLU A 1 381 ? 0.513 -17.938 19.014 1.00 92.75 381 GLU A O 1
ATOM 2908 N N . LEU A 1 382 ? 1.575 -17.016 17.252 1.00 92.31 382 LEU A N 1
ATOM 2909 C CA . LEU A 1 382 ? 2.916 -17.448 17.640 1.00 92.31 382 LEU A CA 1
ATOM 2910 C C . LEU A 1 382 ? 3.440 -16.703 18.877 1.00 92.31 382 LEU A C 1
ATOM 2912 O O . LEU A 1 382 ? 4.041 -17.320 19.754 1.00 92.31 382 LEU A O 1
ATOM 2916 N N . ARG A 1 383 ? 3.243 -15.380 18.939 1.00 91.88 383 ARG A N 1
ATOM 2917 C CA . ARG A 1 383 ? 3.781 -14.528 20.013 1.00 91.88 383 ARG A CA 1
ATOM 2918 C C . ARG A 1 383 ? 2.955 -14.596 21.294 1.00 91.88 383 ARG A C 1
ATOM 2920 O O . ARG A 1 383 ? 3.527 -14.542 22.377 1.00 91.88 383 ARG A O 1
ATOM 2927 N N . ASP A 1 384 ? 1.632 -14.701 21.182 1.00 92.94 384 ASP A N 1
ATOM 2928 C CA . ASP A 1 384 ? 0.722 -14.753 22.326 1.00 92.94 384 ASP A CA 1
ATOM 2929 C C . ASP A 1 384 ? -0.565 -15.532 22.003 1.00 92.94 384 ASP A C 1
ATOM 2931 O O . ASP A 1 384 ? -1.652 -14.978 21.806 1.00 92.94 384 ASP A O 1
ATOM 2935 N N . ALA A 1 385 ? -0.455 -16.862 22.011 1.00 92.62 385 ALA A N 1
ATOM 2936 C CA . ALA A 1 385 ? -1.594 -17.757 21.815 1.00 92.62 385 ALA A CA 1
ATOM 2937 C C . ALA A 1 385 ? -2.724 -17.532 22.838 1.00 92.62 385 ALA A C 1
ATOM 2939 O O . ALA A 1 385 ? -3.886 -17.811 22.545 1.00 92.62 385 ALA A O 1
ATOM 2940 N N . GLY A 1 386 ? -2.402 -17.046 24.043 1.00 92.56 386 GLY A N 1
ATOM 2941 C CA . GLY A 1 386 ? -3.388 -16.759 25.082 1.00 92.56 386 GLY A CA 1
ATOM 2942 C C . GLY A 1 386 ? -4.287 -15.586 24.708 1.00 92.56 386 GLY A C 1
ATOM 2943 O O . GLY A 1 386 ? -5.498 -15.683 24.875 1.00 92.56 386 GLY A O 1
ATOM 2944 N N . PHE A 1 387 ? -3.710 -14.510 24.167 1.00 95.25 387 PHE A N 1
ATOM 2945 C CA . PHE A 1 387 ? -4.463 -13.368 23.651 1.00 95.25 387 PHE A CA 1
ATOM 2946 C C . PHE A 1 387 ? -5.252 -13.732 22.392 1.00 95.25 387 PHE A C 1
ATOM 2948 O O . PHE A 1 387 ? -6.447 -13.458 22.327 1.00 95.25 387 PHE A O 1
ATOM 2955 N N . ALA A 1 388 ? -4.620 -14.409 21.426 1.00 94.19 388 ALA A N 1
ATOM 2956 C CA . ALA A 1 388 ? -5.263 -14.785 20.164 1.00 94.19 388 ALA A CA 1
ATOM 2957 C C . ALA A 1 388 ? -6.527 -15.640 20.378 1.00 94.19 388 ALA A C 1
ATOM 2959 O O . ALA A 1 388 ? -7.551 -15.406 19.742 1.00 94.19 388 ALA A O 1
ATOM 2960 N N . ARG A 1 389 ? -6.493 -16.579 21.337 1.00 94.62 389 ARG A N 1
ATOM 2961 C CA . ARG A 1 389 ? -7.634 -17.446 21.696 1.00 94.62 389 ARG A CA 1
ATOM 2962 C C . ARG A 1 389 ? -8.853 -16.702 22.243 1.00 94.62 389 ARG A C 1
ATOM 2964 O O . ARG A 1 389 ? -9.921 -17.302 22.313 1.00 94.62 389 ARG A O 1
ATOM 2971 N N . LEU A 1 390 ? -8.706 -15.442 22.653 1.00 96.19 390 LEU A N 1
ATOM 2972 C CA . LEU A 1 390 ? -9.825 -14.626 23.128 1.00 96.19 390 LEU A CA 1
ATOM 2973 C C . LEU A 1 390 ? -10.691 -14.106 21.979 1.00 96.19 390 LEU A C 1
ATOM 2975 O O . LEU A 1 390 ? -11.813 -13.685 22.231 1.00 96.19 390 LEU A O 1
ATOM 2979 N N . PHE A 1 391 ? -10.198 -14.145 20.740 1.00 97.25 391 PHE A N 1
ATOM 2980 C CA . PHE A 1 391 ? -10.907 -13.640 19.571 1.00 97.25 391 PHE A CA 1
ATOM 2981 C C . PHE A 1 391 ? -11.416 -14.778 18.686 1.00 97.25 391 PHE A C 1
ATOM 2983 O O . PHE A 1 391 ? -10.707 -15.747 18.415 1.00 97.25 391 PHE A O 1
ATOM 2990 N N . ALA A 1 392 ? -12.632 -14.624 18.167 1.00 96.44 392 ALA A N 1
ATOM 2991 C CA . ALA A 1 392 ? -13.158 -15.442 17.085 1.00 96.44 392 ALA A CA 1
ATOM 2992 C C . ALA A 1 392 ? -12.674 -14.874 15.735 1.00 96.44 392 ALA A C 1
ATOM 2994 O O . ALA A 1 392 ? -13.036 -13.742 15.396 1.00 96.44 392 ALA A O 1
ATOM 2995 N N . PRO A 1 393 ? -11.860 -15.606 14.951 1.00 96.69 393 PRO A N 1
ATOM 2996 C CA . PRO A 1 393 ? -11.397 -15.113 13.661 1.00 96.69 393 PRO A CA 1
ATOM 2997 C C . PRO A 1 393 ? -12.518 -15.174 12.614 1.00 96.69 393 PRO A C 1
ATOM 2999 O O . PRO A 1 393 ? -13.032 -16.246 12.293 1.00 96.69 393 PRO A O 1
ATOM 3002 N N . TYR A 1 394 ? -12.848 -14.025 12.029 1.00 97.56 394 TYR A N 1
ATOM 3003 C CA . TYR A 1 394 ? -13.688 -13.889 10.845 1.00 97.56 394 TYR A CA 1
ATOM 3004 C C . TYR A 1 394 ? -12.803 -13.644 9.622 1.00 97.56 394 TYR A C 1
ATOM 3006 O O . TYR A 1 394 ? -12.174 -12.591 9.502 1.00 97.56 394 TYR A O 1
ATOM 3014 N N . ARG A 1 395 ? -12.716 -14.627 8.720 1.00 95.75 395 ARG A N 1
ATOM 3015 C CA . ARG A 1 395 ? -11.834 -14.544 7.549 1.00 95.75 395 ARG A CA 1
ATOM 3016 C C . ARG A 1 395 ? -12.524 -13.820 6.399 1.00 95.75 395 ARG A C 1
ATOM 3018 O O . ARG A 1 395 ? -13.522 -14.303 5.877 1.00 95.75 395 ARG A O 1
ATOM 3025 N N . VAL A 1 396 ? -11.948 -12.701 5.976 1.00 93.44 396 VAL A N 1
ATOM 3026 C CA . VAL A 1 396 ? -12.405 -11.926 4.822 1.00 93.44 396 VAL A CA 1
ATOM 3027 C C . VAL A 1 396 ? -11.631 -12.383 3.596 1.00 93.44 396 VAL A C 1
ATOM 3029 O O . VAL A 1 396 ? -10.441 -12.095 3.454 1.00 93.44 396 VAL A O 1
ATOM 3032 N N . ALA A 1 397 ? -12.316 -13.104 2.714 1.00 88.50 397 ALA A N 1
ATOM 3033 C CA . ALA A 1 397 ? -11.775 -13.475 1.416 1.00 88.50 397 ALA A CA 1
ATOM 3034 C C . ALA A 1 397 ? -11.832 -12.290 0.449 1.00 88.50 397 ALA A C 1
ATOM 3036 O O . ALA A 1 397 ? -12.715 -11.431 0.545 1.00 88.50 397 ALA A O 1
ATOM 3037 N N . GLU A 1 398 ? -10.910 -12.260 -0.504 1.00 87.12 398 GLU A N 1
ATOM 3038 C CA . GLU A 1 398 ? -11.015 -11.365 -1.649 1.00 87.12 398 GLU A CA 1
ATOM 3039 C C . GLU A 1 398 ? -12.272 -11.703 -2.482 1.00 87.12 398 GLU A C 1
ATOM 3041 O O . GLU A 1 398 ? -12.604 -12.889 -2.602 1.00 87.12 398 GLU A O 1
ATOM 3046 N N . PRO A 1 399 ? -13.003 -10.705 -3.025 1.00 85.75 399 PRO A N 1
ATOM 3047 C CA . PRO A 1 399 ? -14.148 -10.972 -3.893 1.00 85.75 399 PRO A CA 1
ATOM 3048 C C . PRO A 1 399 ? -13.755 -11.787 -5.124 1.00 85.75 399 PRO A C 1
ATOM 3050 O O . PRO A 1 399 ? -12.600 -11.769 -5.557 1.00 85.75 399 PRO A O 1
ATOM 3053 N N . GLN A 1 400 ? -14.726 -12.474 -5.725 1.00 85.88 400 GLN A N 1
ATOM 3054 C CA . GLN A 1 400 ? -14.464 -13.170 -6.979 1.00 85.88 400 GLN A CA 1
ATOM 3055 C C . GLN A 1 400 ? -14.182 -12.152 -8.086 1.00 85.88 400 GLN A C 1
ATOM 3057 O O . GLN A 1 400 ? -14.716 -11.043 -8.089 1.00 85.88 400 GLN A O 1
ATOM 3062 N N . ALA A 1 401 ? -13.367 -12.543 -9.069 1.00 83.75 401 ALA A N 1
ATOM 3063 C CA . ALA A 1 401 ? -13.014 -11.669 -10.189 1.00 83.75 401 ALA A CA 1
ATOM 3064 C C . ALA A 1 401 ? -14.251 -11.137 -10.942 1.00 83.75 401 ALA A C 1
ATOM 3066 O O . ALA A 1 401 ? -14.229 -10.022 -11.446 1.00 83.75 401 ALA A O 1
ATOM 3067 N N . SER A 1 402 ? -15.340 -11.912 -10.975 1.00 87.00 402 SER A N 1
ATOM 3068 C CA . SER A 1 402 ? -16.620 -11.522 -11.576 1.00 87.00 402 SER A CA 1
ATOM 3069 C C . SER A 1 402 ? -17.338 -10.383 -10.848 1.00 87.00 402 SER A C 1
ATOM 3071 O O . SER A 1 402 ? -18.137 -9.687 -11.469 1.00 87.00 402 SER A O 1
ATOM 3073 N N . ASP A 1 403 ? -17.074 -10.194 -9.554 1.00 88.56 403 ASP A N 1
ATOM 3074 C CA . ASP A 1 403 ? -17.787 -9.226 -8.712 1.00 88.56 403 ASP A CA 1
ATOM 3075 C C . ASP A 1 403 ? -17.135 -7.835 -8.774 1.00 88.56 403 ASP A C 1
ATOM 3077 O O . ASP A 1 403 ? -17.778 -6.815 -8.510 1.00 88.56 403 ASP A O 1
ATOM 3081 N N . LEU A 1 404 ? -15.854 -7.783 -9.156 1.00 89.75 404 LEU A N 1
ATOM 3082 C CA . LEU A 1 404 ? -15.038 -6.573 -9.142 1.00 89.75 404 LEU A CA 1
ATOM 3083 C C . LEU A 1 404 ? -15.600 -5.440 -10.027 1.00 89.75 404 LEU A C 1
ATOM 3085 O O . LEU A 1 404 ? -15.720 -4.326 -9.514 1.00 89.75 404 LEU A O 1
ATOM 3089 N N . PRO A 1 405 ? -16.036 -5.666 -11.285 1.00 91.88 405 PRO A N 1
ATOM 3090 C CA . PRO A 1 405 ? -16.630 -4.604 -12.102 1.00 91.88 405 PRO A CA 1
ATOM 3091 C C . PRO A 1 405 ? -17.886 -3.986 -11.476 1.00 91.88 405 PRO A C 1
ATOM 3093 O O . PRO A 1 405 ? -18.119 -2.783 -11.611 1.00 91.88 405 PRO A O 1
ATOM 3096 N N . GLY A 1 406 ? -18.688 -4.789 -10.768 1.00 92.31 406 GLY A N 1
ATOM 3097 C CA . GLY A 1 406 ? -19.874 -4.314 -10.055 1.00 92.31 406 GLY A CA 1
ATOM 3098 C C . GLY A 1 406 ? -19.506 -3.407 -8.883 1.00 92.31 406 GLY A C 1
ATOM 3099 O O . GLY A 1 406 ? -20.042 -2.305 -8.769 1.00 92.31 406 GLY A O 1
ATOM 3100 N N . ILE A 1 407 ? -18.529 -3.827 -8.073 1.00 92.25 407 ILE A N 1
ATOM 3101 C CA . ILE A 1 407 ? -18.005 -3.029 -6.956 1.00 92.25 407 ILE A CA 1
ATOM 3102 C C . ILE A 1 407 ? -17.409 -1.707 -7.461 1.00 92.25 407 ILE A C 1
ATOM 3104 O O . ILE A 1 407 ? -17.744 -0.643 -6.948 1.00 92.25 407 ILE A O 1
ATOM 3108 N N . LEU A 1 408 ? -16.570 -1.749 -8.500 1.00 94.25 408 LEU A N 1
ATOM 3109 C CA . LEU A 1 408 ? -15.949 -0.552 -9.076 1.00 94.25 408 LEU A CA 1
ATOM 3110 C C . LEU A 1 408 ? -16.986 0.424 -9.639 1.00 94.25 408 LEU A C 1
ATOM 3112 O O . LEU A 1 408 ? -16.833 1.633 -9.492 1.00 94.25 408 LEU A O 1
ATOM 3116 N N . SER A 1 409 ? -18.053 -0.096 -10.251 1.00 94.94 409 SER A N 1
ATOM 3117 C CA . SER A 1 409 ? -19.150 0.720 -10.780 1.00 94.94 409 SER A CA 1
ATOM 3118 C C . SER A 1 409 ? -19.910 1.447 -9.665 1.00 94.94 409 SER A C 1
ATOM 3120 O O . SER A 1 409 ? -20.275 2.607 -9.835 1.00 94.94 409 SER A O 1
ATOM 3122 N N . GLN A 1 410 ? -20.123 0.795 -8.517 1.00 92.69 410 GLN A N 1
ATOM 3123 C CA . GLN A 1 410 ? -20.766 1.409 -7.350 1.00 92.69 410 GLN A CA 1
ATOM 3124 C C . GLN A 1 410 ? -19.874 2.485 -6.714 1.00 92.69 410 GLN A C 1
ATOM 3126 O O . GLN A 1 410 ? -20.336 3.603 -6.503 1.00 92.69 410 GLN A O 1
ATOM 3131 N N . VAL A 1 411 ? -18.581 2.194 -6.526 1.00 91.81 411 VAL A N 1
ATOM 3132 C CA . VAL A 1 411 ? -17.586 3.176 -6.051 1.00 91.81 411 VAL A CA 1
ATOM 3133 C C . VAL A 1 411 ? -17.520 4.394 -6.981 1.00 91.81 411 VAL A C 1
ATOM 3135 O O . VAL A 1 411 ? -17.510 5.532 -6.519 1.00 91.81 411 VAL A O 1
ATOM 3138 N N . ALA A 1 412 ? -17.494 4.174 -8.298 1.00 94.44 412 ALA A N 1
ATOM 3139 C CA . ALA A 1 412 ? -17.473 5.256 -9.279 1.00 94.44 412 ALA A CA 1
ATOM 3140 C C . ALA A 1 412 ? -18.744 6.114 -9.239 1.00 94.44 412 ALA A C 1
ATOM 3142 O O . ALA A 1 412 ? -18.656 7.327 -9.403 1.00 94.44 412 ALA A O 1
ATOM 3143 N N . ALA A 1 413 ? -19.912 5.499 -9.032 1.00 92.50 413 ALA A N 1
ATOM 3144 C CA . ALA A 1 413 ? -21.181 6.213 -8.941 1.00 92.50 413 ALA A CA 1
ATOM 3145 C C . ALA A 1 413 ? -21.268 7.085 -7.680 1.00 92.50 413 ALA A C 1
ATOM 3147 O O . ALA A 1 413 ? -21.734 8.217 -7.765 1.00 92.50 413 ALA A O 1
ATOM 3148 N N . GLU A 1 414 ? -20.789 6.583 -6.538 1.00 89.19 414 GLU A N 1
ATOM 3149 C CA . GLU A 1 414 ? -20.711 7.338 -5.280 1.00 89.19 414 GLU A CA 1
ATOM 3150 C C . GLU A 1 414 ? -19.814 8.572 -5.436 1.00 89.19 414 GLU A C 1
ATOM 3152 O O . GLU A 1 414 ? -20.270 9.699 -5.259 1.00 89.19 414 GLU A O 1
ATOM 3157 N N . ILE A 1 415 ? -18.570 8.375 -5.883 1.00 89.56 415 ILE A N 1
ATOM 3158 C CA . ILE A 1 415 ? -17.616 9.478 -6.084 1.00 89.56 415 ILE A CA 1
ATOM 3159 C C . ILE A 1 415 ? -18.123 10.443 -7.163 1.00 89.56 415 ILE A C 1
ATOM 3161 O O . ILE A 1 415 ? -17.992 11.659 -7.033 1.00 89.56 415 ILE A O 1
ATOM 3165 N N . GLY A 1 416 ? -18.721 9.921 -8.236 1.00 89.75 416 GLY A N 1
ATOM 3166 C CA . GLY A 1 416 ? -19.299 10.730 -9.306 1.00 89.75 416 GLY A CA 1
ATOM 3167 C C . GLY A 1 416 ? -20.459 11.606 -8.832 1.00 89.75 416 GLY A C 1
ATOM 3168 O O . GLY A 1 416 ? -20.582 12.742 -9.281 1.00 89.75 416 GLY A O 1
ATOM 3169 N N . ALA A 1 417 ? -21.273 11.126 -7.887 1.00 89.12 417 ALA A N 1
ATOM 3170 C CA . ALA A 1 417 ? -22.347 11.916 -7.291 1.00 89.12 417 ALA A CA 1
ATOM 3171 C C . ALA A 1 417 ? -21.814 13.074 -6.430 1.00 89.12 417 ALA A C 1
ATOM 3173 O O . ALA A 1 417 ? -22.399 14.155 -6.443 1.00 89.12 417 ALA A O 1
ATOM 3174 N N . GLU A 1 418 ? -20.701 12.869 -5.722 1.00 87.25 418 GLU A N 1
ATOM 3175 C CA . GLU A 1 418 ? -20.049 13.901 -4.901 1.00 87.25 418 GLU A CA 1
ATOM 3176 C C . GLU A 1 418 ? -19.296 14.943 -5.742 1.00 87.25 418 GLU A C 1
ATOM 3178 O O . GLU A 1 418 ? -19.308 16.130 -5.428 1.00 87.25 418 GLU A O 1
ATOM 3183 N N . THR A 1 419 ? -18.644 14.503 -6.821 1.00 88.06 419 THR A N 1
ATOM 3184 C CA . THR A 1 419 ? -17.738 15.332 -7.641 1.00 88.06 419 THR A CA 1
ATOM 3185 C C . THR A 1 419 ? -18.375 15.876 -8.921 1.00 88.06 419 THR A C 1
ATOM 3187 O O . THR A 1 419 ? -17.777 16.699 -9.609 1.00 88.06 419 THR A O 1
ATOM 3190 N N . GLY A 1 420 ? -19.568 15.400 -9.291 1.00 89.38 420 GLY A N 1
ATOM 3191 C CA . GLY A 1 420 ? -20.211 15.706 -10.573 1.00 89.38 420 GLY A CA 1
ATOM 3192 C C . GLY A 1 420 ? -19.584 14.996 -11.783 1.00 89.38 420 GLY A C 1
ATOM 3193 O O . GLY A 1 420 ? -19.982 15.251 -12.923 1.00 89.38 420 GLY A O 1
ATOM 3194 N N . LEU A 1 421 ? -18.611 14.103 -11.572 1.00 93.00 421 LEU A N 1
ATOM 3195 C CA . LEU A 1 421 ? -17.965 13.344 -12.640 1.00 93.00 421 LEU A CA 1
ATOM 3196 C C . LEU A 1 421 ? -18.862 12.203 -13.138 1.00 93.00 421 LEU A C 1
ATOM 3198 O O . LEU A 1 421 ? -19.482 11.477 -12.367 1.00 93.00 421 LEU A O 1
ATOM 3202 N N . THR A 1 422 ? -18.866 11.976 -14.452 1.00 94.88 422 THR A N 1
ATOM 3203 C CA . THR A 1 422 ? -19.525 10.810 -15.061 1.00 94.88 422 THR A CA 1
ATOM 3204 C C . THR A 1 422 ? -18.483 9.784 -15.490 1.00 94.88 422 THR A C 1
ATOM 3206 O O . THR A 1 422 ? -17.637 10.089 -16.327 1.00 94.88 422 THR A O 1
ATOM 3209 N N . VAL A 1 423 ? -18.560 8.554 -14.976 1.00 96.69 423 VAL A N 1
ATOM 3210 C CA . VAL A 1 423 ? -17.646 7.456 -15.339 1.00 96.69 423 VAL A CA 1
ATOM 3211 C C . VAL A 1 423 ? -18.341 6.483 -16.287 1.00 96.69 423 VAL A C 1
ATOM 3213 O O . VAL A 1 423 ? -19.434 5.998 -16.000 1.00 96.69 423 VAL A O 1
ATOM 3216 N N . ARG A 1 424 ? -17.723 6.196 -17.436 1.00 96.56 424 ARG A N 1
ATOM 3217 C CA . ARG A 1 424 ? -18.292 5.284 -18.438 1.00 96.56 424 ARG A CA 1
ATOM 3218 C C . ARG A 1 424 ? -17.990 3.815 -18.109 1.00 96.56 424 ARG A C 1
ATOM 3220 O O . ARG A 1 424 ? -16.924 3.532 -17.560 1.00 96.56 424 ARG A O 1
ATOM 3227 N N . PRO A 1 425 ? -18.839 2.856 -18.527 1.00 96.12 425 PRO A N 1
ATOM 3228 C CA . PRO A 1 425 ? -18.575 1.427 -18.337 1.00 96.12 425 PRO A CA 1
ATOM 3229 C C . PRO A 1 425 ? -17.234 0.967 -18.927 1.00 96.12 425 PRO A C 1
ATOM 3231 O O . PRO A 1 425 ? -16.543 0.159 -18.308 1.00 96.12 425 PRO A O 1
ATOM 3234 N N . GLU A 1 426 ? -16.814 1.518 -20.075 1.00 95.56 426 GLU A N 1
ATOM 3235 C CA . GLU A 1 426 ? -15.503 1.194 -20.653 1.00 95.56 426 GLU A CA 1
ATOM 3236 C C . GLU A 1 426 ? -14.317 1.623 -19.772 1.00 95.56 426 GLU A C 1
ATOM 3238 O O . GLU A 1 426 ? -13.257 1.003 -19.841 1.00 95.56 426 GLU A O 1
ATOM 3243 N N . ALA A 1 427 ? -14.476 2.651 -18.928 1.00 96.62 427 ALA A N 1
ATOM 3244 C CA . ALA A 1 427 ? -13.446 3.050 -17.974 1.00 96.62 427 ALA A CA 1
ATOM 3245 C C . ALA A 1 427 ? -13.335 2.031 -16.836 1.00 96.62 427 ALA A C 1
ATOM 3247 O O . ALA A 1 427 ? -12.229 1.646 -16.476 1.00 96.62 427 ALA A O 1
ATOM 3248 N N . ILE A 1 428 ? -14.464 1.535 -16.322 1.00 97.06 428 ILE A N 1
ATOM 3249 C CA . ILE A 1 428 ? -14.481 0.500 -15.279 1.00 97.06 428 ILE A CA 1
ATOM 3250 C C . ILE A 1 428 ? -13.819 -0.789 -15.772 1.00 97.06 428 ILE A C 1
ATOM 3252 O O . ILE A 1 428 ? -12.953 -1.333 -15.088 1.00 97.06 428 ILE A O 1
ATOM 3256 N N . ALA A 1 429 ? -14.171 -1.233 -16.982 1.00 94.44 429 ALA A N 1
ATOM 3257 C CA . ALA A 1 429 ? -13.542 -2.395 -17.604 1.00 94.44 429 ALA A CA 1
ATOM 3258 C C . ALA A 1 429 ? -12.026 -2.196 -17.778 1.00 94.44 429 ALA A C 1
ATOM 3260 O O . ALA A 1 429 ? -11.247 -3.094 -17.473 1.00 94.44 429 ALA A O 1
ATOM 3261 N N . ALA A 1 430 ? -11.601 -1.001 -18.204 1.00 94.00 430 ALA A N 1
ATOM 3262 C CA . ALA A 1 430 ? -10.186 -0.671 -18.341 1.00 94.00 430 ALA A CA 1
ATOM 3263 C C . ALA A 1 430 ? -9.448 -0.642 -16.991 1.00 94.00 430 ALA A C 1
ATOM 3265 O O . ALA A 1 430 ? -8.297 -1.064 -16.927 1.00 94.00 430 ALA A O 1
ATOM 3266 N N . VAL A 1 431 ? -10.081 -0.171 -15.911 1.00 95.56 431 VAL A N 1
ATOM 3267 C CA . VAL A 1 431 ? -9.479 -0.187 -14.569 1.00 95.56 431 VAL A CA 1
ATOM 3268 C C . VAL A 1 431 ? -9.221 -1.623 -14.119 1.00 95.56 431 VAL A C 1
ATOM 3270 O O . VAL A 1 431 ? -8.103 -1.917 -13.704 1.00 95.56 431 VAL A O 1
ATOM 3273 N N . ASP A 1 432 ? -10.204 -2.520 -14.229 1.00 92.56 432 ASP A N 1
ATOM 3274 C CA . ASP A 1 432 ? -10.034 -3.937 -13.865 1.00 92.56 432 ASP A CA 1
ATOM 3275 C C . ASP A 1 432 ? -8.940 -4.611 -14.711 1.00 92.56 432 ASP A C 1
ATOM 3277 O O . ASP A 1 432 ? -7.992 -5.186 -14.169 1.00 92.56 432 ASP A O 1
ATOM 3281 N N . GLU A 1 433 ? -9.006 -4.457 -16.036 1.00 88.94 433 GLU A N 1
ATOM 3282 C CA . GLU A 1 433 ? -8.033 -5.018 -16.979 1.00 88.94 433 GLU A CA 1
ATOM 3283 C C . GLU A 1 433 ? -6.599 -4.551 -16.677 1.00 88.94 433 GLU A C 1
ATOM 3285 O O . GLU A 1 433 ? -5.695 -5.369 -16.485 1.00 88.94 433 GLU A O 1
ATOM 3290 N N . LEU A 1 434 ? -6.377 -3.233 -16.623 1.00 89.25 434 LEU A N 1
ATOM 3291 C CA . LEU A 1 434 ? -5.039 -2.662 -16.498 1.00 89.25 434 LEU A CA 1
ATOM 3292 C C . LEU A 1 434 ? -4.457 -2.854 -15.100 1.00 89.25 434 LEU A C 1
ATOM 3294 O O . LEU A 1 434 ? -3.262 -3.116 -14.974 1.00 89.25 434 LEU A O 1
ATOM 3298 N N . THR A 1 435 ? -5.274 -2.752 -14.049 1.00 89.50 435 THR A N 1
ATOM 3299 C CA . THR A 1 435 ? -4.789 -3.026 -12.691 1.00 89.50 435 THR A CA 1
ATOM 3300 C C . THR A 1 435 ? -4.451 -4.501 -12.544 1.00 89.50 435 THR A C 1
ATOM 3302 O O . THR A 1 435 ? -3.366 -4.796 -12.081 1.00 89.50 435 THR A O 1
ATOM 3305 N N . THR A 1 436 ? -5.262 -5.426 -13.062 1.00 83.88 436 THR A N 1
ATOM 3306 C CA . THR A 1 436 ? -4.933 -6.862 -13.041 1.00 83.88 436 THR A CA 1
ATOM 3307 C C . THR A 1 436 ? -3.655 -7.185 -13.823 1.00 83.88 436 THR A C 1
ATOM 3309 O O . THR A 1 436 ? -2.880 -8.050 -13.415 1.00 83.88 436 THR A O 1
ATOM 3312 N N . ARG A 1 437 ? -3.423 -6.506 -14.953 1.00 80.31 437 ARG A N 1
ATOM 3313 C CA . ARG A 1 437 ? -2.257 -6.750 -15.813 1.00 80.31 437 ARG A CA 1
ATOM 3314 C C . ARG A 1 437 ? -0.963 -6.165 -15.253 1.00 80.31 437 ARG A C 1
ATOM 3316 O O . ARG A 1 437 ? 0.075 -6.810 -15.348 1.00 80.31 437 ARG A O 1
ATOM 3323 N N . PHE A 1 438 ? -1.011 -4.943 -14.727 1.00 80.31 438 PHE A N 1
ATOM 3324 C CA . PHE A 1 438 ? 0.186 -4.174 -14.374 1.00 80.31 438 PHE A CA 1
ATOM 3325 C C . PHE A 1 438 ? 0.385 -4.012 -12.868 1.00 80.31 438 PHE A C 1
ATOM 3327 O O . PHE A 1 438 ? 1.468 -3.631 -12.436 1.00 80.31 438 PHE A O 1
ATOM 3334 N N . ARG A 1 439 ? -0.623 -4.290 -12.044 1.00 76.12 439 ARG A N 1
ATOM 3335 C CA . ARG A 1 439 ? -0.526 -4.206 -10.587 1.00 76.12 439 ARG A CA 1
ATOM 3336 C C . ARG A 1 439 ? -0.799 -5.577 -9.996 1.00 76.12 439 ARG A C 1
ATOM 3338 O O . ARG A 1 439 ? -1.792 -6.238 -10.270 1.00 76.12 439 ARG A O 1
ATOM 3345 N N . SER A 1 440 ? 0.167 -6.045 -9.235 1.00 65.88 440 SER A N 1
ATOM 3346 C CA . SER A 1 440 ? 0.285 -7.474 -8.999 1.00 65.88 440 SER A CA 1
ATOM 3347 C C . SER A 1 440 ? 0.689 -7.807 -7.559 1.00 65.88 440 SER A C 1
ATOM 3349 O O . SER A 1 440 ? 0.620 -8.966 -7.152 1.00 65.88 440 SER A O 1
ATOM 3351 N N . ASP A 1 441 ? 0.967 -6.765 -6.766 1.00 67.12 441 ASP A N 1
ATOM 3352 C CA . ASP A 1 441 ? 1.276 -6.818 -5.339 1.00 67.12 441 ASP A CA 1
ATOM 3353 C C . ASP A 1 441 ? 0.059 -6.469 -4.468 1.00 67.12 441 ASP A C 1
ATOM 3355 O O . ASP A 1 441 ? -0.393 -5.322 -4.415 1.00 67.12 441 ASP A O 1
ATOM 3359 N N . GLY A 1 442 ? -0.465 -7.450 -3.731 1.00 73.75 442 GLY A N 1
ATOM 3360 C CA . GLY A 1 442 ? -1.608 -7.283 -2.822 1.00 73.75 442 GLY A CA 1
ATOM 3361 C C . GLY A 1 442 ? -2.961 -7.624 -3.455 1.00 73.75 442 GLY A C 1
ATOM 3362 O O . GLY A 1 442 ? -3.021 -8.189 -4.543 1.00 73.75 442 GLY A O 1
ATOM 3363 N N . ALA A 1 443 ? -4.056 -7.311 -2.755 1.00 83.31 443 ALA A N 1
ATOM 3364 C CA . ALA A 1 443 ? -5.407 -7.630 -3.222 1.00 83.31 443 ALA A CA 1
ATOM 3365 C C . ALA A 1 443 ? -5.821 -6.770 -4.433 1.00 83.31 443 ALA A C 1
ATOM 3367 O O . ALA A 1 443 ? -5.719 -5.538 -4.395 1.00 83.31 443 ALA A O 1
ATOM 3368 N N . ARG A 1 444 ? -6.370 -7.411 -5.470 1.00 88.00 444 ARG A N 1
ATOM 3369 C CA . ARG A 1 444 ? -6.858 -6.796 -6.717 1.00 88.00 444 ARG A CA 1
ATOM 3370 C C . ARG A 1 444 ? -7.929 -5.751 -6.445 1.00 88.00 444 ARG A C 1
ATOM 3372 O O . ARG A 1 444 ? -7.853 -4.657 -6.997 1.00 88.00 444 ARG A O 1
ATOM 3379 N N . LEU A 1 445 ? -8.883 -6.045 -5.551 1.00 89.56 445 LEU A N 1
ATOM 3380 C CA . LEU A 1 445 ? -9.929 -5.082 -5.175 1.00 89.56 445 LEU A CA 1
ATOM 3381 C C . LEU A 1 445 ? -9.316 -3.765 -4.685 1.00 89.56 445 LEU A C 1
ATOM 3383 O O . LEU A 1 445 ? -9.647 -2.694 -5.191 1.00 89.56 445 LEU A O 1
ATOM 3387 N N . GLY A 1 446 ? -8.417 -3.851 -3.703 1.00 89.44 446 GLY A N 1
ATOM 3388 C CA . GLY A 1 446 ? -7.787 -2.684 -3.098 1.00 89.44 446 GLY A CA 1
ATOM 3389 C C . GLY A 1 446 ? -7.000 -1.871 -4.118 1.00 89.44 446 GLY A C 1
ATOM 3390 O O . GLY A 1 446 ? -7.124 -0.650 -4.145 1.00 89.44 446 GLY A O 1
ATOM 3391 N N . GLN A 1 447 ? -6.246 -2.533 -4.997 1.00 88.56 447 GLN A N 1
ATOM 3392 C CA . GLN A 1 447 ? -5.500 -1.862 -6.062 1.00 88.56 447 GLN A CA 1
ATOM 3393 C C . GLN A 1 447 ? -6.412 -1.152 -7.066 1.00 88.56 447 GLN A C 1
ATOM 3395 O O . GLN A 1 447 ? -6.119 -0.013 -7.434 1.00 88.56 447 GLN A O 1
ATOM 3400 N N . ALA A 1 448 ? -7.493 -1.804 -7.500 1.00 92.62 448 ALA A N 1
ATOM 3401 C CA . ALA A 1 448 ? -8.419 -1.270 -8.491 1.00 92.62 448 ALA A CA 1
ATOM 3402 C C . ALA A 1 448 ? -9.230 -0.091 -7.938 1.00 92.62 448 ALA A C 1
ATOM 3404 O O . ALA A 1 448 ? -9.290 0.962 -8.569 1.00 92.62 448 ALA A O 1
ATOM 3405 N N . VAL A 1 449 ? -9.778 -0.224 -6.723 1.00 91.75 449 VAL A N 1
ATOM 3406 C CA . VAL A 1 449 ? -10.485 0.866 -6.028 1.00 91.75 449 VAL A CA 1
ATOM 3407 C C . VAL A 1 449 ? -9.542 2.028 -5.759 1.00 91.75 449 VAL A C 1
ATOM 3409 O O . VAL A 1 449 ? -9.903 3.179 -5.993 1.00 91.75 449 VAL A O 1
ATOM 3412 N N . HIS A 1 450 ? -8.323 1.743 -5.296 1.00 89.62 450 HIS A N 1
ATOM 3413 C CA . HIS A 1 450 ? -7.330 2.778 -5.063 1.00 89.62 450 HIS A CA 1
ATOM 3414 C C . HIS A 1 450 ? -7.031 3.548 -6.350 1.00 89.62 450 HIS A C 1
ATOM 3416 O O . HIS A 1 450 ? -7.158 4.768 -6.349 1.00 89.62 450 HIS A O 1
ATOM 3422 N N . PHE A 1 451 ? -6.695 2.847 -7.439 1.00 92.81 451 PHE A N 1
ATOM 3423 C CA . PHE A 1 451 ? -6.421 3.452 -8.742 1.00 92.81 451 PHE A CA 1
ATOM 3424 C C . PHE A 1 451 ? -7.605 4.285 -9.252 1.00 92.81 451 PHE A C 1
ATOM 3426 O O . PHE A 1 451 ? -7.411 5.424 -9.672 1.00 92.81 451 PHE A O 1
ATOM 3433 N N . LEU A 1 452 ? -8.828 3.753 -9.163 1.00 94.81 452 LEU A N 1
ATOM 3434 C CA . LEU A 1 452 ? -10.048 4.455 -9.558 1.00 94.81 452 LEU A CA 1
ATOM 3435 C C . LEU A 1 452 ? -10.248 5.744 -8.755 1.00 94.81 452 LEU A C 1
ATOM 3437 O O . LEU A 1 452 ? -10.468 6.790 -9.353 1.00 94.81 452 LEU A O 1
ATOM 3441 N N . ARG A 1 453 ? -10.121 5.693 -7.422 1.00 92.50 453 ARG A N 1
ATOM 3442 C CA . ARG A 1 453 ? -10.203 6.890 -6.569 1.00 92.50 453 ARG A CA 1
ATOM 3443 C C . ARG A 1 453 ? -9.181 7.933 -7.007 1.00 92.50 453 ARG A C 1
ATOM 3445 O O . ARG A 1 453 ? -9.560 9.065 -7.266 1.00 92.50 453 ARG A O 1
ATOM 3452 N N . ARG A 1 454 ? -7.922 7.525 -7.211 1.00 90.62 454 ARG A N 1
ATOM 3453 C CA . ARG A 1 454 ? -6.869 8.441 -7.673 1.00 90.62 454 ARG A CA 1
ATOM 3454 C C . ARG A 1 454 ? -7.218 9.123 -8.999 1.00 90.62 454 ARG A C 1
ATOM 3456 O O . ARG A 1 454 ? -7.010 10.321 -9.150 1.00 90.62 454 ARG A O 1
ATOM 3463 N N . LEU A 1 455 ? -7.711 8.342 -9.963 1.00 94.56 455 LEU A N 1
ATOM 3464 C CA . LEU A 1 455 ? -8.120 8.828 -11.280 1.00 94.56 455 LEU A CA 1
ATOM 3465 C C . LEU A 1 455 ? -9.234 9.876 -11.170 1.00 94.56 455 LEU A C 1
ATOM 3467 O O . LEU A 1 455 ? -9.183 10.892 -11.859 1.00 94.56 455 LEU A O 1
ATOM 3471 N N . LEU A 1 456 ? -10.239 9.619 -10.332 1.00 93.38 456 LEU A N 1
ATOM 3472 C CA . LEU A 1 456 ? -11.373 10.525 -10.156 1.00 93.38 456 LEU A CA 1
ATOM 3473 C C . LEU A 1 456 ? -10.991 11.773 -9.362 1.00 93.38 456 LEU A C 1
ATOM 3475 O O . LEU A 1 456 ? -11.410 12.860 -9.740 1.00 93.38 456 LEU A O 1
ATOM 3479 N N . ASP A 1 457 ? -10.145 11.640 -8.342 1.00 90.06 457 ASP A N 1
ATOM 3480 C CA . ASP A 1 457 ? -9.618 12.776 -7.587 1.00 90.06 457 ASP A CA 1
ATOM 3481 C C . ASP A 1 457 ? -8.835 13.730 -8.513 1.00 90.06 457 ASP A C 1
ATOM 3483 O O . ASP A 1 457 ? -9.069 14.939 -8.505 1.00 90.06 457 ASP A O 1
ATOM 3487 N N . ASP A 1 458 ? -7.946 13.198 -9.367 1.00 88.81 458 ASP A N 1
ATOM 3488 C CA . ASP A 1 458 ? -7.227 13.982 -10.385 1.00 88.81 458 ASP A CA 1
ATOM 3489 C C . ASP A 1 458 ? -8.185 14.688 -11.344 1.00 88.81 458 ASP A C 1
ATOM 3491 O O . ASP A 1 458 ? -7.996 15.861 -11.670 1.00 88.81 458 ASP A O 1
ATOM 3495 N N . ALA A 1 459 ? -9.193 13.962 -11.831 1.00 90.19 459 ALA A N 1
ATOM 3496 C CA . ALA A 1 459 ? -10.158 14.499 -12.775 1.00 90.19 459 ALA A CA 1
ATOM 3497 C C . ALA A 1 459 ? -11.010 15.609 -12.143 1.00 90.19 459 ALA A C 1
ATOM 3499 O O . ALA A 1 459 ? -11.256 16.625 -12.790 1.00 90.19 459 ALA A O 1
ATOM 3500 N N . ALA A 1 460 ? -11.407 15.450 -10.878 1.00 89.19 460 ALA A N 1
ATOM 3501 C CA . ALA A 1 460 ? -12.126 16.466 -10.120 1.00 89.19 460 ALA A CA 1
ATOM 3502 C C . ALA A 1 460 ? -11.257 17.716 -9.931 1.00 89.19 460 ALA A C 1
ATOM 3504 O O . ALA A 1 460 ? -11.697 18.826 -10.213 1.00 89.19 460 ALA A O 1
ATOM 3505 N N . PHE A 1 461 ? -9.986 17.538 -9.563 1.00 87.19 461 PHE A N 1
ATOM 3506 C CA . PHE A 1 461 ? -9.043 18.645 -9.417 1.00 87.19 461 PHE A CA 1
ATOM 3507 C C . PHE A 1 461 ? -8.776 19.395 -10.734 1.00 87.19 461 PHE A C 1
ATOM 3509 O O . PHE A 1 461 ? -8.605 20.614 -10.740 1.00 87.19 461 PHE A O 1
ATOM 3516 N N . GLN A 1 462 ? -8.737 18.686 -11.866 1.00 85.62 462 GLN A N 1
ATOM 3517 C CA . GLN A 1 462 ? -8.627 19.312 -13.188 1.00 85.62 462 GLN A CA 1
ATOM 3518 C C . GLN A 1 462 ? -9.898 20.076 -13.566 1.00 85.62 462 GLN A C 1
ATOM 3520 O O . GLN A 1 462 ? -9.800 21.153 -14.149 1.00 85.62 462 GLN A O 1
ATOM 3525 N N . ALA A 1 463 ? -11.071 19.541 -13.219 1.00 85.38 463 ALA A N 1
ATOM 3526 C CA . ALA A 1 463 ? -12.347 20.208 -13.444 1.00 85.38 463 ALA A CA 1
ATOM 3527 C C . ALA A 1 463 ? -12.470 21.499 -12.618 1.00 85.38 463 ALA A C 1
ATOM 3529 O O . ALA A 1 463 ? -12.882 22.515 -13.163 1.00 85.38 463 ALA A O 1
ATOM 3530 N N . GLU A 1 464 ? -12.037 21.496 -11.350 1.00 84.44 464 GLU A N 1
ATOM 3531 C CA . GLU A 1 464 ? -12.020 22.691 -10.484 1.00 84.44 464 GLU A CA 1
ATOM 3532 C C . GLU A 1 464 ? -11.125 23.821 -11.022 1.00 84.44 464 GLU A C 1
ATOM 3534 O O . GLU A 1 464 ? -11.384 24.993 -10.760 1.00 84.44 464 GLU A O 1
ATOM 3539 N N . GLN A 1 465 ? -10.056 23.487 -11.751 1.00 82.94 465 GLN A N 1
ATOM 3540 C CA . GLN A 1 465 ? -9.130 24.473 -12.322 1.00 82.94 465 GLN A CA 1
ATOM 3541 C C . GLN A 1 465 ? -9.551 25.008 -13.691 1.00 82.94 465 GLN A C 1
ATOM 3543 O O . GLN A 1 465 ? -8.968 25.986 -14.162 1.00 82.94 465 GLN A O 1
ATOM 3548 N N . ALA A 1 466 ? -10.506 24.370 -14.363 1.00 82.06 466 ALA A N 1
ATOM 3549 C CA . ALA A 1 466 ? -10.990 24.871 -15.636 1.00 82.06 466 ALA A CA 1
ATOM 3550 C C . ALA A 1 466 ? -11.790 26.164 -15.396 1.00 82.06 466 ALA A C 1
ATOM 3552 O O . ALA A 1 466 ? -12.764 26.164 -14.655 1.00 82.06 466 ALA A O 1
ATOM 3553 N N . GLU A 1 467 ? -11.417 27.267 -16.056 1.00 70.62 467 GLU A N 1
ATOM 3554 C CA . GLU A 1 467 ? -12.137 28.559 -15.990 1.00 70.62 467 GLU A CA 1
ATOM 3555 C C . GLU A 1 467 ? -13.530 28.525 -16.661 1.00 70.62 467 GLU A C 1
ATOM 3557 O O . GLU A 1 467 ? -14.174 29.556 -16.842 1.00 70.62 467 GLU A O 1
ATOM 3562 N N . ASP A 1 468 ? -13.985 27.348 -17.083 1.00 71.44 468 ASP A N 1
ATOM 3563 C CA . ASP A 1 468 ? -15.157 27.147 -17.919 1.00 71.44 468 ASP A CA 1
ATOM 3564 C C . ASP A 1 468 ? -16.241 26.401 -17.136 1.00 71.44 468 ASP A C 1
ATOM 3566 O O . ASP A 1 468 ? -16.011 25.283 -16.683 1.00 71.44 468 ASP A O 1
ATOM 3570 N N . ASP A 1 469 ? -17.444 26.978 -17.045 1.00 70.56 469 ASP A N 1
ATOM 3571 C CA . ASP A 1 469 ? -18.627 26.391 -16.383 1.00 70.56 469 ASP A CA 1
ATOM 3572 C C . ASP A 1 469 ? -19.167 25.123 -17.088 1.00 70.56 469 ASP A C 1
ATOM 3574 O O . ASP A 1 469 ? -20.230 24.592 -16.745 1.00 70.56 469 ASP A O 1
ATOM 3578 N N . ARG A 1 470 ? -18.478 24.624 -18.120 1.00 74.56 470 ARG A N 1
ATOM 3579 C CA . ARG A 1 470 ? -18.852 23.383 -18.797 1.00 74.56 470 ARG A CA 1
ATOM 3580 C C . ARG A 1 470 ? -18.659 22.174 -17.873 1.00 74.56 470 ARG A C 1
ATOM 3582 O O . ARG A 1 470 ? -17.611 22.034 -17.248 1.00 74.56 470 ARG A O 1
ATOM 3589 N N . PRO A 1 471 ? -19.629 21.239 -17.844 1.00 75.25 471 PRO A N 1
ATOM 3590 C CA . PRO A 1 471 ? -19.491 20.027 -17.053 1.00 75.25 471 PRO A CA 1
ATOM 3591 C C . PRO A 1 471 ? -18.271 19.217 -17.522 1.00 75.25 471 PRO A C 1
ATOM 3593 O O . PRO A 1 471 ? -18.008 19.155 -18.732 1.00 75.25 471 PRO A O 1
ATOM 3596 N N . PRO A 1 472 ? -17.544 18.572 -16.592 1.00 83.44 472 PRO A N 1
ATOM 3597 C CA . PRO A 1 472 ? -16.360 17.798 -16.927 1.00 83.44 472 PRO A CA 1
ATOM 3598 C C . PRO A 1 472 ? -16.696 16.682 -17.917 1.00 83.44 472 PRO A C 1
ATOM 3600 O O . PRO A 1 472 ? -17.754 16.046 -17.856 1.00 83.44 472 PRO A O 1
ATOM 3603 N N . ALA A 1 473 ? -15.780 16.440 -18.855 1.00 87.75 473 ALA A N 1
ATOM 3604 C CA . ALA A 1 473 ? -15.952 15.386 -19.843 1.00 87.75 473 ALA A CA 1
ATOM 3605 C C . ALA A 1 473 ? -16.075 14.011 -19.151 1.00 87.75 473 ALA A C 1
ATOM 3607 O O . ALA A 1 473 ? -15.339 13.741 -18.199 1.00 87.75 473 ALA A O 1
ATOM 3608 N N . PRO A 1 474 ? -16.956 13.111 -19.631 1.00 93.81 474 PRO A N 1
ATOM 3609 C CA . PRO A 1 474 ? -17.082 11.787 -19.039 1.00 93.81 474 PRO A CA 1
ATOM 3610 C C . PRO A 1 474 ? -15.768 10.998 -19.095 1.00 93.81 474 PRO A C 1
ATOM 3612 O O . PRO A 1 474 ? -15.127 10.914 -20.146 1.00 93.81 474 PRO A O 1
ATOM 3615 N N . ILE A 1 475 ? -15.418 10.355 -17.985 1.00 96.44 475 ILE A N 1
ATOM 3616 C CA . ILE A 1 475 ? -14.213 9.543 -17.834 1.00 96.44 475 ILE A CA 1
ATOM 3617 C C . ILE A 1 475 ? -14.388 8.238 -18.617 1.00 96.44 475 ILE A C 1
ATOM 3619 O O . ILE A 1 475 ? -15.235 7.406 -18.287 1.00 96.44 475 ILE A O 1
ATOM 3623 N N . GLY A 1 476 ? -13.598 8.075 -19.680 1.00 95.31 476 GLY A N 1
ATOM 3624 C CA . GLY A 1 476 ? -13.543 6.877 -20.526 1.00 95.31 476 GLY A CA 1
ATOM 3625 C C . GLY A 1 476 ? -12.206 6.131 -20.418 1.00 95.31 476 GLY A C 1
ATOM 3626 O O . GLY A 1 476 ? -11.326 6.519 -19.649 1.00 95.31 476 GLY A O 1
ATOM 3627 N N . ARG A 1 477 ? -12.016 5.089 -21.244 1.00 94.25 477 ARG A N 1
ATOM 3628 C CA . ARG A 1 477 ? -10.772 4.283 -21.293 1.00 94.25 477 ARG A CA 1
ATOM 3629 C C . ARG A 1 477 ? -9.511 5.135 -21.475 1.00 94.25 477 ARG A C 1
ATOM 3631 O O . ARG A 1 477 ? -8.506 4.864 -20.832 1.00 94.25 477 ARG A O 1
ATOM 3638 N N . ALA A 1 478 ? -9.563 6.184 -22.298 1.00 91.81 478 ALA A N 1
ATOM 3639 C CA . ALA A 1 478 ? -8.407 7.049 -22.546 1.00 91.81 478 ALA A CA 1
ATOM 3640 C C . ALA A 1 478 ? -7.865 7.711 -21.264 1.00 91.81 478 ALA A C 1
ATOM 3642 O O . ALA A 1 478 ? -6.656 7.744 -21.064 1.00 91.81 478 ALA A O 1
ATOM 3643 N N . ALA A 1 479 ? -8.744 8.165 -20.362 1.00 93.75 479 ALA A N 1
ATOM 3644 C CA . ALA A 1 479 ? -8.338 8.769 -19.090 1.00 93.75 479 ALA A CA 1
ATOM 3645 C C . ALA A 1 479 ? -7.686 7.740 -18.151 1.00 93.75 479 ALA A C 1
ATOM 3647 O O . ALA A 1 479 ? -6.676 8.025 -17.510 1.00 93.75 479 ALA A O 1
ATOM 3648 N N . VAL A 1 480 ? -8.224 6.516 -18.128 1.00 95.31 480 VAL A N 1
ATOM 3649 C CA . VAL A 1 480 ? -7.657 5.382 -17.384 1.00 95.31 480 VAL A CA 1
ATOM 3650 C C . VAL A 1 480 ? -6.245 5.055 -17.882 1.00 95.31 480 VAL A C 1
ATOM 3652 O O . VAL A 1 480 ? -5.319 4.931 -17.081 1.00 95.31 480 VAL A O 1
ATOM 3655 N N . VAL A 1 481 ? -6.060 4.974 -19.204 1.00 92.62 481 VAL A N 1
ATOM 3656 C CA . VAL A 1 481 ? -4.750 4.720 -19.820 1.00 92.62 481 VAL A CA 1
ATOM 3657 C C . VAL A 1 481 ? -3.770 5.853 -19.519 1.00 92.62 481 VAL A C 1
ATOM 3659 O O . VAL A 1 481 ? -2.670 5.582 -19.044 1.00 92.62 481 VAL A O 1
ATOM 3662 N N . ALA A 1 482 ? -4.174 7.110 -19.719 1.00 91.19 482 ALA A N 1
ATOM 3663 C CA . ALA A 1 482 ? -3.332 8.272 -19.444 1.00 91.19 482 ALA A CA 1
ATOM 3664 C C . ALA A 1 482 ? -2.849 8.291 -17.984 1.00 91.19 482 ALA A C 1
ATOM 3666 O O . ALA A 1 482 ? -1.669 8.529 -17.716 1.00 91.19 482 ALA A O 1
ATOM 3667 N N . ARG A 1 483 ? -3.733 7.957 -17.033 1.00 91.88 483 ARG A N 1
ATOM 3668 C CA . ARG A 1 483 ? -3.373 7.870 -15.617 1.00 91.88 483 ARG A CA 1
ATOM 3669 C C . ARG A 1 483 ? -2.371 6.752 -15.331 1.00 91.88 483 ARG A C 1
ATOM 3671 O O . ARG A 1 483 ? -1.390 6.987 -14.626 1.00 91.88 483 ARG A O 1
ATOM 3678 N N . LEU A 1 484 ? -2.577 5.557 -15.889 1.00 90.69 484 LEU A N 1
ATOM 3679 C CA . LEU A 1 484 ? -1.616 4.459 -15.754 1.00 90.69 484 LEU A CA 1
ATOM 3680 C C . LEU A 1 484 ? -0.248 4.856 -16.325 1.00 90.69 484 LEU A C 1
ATOM 3682 O O . LEU A 1 484 ? 0.778 4.640 -15.682 1.00 90.69 484 LEU A O 1
ATOM 3686 N N . CYS A 1 485 ? -0.216 5.461 -17.510 1.00 88.94 485 CYS A N 1
ATOM 3687 C CA . CYS A 1 485 ? 1.012 5.937 -18.143 1.00 88.94 485 CYS A CA 1
ATOM 3688 C C . CYS A 1 485 ? 1.725 6.992 -17.285 1.00 88.94 485 CYS A C 1
ATOM 3690 O O . CYS A 1 485 ? 2.944 6.934 -17.131 1.00 88.94 485 CYS A O 1
ATOM 3692 N N . ALA A 1 486 ? 0.984 7.905 -16.653 1.00 87.44 486 ALA A N 1
ATOM 3693 C CA . ALA A 1 486 ? 1.551 8.907 -15.753 1.00 87.44 486 ALA A CA 1
ATOM 3694 C C . ALA A 1 486 ? 2.208 8.295 -14.498 1.00 87.44 486 ALA A C 1
ATOM 3696 O O . ALA A 1 486 ? 3.252 8.784 -14.061 1.00 87.44 486 ALA A O 1
ATOM 3697 N N . GLU A 1 487 ? 1.633 7.227 -13.933 1.00 84.25 487 GLU A N 1
ATOM 3698 C CA . GLU A 1 487 ? 2.193 6.522 -12.766 1.00 84.25 487 GLU A CA 1
ATOM 3699 C C . GLU A 1 487 ? 3.392 5.633 -13.135 1.00 84.25 487 GLU A C 1
ATOM 3701 O O . GLU A 1 487 ? 4.436 5.630 -12.473 1.00 84.25 487 GLU A O 1
ATOM 3706 N N . THR A 1 488 ? 3.249 4.864 -14.213 1.00 85.12 488 THR A N 1
ATOM 3707 C CA . THR A 1 488 ? 4.216 3.827 -14.605 1.00 85.12 488 THR A CA 1
ATOM 3708 C C . THR A 1 488 ? 5.368 4.370 -15.448 1.00 85.12 488 THR A C 1
ATOM 3710 O O . THR A 1 488 ? 6.451 3.791 -15.456 1.00 85.12 488 THR A O 1
ATOM 3713 N N . GLY A 1 489 ? 5.154 5.486 -16.148 1.00 84.12 489 GLY A N 1
ATOM 3714 C CA . GLY A 1 489 ? 6.042 6.006 -17.185 1.00 84.12 489 GLY A CA 1
ATOM 3715 C C . GLY A 1 489 ? 5.877 5.321 -18.545 1.00 84.12 489 GLY A C 1
ATOM 3716 O O . GLY A 1 489 ? 6.501 5.765 -19.507 1.00 84.12 489 GLY A O 1
ATOM 3717 N N . MET A 1 490 ? 5.059 4.263 -18.654 1.00 86.12 490 MET A N 1
ATOM 3718 C CA . MET A 1 490 ? 4.874 3.552 -19.920 1.00 86.12 490 MET A CA 1
ATOM 3719 C C . MET A 1 490 ? 4.281 4.467 -21.000 1.00 86.12 490 MET A C 1
ATOM 3721 O O . MET A 1 490 ? 3.341 5.208 -20.708 1.00 86.12 490 MET A O 1
ATOM 3725 N N . PRO A 1 491 ? 4.762 4.418 -22.254 1.00 85.25 491 PRO A N 1
ATOM 3726 C CA . PRO A 1 491 ? 4.198 5.220 -23.325 1.00 85.25 491 PRO A CA 1
ATOM 3727 C C . PRO A 1 491 ? 2.795 4.735 -23.697 1.00 85.25 491 PRO A C 1
ATOM 3729 O O . PRO A 1 491 ? 2.544 3.535 -23.808 1.00 85.25 491 PRO A O 1
ATOM 3732 N N . GLU A 1 492 ? 1.892 5.679 -23.964 1.00 86.19 492 GLU A N 1
ATOM 3733 C CA . GLU A 1 492 ? 0.482 5.391 -24.261 1.00 86.19 492 GLU A CA 1
ATOM 3734 C C . GLU A 1 492 ? 0.300 4.412 -25.420 1.00 86.19 492 GLU A C 1
ATOM 3736 O O . GLU A 1 492 ? -0.533 3.510 -25.338 1.00 86.19 492 GLU A O 1
ATOM 3741 N N . PHE A 1 493 ? 1.127 4.518 -26.467 1.00 85.31 493 PHE A N 1
ATOM 3742 C CA . PHE A 1 493 ? 1.033 3.626 -27.621 1.00 85.31 493 PHE A CA 1
ATOM 3743 C C . PHE A 1 493 ? 1.292 2.158 -27.262 1.00 85.31 493 PHE A C 1
ATOM 3745 O O . PHE A 1 493 ? 0.915 1.301 -28.048 1.00 85.31 493 PHE A O 1
ATOM 3752 N N . LEU A 1 494 ? 1.927 1.826 -26.129 1.00 85.12 494 LEU A N 1
ATOM 3753 C CA . LEU A 1 494 ? 2.074 0.430 -25.694 1.00 85.12 494 LEU A CA 1
ATOM 3754 C C . LEU A 1 494 ? 0.793 -0.142 -25.087 1.00 85.12 494 LEU A C 1
ATOM 3756 O O . LEU A 1 494 ? 0.625 -1.358 -25.093 1.00 85.12 494 LEU A O 1
ATOM 3760 N N . ILE A 1 495 ? -0.089 0.720 -24.584 1.00 86.19 495 ILE A N 1
ATOM 3761 C CA . ILE A 1 495 ? -1.299 0.339 -23.850 1.00 86.19 495 ILE A CA 1
ATOM 3762 C C . ILE A 1 495 ? -2.556 0.501 -24.715 1.00 86.19 495 ILE A C 1
ATOM 3764 O O . ILE A 1 495 ? -3.480 -0.294 -24.609 1.00 86.19 495 ILE A O 1
ATOM 3768 N N . GLN A 1 496 ? -2.603 1.519 -25.576 1.00 84.25 496 GLN A N 1
ATOM 3769 C CA . GLN A 1 496 ? -3.764 1.839 -26.413 1.00 84.25 496 GLN A CA 1
ATOM 3770 C C . GLN A 1 496 ? -3.924 0.870 -27.583 1.00 84.25 496 GLN A C 1
ATOM 3772 O O . GLN A 1 496 ? -3.080 0.852 -28.469 1.00 84.25 496 GLN A O 1
ATOM 3777 N N . ASP A 1 497 ? -5.007 0.102 -27.650 1.00 78.25 497 ASP A N 1
ATOM 3778 C CA . ASP A 1 497 ? -5.208 -0.913 -28.699 1.00 78.25 497 ASP A CA 1
ATOM 3779 C C . ASP A 1 497 ? -5.346 -0.331 -30.120 1.00 78.25 497 ASP A C 1
ATOM 3781 O O . ASP A 1 497 ? -5.020 -0.991 -31.106 1.00 78.25 497 ASP A O 1
ATOM 3785 N N . ASP A 1 498 ? -5.787 0.920 -30.234 1.00 81.50 498 ASP A N 1
ATOM 3786 C CA . ASP A 1 498 ? -6.066 1.628 -31.486 1.00 81.50 498 ASP A CA 1
ATOM 3787 C C . ASP A 1 498 ? -4.832 2.275 -32.136 1.00 81.50 498 ASP A C 1
ATOM 3789 O O . ASP A 1 498 ? -4.866 2.614 -33.321 1.00 81.50 498 ASP A O 1
ATOM 3793 N N . VAL A 1 499 ? -3.719 2.399 -31.406 1.00 85.62 499 VAL A N 1
ATOM 3794 C CA . VAL A 1 499 ? -2.470 2.963 -31.938 1.00 85.62 499 VAL A CA 1
ATOM 3795 C C . VAL A 1 499 ? -1.545 1.842 -32.420 1.00 85.62 499 VAL A C 1
ATOM 3797 O O . VAL A 1 499 ? -1.033 1.086 -31.592 1.00 85.62 499 VAL A O 1
ATOM 3800 N N . PRO A 1 500 ? -1.268 1.699 -33.729 1.00 87.19 500 PRO A N 1
ATOM 3801 C CA . PRO A 1 500 ? -0.340 0.682 -34.209 1.00 87.19 500 PRO A CA 1
ATOM 3802 C C . PRO A 1 500 ? 1.104 1.010 -33.802 1.00 87.19 500 PRO A C 1
ATOM 3804 O O . PRO A 1 500 ? 1.517 2.169 -33.772 1.00 87.19 500 PRO A O 1
ATOM 3807 N N . LEU A 1 501 ? 1.900 -0.027 -33.534 1.00 91.00 501 LEU A N 1
ATOM 3808 C CA . LEU A 1 501 ? 3.344 0.122 -33.375 1.00 91.00 501 LEU A CA 1
ATOM 3809 C C . LEU A 1 501 ? 3.994 0.247 -34.753 1.00 91.00 501 LEU A C 1
ATOM 3811 O O . LEU A 1 501 ? 3.773 -0.612 -35.603 1.00 91.00 501 LEU A O 1
ATOM 3815 N N . ASP A 1 502 ? 4.841 1.256 -34.945 1.00 93.00 502 ASP A N 1
ATOM 3816 C CA . ASP A 1 502 ? 5.758 1.326 -36.084 1.00 93.00 502 ASP A CA 1
ATOM 3817 C C . ASP A 1 502 ? 7.143 0.785 -35.678 1.00 93.00 502 ASP A C 1
ATOM 3819 O O . ASP A 1 502 ? 7.907 1.492 -35.009 1.00 93.00 502 ASP A O 1
ATOM 3823 N N . PRO A 1 503 ? 7.522 -0.442 -36.089 1.00 92.31 503 PRO A N 1
ATOM 3824 C CA . PRO A 1 503 ? 8.827 -1.006 -35.761 1.00 92.31 503 PRO A CA 1
ATOM 3825 C C . PRO A 1 503 ? 9.992 -0.163 -36.291 1.00 92.31 503 PRO A C 1
ATOM 3827 O O . PRO A 1 503 ? 11.066 -0.162 -35.688 1.00 92.31 503 PRO A O 1
ATOM 3830 N N . ALA A 1 504 ? 9.811 0.562 -37.401 1.00 93.94 504 ALA A N 1
ATOM 3831 C CA . ALA A 1 504 ? 10.864 1.395 -37.968 1.00 93.94 504 ALA A CA 1
ATOM 3832 C C . ALA A 1 504 ? 11.167 2.596 -37.062 1.00 93.94 504 ALA A C 1
ATOM 3834 O O . ALA A 1 504 ? 12.340 2.894 -36.822 1.00 93.94 504 ALA A O 1
ATOM 3835 N N . ALA A 1 505 ? 10.137 3.230 -36.493 1.00 92.94 505 ALA A N 1
ATOM 3836 C CA . ALA A 1 505 ? 10.296 4.295 -35.505 1.00 92.94 505 ALA A CA 1
ATOM 3837 C C . ALA A 1 505 ? 11.004 3.806 -34.231 1.00 92.94 505 ALA A C 1
ATOM 3839 O O . ALA A 1 505 ? 11.910 4.482 -33.732 1.00 92.94 505 ALA A O 1
ATOM 3840 N N . VAL A 1 506 ? 10.658 2.609 -33.739 1.00 93.81 506 VAL A N 1
ATOM 3841 C CA . VAL A 1 506 ? 11.334 1.982 -32.588 1.00 93.81 506 VAL A CA 1
ATOM 3842 C C . VAL A 1 506 ? 12.820 1.773 -32.884 1.00 93.81 506 VAL A C 1
ATOM 3844 O O . VAL A 1 506 ? 13.683 2.229 -32.133 1.00 93.81 506 VAL A O 1
ATOM 3847 N N . GLN A 1 507 ? 13.147 1.148 -34.018 1.00 95.19 507 GLN A N 1
ATOM 3848 C CA . GLN A 1 507 ? 14.539 0.930 -34.415 1.00 95.19 507 GLN A CA 1
ATOM 3849 C C . GLN A 1 507 ? 15.297 2.249 -34.593 1.00 95.19 507 GLN A C 1
ATOM 3851 O O . GLN A 1 507 ? 16.459 2.352 -34.197 1.00 95.19 507 GLN A O 1
ATOM 3856 N N . ALA A 1 508 ? 14.653 3.265 -35.174 1.00 94.06 508 ALA A N 1
ATOM 3857 C CA . ALA A 1 508 ? 15.237 4.588 -35.341 1.00 94.06 508 ALA A CA 1
ATOM 3858 C C . ALA A 1 508 ? 15.575 5.228 -33.988 1.00 94.06 508 ALA A C 1
ATOM 3860 O O . ALA A 1 508 ? 16.639 5.830 -33.869 1.00 94.06 508 ALA A O 1
ATOM 3861 N N . HIS A 1 509 ? 14.731 5.061 -32.960 1.00 93.50 509 HIS A N 1
ATOM 3862 C CA . HIS A 1 509 ? 15.030 5.527 -31.604 1.00 93.50 509 HIS A CA 1
ATOM 3863 C C . HIS A 1 509 ? 16.343 4.927 -31.082 1.00 93.50 509 HIS A C 1
ATOM 3865 O O . HIS A 1 509 ? 17.241 5.673 -30.690 1.00 93.50 509 HIS A O 1
ATOM 3871 N N . PHE A 1 510 ? 16.500 3.601 -31.141 1.00 94.88 510 PHE A N 1
ATOM 3872 C CA . PHE A 1 510 ? 17.719 2.934 -30.670 1.00 94.88 510 PHE A CA 1
ATOM 3873 C C . PHE A 1 510 ? 18.957 3.306 -31.500 1.00 94.88 510 PHE A C 1
ATOM 3875 O O . PHE A 1 510 ? 20.022 3.585 -30.942 1.00 94.88 510 PHE A O 1
ATOM 3882 N N . ARG A 1 511 ? 18.822 3.387 -32.831 1.00 95.00 511 ARG A N 1
ATOM 3883 C CA . ARG A 1 511 ? 19.923 3.722 -33.753 1.00 95.00 511 ARG A CA 1
ATOM 3884 C C . ARG A 1 511 ? 20.491 5.131 -33.563 1.00 95.00 511 ARG A C 1
ATOM 3886 O O . ARG A 1 511 ? 21.627 5.365 -33.960 1.00 95.00 511 ARG A O 1
ATOM 3893 N N . LYS A 1 512 ? 19.768 6.052 -32.910 1.00 93.12 512 LYS A N 1
ATOM 3894 C CA . LYS A 1 512 ? 20.314 7.372 -32.526 1.00 93.12 512 LYS A CA 1
ATOM 3895 C C . LYS A 1 512 ? 21.545 7.256 -31.623 1.00 93.12 512 LYS A C 1
ATOM 3897 O O . LYS A 1 512 ? 22.402 8.131 -31.659 1.00 93.12 512 LYS A O 1
ATOM 3902 N N . ARG A 1 513 ? 21.610 6.208 -30.793 1.00 89.75 513 ARG A N 1
ATOM 3903 C CA . ARG A 1 513 ? 22.669 6.002 -29.788 1.00 89.75 513 ARG A CA 1
ATOM 3904 C C . ARG A 1 513 ? 23.512 4.756 -30.050 1.00 89.75 513 ARG A C 1
ATOM 3906 O O . ARG A 1 513 ? 24.645 4.683 -29.586 1.00 89.75 513 ARG A O 1
ATOM 3913 N N . LEU A 1 514 ? 22.974 3.780 -30.780 1.00 93.62 514 LEU A N 1
ATOM 3914 C CA . LEU A 1 514 ? 23.598 2.477 -30.999 1.00 93.62 514 LEU A CA 1
ATOM 3915 C C . LEU A 1 514 ? 23.924 2.277 -32.475 1.00 93.62 514 LEU A C 1
ATOM 3917 O O . LEU A 1 514 ? 23.042 2.025 -33.295 1.00 93.62 514 LEU A O 1
ATOM 3921 N N . ILE A 1 515 ? 25.212 2.355 -32.800 1.00 90.50 515 ILE A N 1
ATOM 3922 C CA . ILE A 1 515 ? 25.725 2.178 -34.159 1.00 90.50 515 ILE A CA 1
ATOM 3923 C C . ILE A 1 515 ? 26.292 0.761 -34.295 1.00 90.50 515 ILE A C 1
ATOM 3925 O O . ILE A 1 515 ? 27.071 0.316 -33.455 1.00 90.50 515 ILE A O 1
ATOM 3929 N N . GLY A 1 516 ? 25.907 0.050 -35.359 1.00 87.00 516 GLY A N 1
ATOM 3930 C CA . GLY A 1 516 ? 26.454 -1.274 -35.688 1.00 87.00 516 GLY A CA 1
ATOM 3931 C C . GLY A 1 516 ? 25.932 -2.438 -34.836 1.00 87.00 516 GLY A C 1
ATOM 3932 O O . GLY A 1 516 ? 26.503 -3.522 -34.894 1.00 87.00 516 GLY A O 1
ATOM 3933 N N . GLN A 1 517 ? 24.858 -2.236 -34.060 1.00 90.44 517 GLN A N 1
ATOM 3934 C CA . GLN A 1 517 ? 24.233 -3.255 -33.199 1.00 90.44 517 GLN A CA 1
ATOM 3935 C C . GLN A 1 517 ? 22.841 -3.685 -33.707 1.00 90.44 517 GLN A C 1
ATOM 3937 O O . GLN A 1 517 ? 21.910 -3.845 -32.917 1.00 90.44 517 GLN A O 1
ATOM 3942 N N . ASP A 1 518 ? 22.671 -3.858 -35.024 1.00 9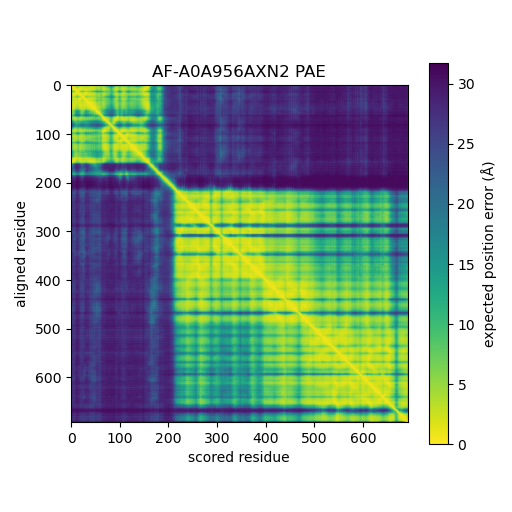0.69 518 ASP A N 1
ATOM 3943 C CA . ASP A 1 518 ? 21.357 -4.097 -35.652 1.00 90.69 518 ASP A CA 1
ATOM 3944 C C . ASP A 1 518 ? 20.619 -5.324 -35.100 1.00 90.69 518 ASP A C 1
ATOM 3946 O O . ASP A 1 518 ? 19.405 -5.281 -34.901 1.00 90.69 518 ASP A O 1
ATOM 3950 N N . ASP A 1 519 ? 21.345 -6.401 -34.794 1.00 89.88 519 ASP A N 1
ATOM 3951 C CA . ASP A 1 519 ? 20.764 -7.612 -34.211 1.00 89.88 519 ASP A CA 1
ATOM 3952 C C . ASP A 1 519 ? 20.163 -7.337 -32.822 1.00 89.88 519 ASP A C 1
ATOM 3954 O O . ASP A 1 519 ? 19.034 -7.745 -32.549 1.00 89.88 519 ASP A O 1
ATOM 3958 N N . ALA A 1 520 ? 20.876 -6.607 -31.958 1.00 91.94 520 ALA A N 1
ATOM 3959 C CA . ALA A 1 520 ? 20.395 -6.252 -30.623 1.00 91.94 520 ALA A CA 1
ATOM 3960 C C . ALA A 1 520 ? 19.221 -5.262 -30.691 1.00 91.94 520 ALA A C 1
ATOM 3962 O O . ALA A 1 520 ? 18.230 -5.432 -29.982 1.00 91.94 520 ALA A O 1
ATOM 3963 N N . VAL A 1 521 ? 19.294 -4.272 -31.590 1.00 95.56 521 VAL A N 1
ATOM 3964 C CA . VAL A 1 521 ? 18.205 -3.313 -31.843 1.00 95.56 521 VAL A CA 1
ATOM 3965 C C . VAL A 1 521 ? 16.940 -4.030 -32.315 1.00 95.56 521 VAL A C 1
ATOM 3967 O O . VAL A 1 521 ? 15.846 -3.736 -31.830 1.00 95.56 521 VAL A O 1
ATOM 3970 N N . ARG A 1 522 ? 17.073 -5.013 -33.214 1.00 94.75 522 ARG A N 1
ATOM 3971 C CA . ARG A 1 522 ? 15.950 -5.847 -33.652 1.00 94.75 522 ARG A CA 1
ATOM 3972 C C . ARG A 1 522 ? 15.332 -6.612 -32.481 1.00 94.75 522 ARG A C 1
ATOM 3974 O O . ARG A 1 522 ? 14.124 -6.545 -32.320 1.00 94.75 522 ARG A O 1
ATOM 3981 N N . ARG A 1 523 ? 16.136 -7.249 -31.619 1.00 94.81 523 ARG A N 1
ATOM 3982 C CA . ARG A 1 523 ? 15.617 -7.966 -30.435 1.00 94.81 523 ARG A CA 1
ATOM 3983 C C . ARG A 1 523 ? 14.857 -7.060 -29.465 1.00 94.81 523 ARG A C 1
ATOM 3985 O O . ARG A 1 523 ? 13.828 -7.475 -28.946 1.00 94.81 523 ARG A O 1
ATOM 3992 N N . MET A 1 524 ? 15.327 -5.832 -29.241 1.00 94.94 524 MET A N 1
ATOM 3993 C CA . MET A 1 524 ? 14.584 -4.864 -28.422 1.00 94.94 524 MET A CA 1
ATOM 3994 C C . MET A 1 524 ? 13.298 -4.398 -29.109 1.00 94.94 524 MET A C 1
ATOM 3996 O O . MET A 1 524 ? 12.290 -4.178 -28.449 1.00 94.94 524 MET A O 1
ATOM 4000 N N . THR A 1 525 ? 13.302 -4.286 -30.436 1.00 95.38 525 THR A N 1
ATOM 4001 C CA . THR A 1 525 ? 12.087 -3.974 -31.202 1.00 95.38 525 THR A CA 1
ATOM 4002 C C . THR A 1 525 ? 11.062 -5.107 -31.102 1.00 95.38 525 THR A C 1
ATOM 4004 O O . THR A 1 525 ? 9.881 -4.836 -30.898 1.00 95.38 525 THR A O 1
ATOM 4007 N N . ASP A 1 526 ? 11.509 -6.365 -31.173 1.00 94.31 526 ASP A N 1
ATOM 4008 C CA . ASP A 1 526 ? 10.660 -7.549 -30.993 1.00 94.31 526 ASP A CA 1
ATOM 4009 C C . ASP A 1 526 ? 10.030 -7.572 -29.588 1.00 94.31 526 ASP A C 1
ATOM 4011 O O . ASP A 1 526 ? 8.840 -7.847 -29.453 1.00 94.31 526 ASP A O 1
ATOM 4015 N N . LEU A 1 527 ? 10.797 -7.223 -28.545 1.00 93.25 527 LEU A N 1
ATOM 4016 C CA . LEU A 1 527 ? 10.289 -7.071 -27.175 1.00 93.25 527 LEU A CA 1
ATOM 4017 C C . LEU A 1 527 ? 9.155 -6.039 -27.104 1.00 93.25 527 LEU A C 1
ATOM 4019 O O . LEU A 1 527 ? 8.079 -6.335 -26.591 1.00 93.25 527 LEU A O 1
ATOM 4023 N N . VAL A 1 528 ? 9.383 -4.840 -27.647 1.00 92.75 528 VAL A N 1
ATOM 4024 C CA . VAL A 1 528 ? 8.381 -3.761 -27.683 1.00 92.75 528 VAL A CA 1
ATOM 4025 C C . VAL A 1 528 ? 7.118 -4.221 -28.423 1.00 92.75 528 VAL A C 1
ATOM 4027 O O . VAL A 1 528 ? 6.005 -3.946 -27.975 1.00 92.75 528 VAL A O 1
ATOM 4030 N N . ALA A 1 529 ? 7.275 -4.968 -29.519 1.00 92.12 529 ALA A N 1
ATOM 4031 C CA . ALA A 1 529 ? 6.159 -5.536 -30.270 1.00 92.12 529 ALA A CA 1
ATOM 4032 C C . ALA A 1 529 ? 5.382 -6.601 -29.476 1.00 92.12 529 ALA A C 1
ATOM 4034 O O . ALA A 1 529 ? 4.153 -6.591 -29.495 1.00 92.12 529 ALA A O 1
ATOM 4035 N N . LEU A 1 530 ? 6.068 -7.480 -28.739 1.00 90.50 530 LEU A N 1
ATOM 4036 C CA . LEU A 1 530 ? 5.435 -8.479 -27.868 1.00 90.50 530 LEU A CA 1
ATOM 4037 C C . LEU A 1 530 ? 4.637 -7.827 -26.736 1.00 90.50 530 LEU A C 1
ATOM 4039 O O . LEU A 1 530 ? 3.499 -8.224 -26.477 1.00 90.50 530 LEU A O 1
ATOM 4043 N N . MET A 1 531 ? 5.209 -6.800 -26.099 1.00 88.06 531 MET A N 1
ATOM 4044 C CA . MET A 1 531 ? 4.535 -6.021 -25.057 1.00 88.06 531 MET A CA 1
ATOM 4045 C C . MET A 1 531 ? 3.272 -5.350 -25.603 1.00 88.06 531 MET A C 1
ATOM 4047 O O . MET A 1 531 ? 2.199 -5.477 -25.005 1.00 88.06 531 MET A O 1
ATOM 4051 N N . LYS A 1 532 ? 3.393 -4.700 -26.768 1.00 88.50 532 LYS A N 1
ATOM 4052 C CA . LYS A 1 532 ? 2.282 -4.060 -27.476 1.00 88.50 532 LYS A CA 1
ATOM 4053 C C . LYS A 1 532 ? 1.167 -5.045 -27.819 1.00 88.50 532 LYS A C 1
ATOM 4055 O O . LYS A 1 532 ? -0.003 -4.724 -27.667 1.00 88.50 532 LYS A O 1
ATOM 4060 N N . ALA A 1 533 ? 1.527 -6.235 -28.291 1.00 87.56 533 ALA A N 1
ATOM 4061 C CA . ALA A 1 533 ? 0.566 -7.262 -28.668 1.00 87.56 533 ALA A CA 1
ATOM 4062 C C . ALA A 1 533 ? -0.093 -7.951 -27.458 1.00 87.56 533 ALA A C 1
ATOM 4064 O O . ALA A 1 533 ? -0.998 -8.758 -27.646 1.00 87.56 533 ALA A O 1
ATOM 4065 N N . GLY A 1 534 ? 0.375 -7.688 -26.230 1.00 83.69 534 GLY A N 1
ATOM 4066 C CA . GLY A 1 534 ? -0.095 -8.392 -25.035 1.00 83.69 534 GLY A CA 1
ATOM 4067 C C . GLY A 1 534 ? 0.262 -9.881 -25.026 1.00 83.69 534 GLY A C 1
ATOM 4068 O O . GLY A 1 534 ? -0.397 -10.657 -24.345 1.00 83.69 534 GLY A O 1
ATOM 4069 N N . LEU A 1 535 ? 1.292 -10.281 -25.782 1.00 84.94 535 LEU A N 1
ATOM 4070 C CA . LEU A 1 535 ? 1.729 -11.677 -25.935 1.00 84.94 535 LEU A CA 1
ATOM 4071 C C . LEU A 1 535 ? 2.910 -12.042 -25.022 1.00 84.94 535 LEU A C 1
ATOM 4073 O O . LEU A 1 535 ? 3.488 -13.120 -25.160 1.00 84.94 535 LEU A O 1
ATOM 4077 N N . ALA A 1 536 ? 3.302 -11.140 -24.121 1.00 80.94 536 ALA A N 1
ATOM 4078 C CA . ALA A 1 536 ? 4.298 -11.429 -23.098 1.00 80.94 536 ALA A CA 1
ATOM 4079 C C . ALA A 1 536 ? 3.728 -12.401 -22.051 1.00 80.94 536 ALA A C 1
ATOM 4081 O O . ALA A 1 536 ? 2.547 -12.340 -21.708 1.00 80.94 536 ALA A O 1
ATOM 4082 N N . ASP A 1 537 ? 4.575 -13.291 -21.539 1.00 81.75 537 ASP A N 1
ATOM 4083 C CA . ASP A 1 537 ? 4.207 -14.212 -20.465 1.00 81.75 537 ASP A CA 1
ATOM 4084 C C . ASP A 1 537 ? 3.990 -13.432 -19.159 1.00 81.75 537 ASP A C 1
ATOM 4086 O O . ASP A 1 537 ? 4.928 -12.863 -18.605 1.00 81.75 537 ASP A O 1
ATOM 4090 N N . LEU A 1 538 ? 2.748 -13.417 -18.665 1.00 79.12 538 LEU A N 1
ATOM 4091 C CA . LEU A 1 538 ? 2.361 -12.703 -17.444 1.00 79.12 538 LEU A CA 1
ATOM 4092 C C . LEU A 1 538 ? 2.958 -13.315 -16.166 1.00 79.12 538 LEU A C 1
ATOM 4094 O O . LEU A 1 538 ? 2.794 -12.730 -15.101 1.00 79.12 538 LEU A O 1
ATOM 4098 N N . GLY A 1 539 ? 3.604 -14.484 -16.235 1.00 85.12 539 GLY A N 1
ATOM 4099 C CA . GLY A 1 539 ? 4.324 -15.105 -15.119 1.00 85.12 539 GLY A CA 1
ATOM 4100 C C . GLY A 1 539 ? 5.827 -14.816 -15.097 1.00 85.12 539 GLY A C 1
ATOM 4101 O O . GLY A 1 539 ? 6.523 -15.326 -14.224 1.00 85.12 539 GLY A O 1
ATOM 4102 N N . ARG A 1 540 ? 6.348 -14.040 -16.056 1.00 91.38 540 ARG A N 1
ATOM 4103 C CA . ARG A 1 540 ? 7.785 -13.782 -16.235 1.00 91.38 540 ARG A CA 1
ATOM 4104 C C . ARG A 1 540 ? 8.076 -12.287 -16.368 1.00 91.38 540 ARG A C 1
ATOM 4106 O O . ARG A 1 540 ? 7.151 -11.509 -16.600 1.00 91.38 540 ARG A O 1
ATOM 4113 N N . PRO A 1 541 ? 9.346 -11.856 -16.230 1.00 93.62 541 PRO A N 1
ATOM 4114 C CA . PRO A 1 541 ? 9.704 -10.485 -16.563 1.00 93.62 541 PRO A CA 1
ATOM 4115 C C . PRO A 1 541 ? 9.346 -10.166 -18.019 1.00 93.62 541 PRO A C 1
ATOM 4117 O O . PRO A 1 541 ? 9.408 -11.051 -18.876 1.00 93.62 541 PRO A O 1
ATOM 4120 N N . LEU A 1 542 ? 9.041 -8.896 -18.312 1.00 90.38 542 LEU A N 1
ATOM 4121 C CA . LEU A 1 542 ? 8.638 -8.422 -19.649 1.00 90.38 542 LEU A CA 1
ATOM 4122 C C . LEU A 1 542 ? 9.603 -8.888 -20.746 1.00 90.38 542 LEU A C 1
ATOM 4124 O O . LEU A 1 542 ? 9.194 -9.187 -21.866 1.00 90.38 542 LEU A O 1
ATOM 4128 N N . GLY A 1 543 ? 10.888 -8.962 -20.404 1.00 92.81 543 GLY A N 1
ATOM 4129 C CA . GLY A 1 543 ? 11.902 -9.640 -21.190 1.00 92.81 543 GLY A CA 1
ATOM 4130 C C . GLY A 1 543 ? 13.173 -9.853 -20.381 1.00 92.81 543 GLY A C 1
ATOM 4131 O O . GLY A 1 543 ? 13.470 -9.088 -19.462 1.00 92.81 543 GLY A O 1
ATOM 4132 N N . SER A 1 544 ? 13.934 -10.882 -20.744 1.00 94.62 544 SER A N 1
ATOM 4133 C CA . SER A 1 544 ? 15.230 -11.187 -20.148 1.00 94.62 544 SER A CA 1
ATOM 4134 C C . SER A 1 544 ? 16.300 -11.343 -21.224 1.00 94.62 544 SER A C 1
ATOM 4136 O O . SER A 1 544 ? 16.135 -12.089 -22.190 1.00 94.62 544 SER A O 1
ATOM 4138 N N . PHE A 1 545 ? 17.402 -10.606 -21.087 1.00 95.31 545 PHE A N 1
ATOM 4139 C CA . PHE A 1 545 ? 18.467 -10.592 -22.088 1.00 95.31 545 PHE A CA 1
ATOM 4140 C C . PHE A 1 545 ? 19.843 -10.626 -21.439 1.00 95.31 545 PHE A C 1
ATOM 4142 O O . PHE A 1 545 ? 20.087 -9.959 -20.439 1.00 95.31 545 PHE A O 1
ATOM 4149 N N . LEU A 1 546 ? 20.764 -11.354 -22.070 1.00 94.06 546 LEU A N 1
ATOM 4150 C CA . LEU A 1 546 ? 22.186 -11.339 -21.753 1.00 94.06 546 LEU A CA 1
ATOM 4151 C C . LEU A 1 546 ? 22.957 -10.738 -22.934 1.00 94.06 546 LEU A C 1
ATOM 4153 O O . LEU A 1 546 ? 22.992 -11.304 -24.027 1.00 94.06 546 LEU A O 1
ATOM 4157 N N . PHE A 1 547 ? 23.593 -9.592 -22.712 1.00 93.50 547 PHE A N 1
ATOM 4158 C CA . PHE A 1 547 ? 24.468 -8.943 -23.679 1.00 93.50 547 PHE A CA 1
ATOM 4159 C C . PHE A 1 547 ? 25.925 -9.319 -23.421 1.00 93.50 547 PHE A C 1
ATOM 4161 O O . PHE A 1 547 ? 26.533 -8.878 -22.446 1.00 93.50 547 PHE A O 1
ATOM 4168 N N . VAL A 1 548 ? 26.507 -10.093 -24.335 1.00 91.00 548 VAL A N 1
ATOM 4169 C CA . VAL A 1 548 ? 27.899 -10.558 -24.256 1.00 91.00 548 VAL A CA 1
ATOM 4170 C C . VAL A 1 548 ? 28.739 -9.859 -25.321 1.00 91.00 548 VAL A C 1
ATOM 4172 O O . VAL A 1 548 ? 28.329 -9.751 -26.475 1.00 91.00 548 VAL A O 1
ATOM 4175 N N . GLY A 1 549 ? 29.918 -9.370 -24.944 1.00 88.81 549 GLY A N 1
ATOM 4176 C CA . GLY A 1 549 ? 30.858 -8.754 -25.881 1.00 88.81 549 GLY A CA 1
ATOM 4177 C C . GLY A 1 549 ? 31.899 -7.878 -25.184 1.00 88.81 549 GLY A C 1
ATOM 4178 O O . GLY A 1 549 ? 31.863 -7.748 -23.962 1.00 88.81 549 GLY A O 1
ATOM 4179 N N . PRO A 1 550 ? 32.826 -7.247 -25.923 1.00 86.06 550 PRO A N 1
ATOM 4180 C CA . PRO A 1 550 ? 33.827 -6.366 -25.328 1.00 86.06 550 PRO A CA 1
ATOM 4181 C C . PRO A 1 550 ? 33.216 -5.101 -24.709 1.00 86.06 550 PRO A C 1
ATOM 4183 O O . PRO A 1 550 ? 32.068 -4.735 -24.974 1.00 86.06 550 PRO A O 1
ATOM 4186 N N . THR A 1 551 ? 33.987 -4.422 -23.862 1.00 86.06 551 THR A N 1
ATOM 4187 C CA . THR A 1 551 ? 33.597 -3.125 -23.300 1.00 86.06 551 THR A CA 1
ATOM 4188 C C . THR A 1 551 ? 33.468 -2.072 -24.406 1.00 86.06 551 THR A C 1
ATOM 4190 O O . THR A 1 551 ? 34.115 -2.153 -25.450 1.00 86.06 551 THR A O 1
ATOM 4193 N N . GLY A 1 552 ? 32.586 -1.090 -24.206 1.00 84.81 552 GLY A N 1
ATOM 4194 C CA . GLY A 1 552 ? 32.406 0.029 -25.141 1.00 84.81 552 GLY A CA 1
ATOM 4195 C C . GLY A 1 552 ? 31.543 -0.247 -26.381 1.00 84.81 552 GLY A C 1
ATOM 4196 O O . GLY A 1 552 ? 31.270 0.684 -27.126 1.00 84.81 552 GLY A O 1
ATOM 4197 N N . VAL A 1 553 ? 31.040 -1.471 -26.592 1.00 89.12 553 VAL A N 1
ATOM 4198 C CA . VAL A 1 553 ? 30.177 -1.799 -27.756 1.00 89.12 553 VAL A CA 1
ATOM 4199 C C . VAL A 1 553 ? 28.715 -1.351 -27.622 1.00 89.12 553 VAL A C 1
ATOM 4201 O O . VAL A 1 553 ? 27.930 -1.542 -28.546 1.00 89.12 553 VAL A O 1
ATOM 4204 N N . GLY A 1 554 ? 28.337 -0.769 -26.479 1.00 91.88 554 GLY A N 1
ATOM 4205 C CA . GLY A 1 554 ? 26.994 -0.222 -26.252 1.00 91.88 554 GLY A CA 1
ATOM 4206 C C . GLY A 1 554 ? 26.042 -1.083 -25.412 1.00 91.88 554 GLY A C 1
ATOM 4207 O O . GLY A 1 554 ? 24.849 -0.808 -25.407 1.00 91.88 554 GLY A O 1
ATOM 4208 N N . LYS A 1 555 ? 26.529 -2.085 -24.661 1.00 93.50 555 LYS A N 1
ATOM 4209 C CA . LYS A 1 555 ? 25.691 -2.946 -23.789 1.00 93.50 555 LYS A CA 1
ATOM 4210 C C . LYS A 1 555 ? 24.878 -2.138 -22.766 1.00 93.50 555 LYS A C 1
ATOM 4212 O O . LYS A 1 555 ? 23.655 -2.216 -22.733 1.00 93.50 555 LYS A O 1
ATOM 4217 N N . THR A 1 556 ? 25.553 -1.294 -21.990 1.00 91.88 556 THR A N 1
ATOM 4218 C CA . THR A 1 556 ? 24.926 -0.393 -21.006 1.00 91.88 556 THR A CA 1
ATOM 4219 C C . THR A 1 556 ? 24.109 0.716 -21.682 1.00 91.88 556 THR A C 1
ATOM 4221 O O . THR A 1 556 ? 23.084 1.148 -21.159 1.00 91.88 556 THR A O 1
ATOM 4224 N N . GLU A 1 557 ? 24.531 1.176 -22.863 1.00 93.88 557 GLU A N 1
ATOM 4225 C CA . GLU A 1 557 ? 23.801 2.198 -23.625 1.00 93.88 557 GLU A CA 1
ATOM 4226 C C . GLU A 1 557 ? 22.465 1.676 -24.162 1.00 93.88 557 GLU A C 1
ATOM 4228 O O . GLU A 1 557 ? 21.490 2.426 -24.169 1.00 93.88 557 GLU A O 1
ATOM 4233 N N . MET A 1 558 ? 22.381 0.388 -24.514 1.00 95.06 558 MET A N 1
ATOM 4234 C CA . MET A 1 558 ? 21.122 -0.275 -24.857 1.00 95.06 558 MET A CA 1
ATOM 4235 C C . MET A 1 558 ? 20.133 -0.251 -23.697 1.00 95.06 558 MET A C 1
ATOM 4237 O O . MET A 1 558 ? 18.982 0.124 -23.893 1.00 95.06 558 MET A O 1
ATOM 4241 N N . ALA A 1 559 ? 20.583 -0.574 -22.484 1.00 94.44 559 ALA A N 1
ATOM 4242 C CA . ALA A 1 559 ? 19.730 -0.535 -21.299 1.00 94.44 559 ALA A CA 1
ATOM 4243 C C . ALA A 1 559 ? 19.177 0.873 -21.029 1.00 94.44 559 ALA A C 1
ATOM 4245 O O . ALA A 1 559 ? 17.983 1.041 -20.791 1.00 94.44 559 ALA A O 1
ATOM 4246 N N . LYS A 1 560 ? 20.028 1.901 -21.148 1.00 93.56 560 LYS A N 1
ATOM 4247 C CA . LYS A 1 560 ? 19.612 3.306 -21.009 1.00 93.56 560 LYS A CA 1
ATOM 4248 C C . LYS A 1 560 ? 18.617 3.728 -22.089 1.00 93.56 560 LYS A C 1
ATOM 4250 O O . LYS A 1 560 ? 17.654 4.416 -21.773 1.00 93.56 560 LYS A O 1
ATOM 4255 N N . ALA A 1 561 ? 18.869 3.365 -23.348 1.00 94.25 561 ALA A N 1
ATOM 4256 C CA . ALA A 1 561 ? 17.971 3.682 -24.457 1.00 94.25 561 ALA A CA 1
ATOM 4257 C C . ALA A 1 561 ? 16.618 2.974 -24.296 1.00 94.25 561 ALA A C 1
ATOM 4259 O O . ALA A 1 561 ? 15.582 3.573 -24.553 1.00 94.25 561 ALA A O 1
ATOM 4260 N N . LEU A 1 562 ? 16.619 1.730 -23.809 1.00 94.12 562 LEU A N 1
ATOM 4261 C CA . LEU A 1 562 ? 15.395 0.981 -23.546 1.00 94.12 562 LEU A CA 1
ATOM 4262 C C . LEU A 1 562 ? 14.585 1.589 -22.397 1.00 94.12 562 LEU A C 1
ATOM 4264 O O . LEU A 1 562 ? 13.377 1.730 -22.537 1.00 94.12 562 LEU A O 1
ATOM 4268 N N . ALA A 1 563 ? 15.231 1.984 -21.295 1.00 92.69 563 ALA A N 1
ATOM 4269 C CA . ALA A 1 563 ? 14.551 2.633 -20.172 1.00 92.69 563 ALA A CA 1
ATOM 4270 C C . ALA A 1 563 ? 13.911 3.966 -20.587 1.00 92.69 563 ALA A C 1
ATOM 4272 O O . ALA A 1 563 ? 12.749 4.226 -20.285 1.00 92.69 563 ALA A O 1
ATOM 4273 N N . GLU A 1 564 ? 14.648 4.774 -21.351 1.00 91.38 564 GLU A N 1
ATOM 4274 C CA . GLU A 1 564 ? 14.159 6.038 -21.905 1.00 91.38 564 GLU A CA 1
ATOM 4275 C C . GLU A 1 564 ? 12.985 5.825 -22.872 1.00 91.38 564 GLU A C 1
ATOM 4277 O O . GLU A 1 564 ? 12.013 6.574 -22.828 1.00 91.38 564 GLU A O 1
ATOM 4282 N N . PHE A 1 565 ? 13.039 4.782 -23.704 1.00 91.50 565 PHE A N 1
ATOM 4283 C CA . PHE A 1 565 ? 11.966 4.445 -24.636 1.00 91.50 565 PHE A CA 1
ATOM 4284 C C . PHE A 1 565 ? 10.707 3.904 -23.937 1.00 91.50 565 PHE A C 1
ATOM 4286 O O . PHE A 1 565 ? 9.600 4.338 -24.249 1.00 91.50 565 PHE A O 1
ATOM 4293 N N . LEU A 1 566 ? 10.866 2.953 -23.010 1.00 89.62 566 LEU A N 1
ATOM 4294 C CA . LEU A 1 566 ? 9.756 2.255 -22.355 1.00 89.62 566 LEU A CA 1
ATOM 4295 C C . LEU A 1 566 ? 9.136 3.026 -21.199 1.00 89.62 566 LEU A C 1
ATOM 4297 O O . LEU A 1 566 ? 7.979 2.778 -20.898 1.00 89.62 566 LEU A O 1
ATOM 4301 N N . PHE A 1 567 ? 9.883 3.897 -20.524 1.00 86.94 567 PHE A N 1
ATOM 4302 C CA . PHE A 1 567 ? 9.403 4.562 -19.309 1.00 86.94 567 PHE A CA 1
ATOM 4303 C C . PHE A 1 567 ? 9.561 6.090 -19.349 1.00 86.94 567 PHE A C 1
ATOM 4305 O O . PHE A 1 567 ? 9.350 6.776 -18.347 1.00 86.94 567 PHE A O 1
ATOM 4312 N N . GLY A 1 568 ? 9.987 6.634 -20.495 1.00 81.62 568 GLY A N 1
ATOM 4313 C CA . GLY A 1 568 ? 10.106 8.070 -20.753 1.00 81.62 568 GLY A CA 1
ATOM 4314 C C . GLY A 1 568 ? 11.237 8.781 -20.004 1.00 81.62 568 GLY A C 1
ATOM 4315 O O . GLY A 1 568 ? 11.451 9.974 -20.215 1.00 81.62 568 GLY A O 1
ATOM 4316 N N . ARG A 1 569 ? 11.963 8.089 -19.118 1.00 81.56 569 ARG A N 1
ATOM 4317 C CA . ARG A 1 569 ? 13.007 8.675 -18.269 1.00 81.56 569 ARG A CA 1
ATOM 4318 C C . ARG A 1 569 ? 14.176 7.717 -18.053 1.00 81.56 569 ARG A C 1
ATOM 4320 O O . ARG A 1 569 ? 14.034 6.501 -18.131 1.00 81.56 569 ARG A O 1
ATOM 4327 N N .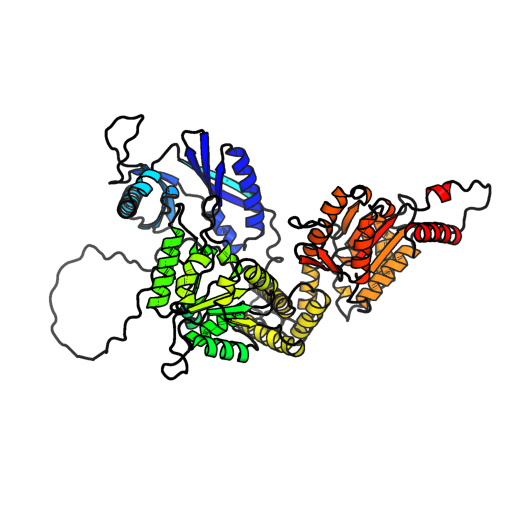 LYS A 1 570 ? 15.355 8.279 -17.769 1.00 79.19 570 LYS A N 1
ATOM 4328 C CA . LYS A 1 570 ? 16.598 7.514 -17.549 1.00 79.19 570 LYS A CA 1
ATOM 4329 C C . LYS A 1 570 ? 16.750 6.987 -16.119 1.00 79.19 570 LYS A C 1
ATOM 4331 O O . LYS A 1 570 ? 17.463 6.011 -15.930 1.00 79.19 570 LYS A O 1
ATOM 4336 N N . ASP A 1 571 ? 16.084 7.605 -15.143 1.00 81.50 571 ASP A N 1
ATOM 4337 C CA . ASP A 1 571 ? 15.988 7.147 -13.741 1.00 81.50 571 ASP A CA 1
ATOM 4338 C C . ASP A 1 571 ? 15.211 5.821 -13.606 1.00 81.50 571 ASP A C 1
ATOM 4340 O O . ASP A 1 571 ? 15.336 5.101 -12.619 1.00 81.50 571 ASP A O 1
ATOM 4344 N N . ARG A 1 572 ? 14.485 5.434 -14.661 1.00 88.50 572 ARG A N 1
ATOM 4345 C CA . ARG A 1 572 ? 13.822 4.133 -14.803 1.00 88.50 572 ARG A CA 1
ATOM 4346 C C . ARG A 1 572 ? 14.779 2.973 -15.111 1.00 88.50 572 ARG A C 1
ATOM 4348 O O . ARG A 1 572 ? 14.330 1.846 -15.315 1.00 88.50 572 ARG A O 1
ATOM 4355 N N . LEU A 1 573 ? 16.088 3.234 -15.134 1.00 94.19 573 LEU A N 1
ATOM 4356 C CA . LEU A 1 573 ? 17.149 2.230 -15.186 1.00 94.19 573 LEU A CA 1
ATOM 4357 C C . LEU A 1 573 ? 17.686 1.960 -13.774 1.00 94.19 573 LEU A C 1
ATOM 4359 O O . LEU A 1 573 ? 18.471 2.744 -13.241 1.00 94.19 573 LEU A O 1
ATOM 4363 N N . THR A 1 574 ? 17.336 0.811 -13.208 1.00 94.50 574 THR A N 1
ATOM 4364 C CA . THR A 1 574 ? 17.916 0.322 -11.954 1.00 94.50 574 THR A CA 1
ATOM 4365 C C . THR A 1 574 ? 19.170 -0.477 -12.287 1.00 94.50 574 THR A C 1
ATOM 4367 O O . THR A 1 574 ? 19.078 -1.538 -12.897 1.00 94.50 574 THR A O 1
ATOM 4370 N N . ARG A 1 575 ? 20.354 0.026 -11.927 1.00 95.38 575 ARG A N 1
ATOM 4371 C CA . ARG A 1 575 ? 21.637 -0.615 -12.256 1.00 95.38 575 ARG A CA 1
ATOM 4372 C C . ARG A 1 575 ? 22.325 -1.146 -11.006 1.00 95.38 575 ARG A C 1
ATOM 4374 O O . ARG A 1 575 ? 22.503 -0.402 -10.050 1.00 95.38 575 ARG A O 1
ATOM 4381 N N . PHE A 1 576 ? 22.796 -2.383 -11.084 1.00 95.38 576 PHE A N 1
ATOM 4382 C CA . PHE A 1 576 ? 23.688 -2.989 -10.106 1.00 95.38 576 PHE A CA 1
ATOM 4383 C C . PHE A 1 576 ? 24.976 -3.448 -10.792 1.00 95.38 576 PHE A C 1
ATOM 4385 O O . PHE A 1 576 ? 24.925 -4.118 -11.825 1.00 95.38 576 PHE A O 1
ATOM 4392 N N . ASP A 1 577 ? 26.122 -3.084 -10.217 1.00 95.06 577 ASP A N 1
ATOM 4393 C CA . ASP A 1 577 ? 27.428 -3.596 -10.632 1.00 95.06 577 ASP A CA 1
ATOM 4394 C C . ASP A 1 577 ? 27.709 -4.907 -9.893 1.00 95.06 577 ASP A C 1
ATOM 4396 O O . ASP A 1 577 ? 27.844 -4.935 -8.670 1.00 95.06 577 ASP A O 1
ATOM 4400 N N . MET A 1 578 ? 27.774 -6.015 -10.628 1.00 94.62 578 MET A N 1
ATOM 4401 C CA . MET A 1 578 ? 27.960 -7.338 -10.035 1.00 94.62 578 MET A CA 1
ATOM 4402 C C . MET A 1 578 ? 29.365 -7.555 -9.464 1.00 94.62 578 MET A C 1
ATOM 4404 O O . MET A 1 578 ? 29.561 -8.473 -8.666 1.00 94.62 578 MET A O 1
ATOM 4408 N N . SER A 1 579 ? 30.323 -6.679 -9.779 1.00 92.38 579 SER A N 1
ATOM 4409 C CA . SER A 1 579 ? 31.641 -6.661 -9.138 1.00 92.38 579 SER A CA 1
ATOM 4410 C C . SER A 1 579 ? 31.585 -6.252 -7.661 1.00 92.38 579 SER A C 1
ATOM 4412 O O . SER A 1 579 ? 32.485 -6.605 -6.897 1.00 92.38 579 SER A O 1
ATOM 4414 N N . GLU A 1 580 ? 30.530 -5.559 -7.222 1.00 91.38 580 GLU A N 1
ATOM 4415 C CA . GLU A 1 580 ? 30.312 -5.243 -5.802 1.00 91.38 580 GLU A CA 1
ATOM 4416 C C . GLU A 1 580 ? 29.799 -6.451 -5.004 1.00 91.38 580 GLU A C 1
ATOM 4418 O O . GLU A 1 580 ? 29.914 -6.476 -3.779 1.00 91.38 580 GLU A O 1
ATOM 4423 N N . PHE A 1 581 ? 29.289 -7.480 -5.694 1.00 92.50 581 PHE A N 1
ATOM 4424 C CA . PHE A 1 581 ? 28.607 -8.639 -5.110 1.00 92.50 581 PHE A CA 1
ATOM 4425 C C . PHE A 1 581 ? 29.410 -9.944 -5.240 1.00 92.50 581 PHE A C 1
ATOM 4427 O O . PHE A 1 581 ? 28.855 -11.031 -5.400 1.00 92.50 581 PHE A O 1
ATOM 4434 N N . VAL A 1 582 ? 30.741 -9.842 -5.192 1.00 92.00 582 VAL A N 1
ATOM 4435 C CA . VAL A 1 582 ? 31.670 -10.980 -5.335 1.00 92.00 582 VAL A CA 1
ATOM 4436 C C . VAL A 1 582 ? 31.775 -11.799 -4.043 1.00 92.00 582 VAL A C 1
ATOM 4438 O O . VAL A 1 582 ? 32.047 -13.000 -4.080 1.00 92.00 582 VAL A O 1
ATOM 4441 N N . ARG A 1 583 ? 31.605 -11.160 -2.880 1.00 90.19 583 ARG A N 1
ATOM 4442 C CA . ARG A 1 583 ? 31.847 -11.780 -1.569 1.00 90.19 583 ARG A CA 1
ATOM 4443 C C . ARG A 1 583 ? 30.542 -12.246 -0.905 1.00 90.19 583 ARG A C 1
ATOM 4445 O O . ARG A 1 583 ? 29.503 -11.626 -1.124 1.00 90.19 583 ARG A O 1
ATOM 4452 N N . PRO A 1 584 ? 30.565 -13.277 -0.045 1.00 84.44 584 PRO A N 1
ATOM 4453 C CA . PRO A 1 584 ? 29.350 -13.767 0.614 1.00 84.44 584 PRO A CA 1
ATOM 4454 C C . PRO A 1 584 ? 28.580 -12.700 1.415 1.00 84.44 584 PRO A C 1
ATOM 4456 O O . PRO A 1 584 ? 27.359 -12.630 1.328 1.00 84.44 584 PRO A O 1
ATOM 4459 N N . ASP A 1 585 ? 29.276 -11.817 2.134 1.00 84.69 585 ASP A N 1
ATOM 4460 C CA . ASP A 1 585 ? 28.690 -10.703 2.895 1.00 84.69 585 ASP A CA 1
ATOM 4461 C C . ASP A 1 585 ? 27.972 -9.684 1.997 1.00 84.69 585 ASP A C 1
ATOM 4463 O O . ASP A 1 585 ? 26.898 -9.187 2.338 1.00 84.69 585 ASP A O 1
ATOM 4467 N N . SER A 1 586 ? 28.511 -9.415 0.806 1.00 86.62 586 SER A N 1
ATOM 4468 C CA . SER A 1 586 ? 27.853 -8.538 -0.169 1.00 86.62 586 SER A CA 1
ATOM 4469 C C . SER A 1 586 ? 26.559 -9.135 -0.740 1.00 86.62 586 SER A C 1
ATOM 4471 O O . SER A 1 586 ? 25.617 -8.391 -1.014 1.00 86.62 586 SER A O 1
ATOM 4473 N N . VAL A 1 587 ? 26.452 -10.467 -0.835 1.00 84.00 587 VAL A N 1
ATOM 4474 C CA . VAL A 1 587 ? 25.218 -11.147 -1.272 1.00 84.00 587 VAL A CA 1
ATOM 4475 C C . VAL A 1 587 ? 24.086 -10.931 -0.266 1.00 84.00 587 VAL A C 1
ATOM 4477 O O . VAL A 1 587 ? 22.957 -10.666 -0.675 1.00 84.00 587 VAL A O 1
ATOM 4480 N N . HIS A 1 588 ? 24.381 -10.958 1.037 1.00 84.88 588 HIS A N 1
ATOM 4481 C CA . HIS A 1 588 ? 23.386 -10.655 2.072 1.00 84.88 588 HIS A CA 1
ATOM 4482 C C . HIS A 1 588 ? 22.821 -9.242 1.929 1.00 84.88 588 HIS A C 1
ATOM 4484 O O . HIS A 1 588 ? 21.619 -9.056 2.043 1.00 84.88 588 HIS A O 1
ATOM 4490 N N . ARG A 1 589 ? 23.646 -8.251 1.576 1.00 85.31 589 ARG A N 1
ATOM 4491 C CA . ARG A 1 589 ? 23.160 -6.887 1.309 1.00 85.31 589 ARG A CA 1
ATOM 4492 C C . ARG A 1 589 ? 22.284 -6.809 0.056 1.00 85.31 589 ARG A C 1
ATOM 4494 O O . ARG A 1 589 ? 21.308 -6.065 0.014 1.00 85.31 589 ARG A O 1
ATOM 4501 N N . PHE A 1 590 ? 22.632 -7.568 -0.981 1.00 86.62 590 PHE A N 1
ATOM 4502 C CA . PHE A 1 590 ? 21.873 -7.603 -2.232 1.00 86.62 590 PHE A CA 1
ATOM 4503 C C . PHE A 1 590 ? 20.472 -8.202 -2.048 1.00 86.62 590 PHE A C 1
ATOM 4505 O O . PHE A 1 590 ? 19.497 -7.667 -2.579 1.00 86.62 590 PHE A O 1
ATOM 4512 N N . LEU A 1 591 ? 20.382 -9.291 -1.278 1.00 83.31 591 LEU A N 1
ATOM 4513 C CA . LEU A 1 591 ? 19.168 -10.097 -1.105 1.00 83.31 591 LEU A CA 1
ATOM 4514 C C . LEU A 1 591 ? 18.366 -9.764 0.156 1.00 83.31 591 LEU A C 1
ATOM 4516 O O . LEU A 1 591 ? 17.155 -9.965 0.174 1.00 83.31 591 LEU A O 1
ATOM 4520 N N . GLY A 1 592 ? 19.022 -9.211 1.171 1.00 82.12 592 GLY A N 1
ATOM 4521 C CA . GLY A 1 592 ? 18.465 -8.959 2.496 1.00 82.12 592 GLY A CA 1
ATOM 4522 C C . GLY A 1 592 ? 18.692 -10.121 3.460 1.00 82.12 592 GLY A C 1
ATOM 4523 O O . GLY A 1 592 ? 19.129 -11.213 3.079 1.00 82.12 592 GLY A O 1
ATOM 4524 N N . ASP A 1 593 ? 18.366 -9.878 4.725 1.00 78.44 593 ASP A N 1
ATOM 4525 C CA . ASP A 1 593 ? 18.388 -10.872 5.796 1.00 78.44 593 ASP A CA 1
ATOM 4526 C C . ASP A 1 593 ? 17.098 -10.820 6.641 1.00 78.44 593 ASP A C 1
ATOM 4528 O O . ASP A 1 593 ? 16.086 -10.240 6.236 1.00 78.44 593 ASP A O 1
ATOM 4532 N N . ALA A 1 594 ? 17.099 -11.480 7.802 1.00 62.88 594 ALA A N 1
ATOM 4533 C CA . ALA A 1 594 ? 15.935 -11.593 8.679 1.00 62.88 594 ALA A CA 1
ATOM 4534 C C . ALA A 1 594 ? 15.473 -10.265 9.330 1.00 62.88 594 ALA A C 1
ATOM 4536 O O . ALA A 1 594 ? 14.459 -10.269 10.030 1.00 62.88 594 ALA A O 1
ATOM 4537 N N . GLY A 1 595 ? 16.155 -9.138 9.094 1.00 64.38 595 GLY A N 1
ATOM 4538 C CA . GLY A 1 595 ? 15.754 -7.811 9.575 1.00 64.38 595 GLY A CA 1
ATOM 4539 C C . GLY A 1 595 ? 15.858 -6.711 8.517 1.00 64.38 595 GLY A C 1
ATOM 4540 O O . GLY A 1 595 ? 14.998 -5.830 8.456 1.00 64.38 595 GLY A O 1
ATOM 4541 N N . GLU A 1 596 ? 16.842 -6.784 7.624 1.00 77.50 596 GLU A N 1
ATOM 4542 C CA . GLU A 1 596 ? 17.138 -5.735 6.650 1.00 77.50 596 GLU A CA 1
ATOM 4543 C C . GLU A 1 596 ? 16.604 -6.071 5.257 1.00 77.50 596 GLU A C 1
ATOM 4545 O O . GLU A 1 596 ? 16.675 -7.209 4.788 1.00 77.50 596 GLU A O 1
ATOM 4550 N N . GLU A 1 597 ? 15.999 -5.082 4.595 1.00 83.75 597 GLU A N 1
ATOM 4551 C CA . GLU A 1 597 ? 15.506 -5.237 3.225 1.00 83.75 597 GLU A CA 1
ATOM 4552 C C . GLU A 1 597 ? 16.676 -5.269 2.241 1.00 83.75 597 GLU A C 1
ATOM 4554 O O . GLU A 1 597 ? 17.491 -4.349 2.198 1.00 83.75 597 GLU A O 1
ATOM 4559 N N . GLY A 1 598 ? 16.725 -6.314 1.413 1.00 88.19 598 GLY A N 1
ATOM 4560 C CA . GLY A 1 598 ? 17.732 -6.437 0.366 1.00 88.19 598 GLY A CA 1
ATOM 4561 C C . GLY A 1 598 ? 17.633 -5.336 -0.677 1.00 88.19 598 GLY A C 1
ATOM 4562 O O . GLY A 1 598 ? 16.534 -4.938 -1.071 1.00 88.19 598 GLY A O 1
ATOM 4563 N N . LEU A 1 599 ? 18.783 -4.894 -1.189 1.00 91.25 599 LEU A N 1
ATOM 4564 C CA . LEU A 1 599 ? 18.843 -3.835 -2.197 1.00 91.25 599 LEU A CA 1
ATOM 4565 C C . LEU A 1 599 ? 17.991 -4.150 -3.433 1.00 91.25 599 LEU A C 1
ATOM 4567 O O . LEU A 1 599 ? 17.258 -3.278 -3.896 1.00 91.25 599 LEU A O 1
ATOM 4571 N N . LEU A 1 600 ? 18.054 -5.378 -3.959 1.00 93.00 600 LEU A N 1
ATOM 4572 C CA . LEU A 1 600 ? 17.292 -5.754 -5.151 1.00 93.00 600 LEU A CA 1
ATOM 4573 C C . LEU A 1 600 ? 15.782 -5.693 -4.889 1.00 93.00 600 LEU A C 1
ATOM 4575 O O . LEU A 1 600 ? 15.046 -5.051 -5.636 1.00 93.00 600 LEU A O 1
ATOM 4579 N N . ILE A 1 601 ? 15.332 -6.331 -3.806 1.00 90.56 601 ILE A N 1
ATOM 4580 C CA . ILE A 1 601 ? 13.915 -6.395 -3.433 1.00 90.56 601 ILE A CA 1
ATOM 4581 C C . ILE A 1 601 ? 13.377 -4.992 -3.167 1.00 90.56 601 ILE A C 1
ATOM 4583 O O . ILE A 1 601 ? 12.357 -4.612 -3.738 1.00 90.56 601 ILE A O 1
ATOM 4587 N N . GLY A 1 602 ? 14.079 -4.198 -2.358 1.00 89.81 602 GLY A N 1
ATOM 4588 C CA . GLY A 1 602 ? 13.654 -2.845 -2.024 1.00 89.81 602 GLY A CA 1
ATOM 4589 C C . GLY A 1 602 ? 13.551 -1.938 -3.246 1.00 89.81 602 GLY A C 1
ATOM 4590 O O . GLY A 1 602 ? 12.571 -1.207 -3.386 1.00 89.81 602 GLY A O 1
ATOM 4591 N N . GLN A 1 603 ? 14.517 -2.004 -4.169 1.00 90.88 603 GLN A N 1
ATOM 4592 C CA . GLN A 1 603 ? 14.472 -1.207 -5.400 1.00 90.88 603 GLN A CA 1
ATOM 4593 C C . GLN A 1 603 ? 13.286 -1.590 -6.292 1.00 90.88 603 GLN A C 1
ATOM 4595 O O . GLN A 1 603 ? 12.567 -0.709 -6.758 1.00 90.88 603 GLN A O 1
ATOM 4600 N N . ILE A 1 604 ? 13.035 -2.885 -6.489 1.00 91.38 604 ILE A N 1
ATOM 4601 C CA . ILE A 1 604 ? 11.950 -3.353 -7.363 1.00 91.38 604 ILE A CA 1
ATOM 4602 C C . ILE A 1 604 ? 10.576 -3.097 -6.742 1.00 91.38 604 ILE A C 1
ATOM 4604 O O . ILE A 1 604 ? 9.672 -2.655 -7.441 1.00 91.38 604 ILE A O 1
ATOM 4608 N N . ARG A 1 605 ? 10.421 -3.254 -5.422 1.00 87.38 605 ARG A N 1
ATOM 4609 C CA . ARG A 1 605 ? 9.180 -2.880 -4.719 1.00 87.38 605 ARG A CA 1
ATOM 4610 C C . ARG A 1 605 ? 8.868 -1.389 -4.840 1.00 87.38 605 ARG A C 1
ATOM 4612 O O . ARG A 1 605 ? 7.706 -1.017 -4.971 1.00 87.38 605 ARG A O 1
ATOM 4619 N N . ARG A 1 606 ? 9.893 -0.529 -4.790 1.00 84.44 606 ARG A N 1
ATOM 4620 C CA . ARG A 1 606 ? 9.733 0.924 -4.970 1.00 84.44 606 ARG A CA 1
ATOM 4621 C C . ARG A 1 606 ? 9.453 1.300 -6.424 1.00 84.44 606 ARG A C 1
ATOM 4623 O O . ARG A 1 606 ? 8.687 2.226 -6.675 1.00 84.44 606 ARG A O 1
ATOM 4630 N N . GLN A 1 607 ? 10.065 0.598 -7.374 1.00 86.62 607 GLN A N 1
ATOM 4631 C CA . GLN A 1 607 ? 10.001 0.925 -8.795 1.00 86.62 607 GLN A CA 1
ATOM 4632 C C . GLN A 1 607 ? 9.879 -0.338 -9.670 1.00 86.62 607 GLN A C 1
ATOM 4634 O O . GLN A 1 607 ? 10.834 -0.703 -10.360 1.00 86.62 607 GLN A O 1
ATOM 4639 N N . PRO A 1 608 ? 8.698 -0.988 -9.694 1.00 87.00 608 PRO A N 1
ATOM 4640 C CA . PRO A 1 608 ? 8.507 -2.256 -10.411 1.00 87.00 608 PRO A CA 1
ATOM 4641 C C . PRO A 1 608 ? 8.536 -2.090 -11.940 1.00 87.00 608 PRO A C 1
ATOM 4643 O O . PRO A 1 608 ? 8.922 -3.002 -12.673 1.00 87.00 608 PRO A O 1
ATOM 4646 N N . PHE A 1 609 ? 8.167 -0.898 -12.423 1.00 89.88 609 PHE A N 1
ATOM 4647 C CA . PHE A 1 609 ? 8.255 -0.482 -13.824 1.00 89.88 609 PHE A CA 1
ATOM 4648 C C . PHE A 1 609 ? 9.637 0.101 -14.104 1.00 89.88 609 PHE A C 1
ATOM 4650 O O . PHE A 1 609 ? 9.853 1.314 -13.974 1.00 89.88 609 PHE A O 1
ATOM 4657 N N . CYS A 1 610 ? 10.586 -0.773 -14.420 1.00 93.25 610 CYS A N 1
ATOM 4658 C CA . CYS A 1 610 ? 11.962 -0.383 -14.683 1.00 93.25 610 CYS A CA 1
ATOM 4659 C C . CYS A 1 610 ? 12.672 -1.338 -15.648 1.00 93.25 610 CYS A C 1
ATOM 4661 O O . CYS A 1 610 ? 12.219 -2.447 -15.949 1.00 93.25 610 CYS A O 1
ATOM 4663 N N . VAL A 1 611 ? 13.821 -0.884 -16.141 1.00 96.38 611 VAL A N 1
ATOM 4664 C CA . VAL A 1 611 ? 14.838 -1.758 -16.721 1.00 96.38 611 VAL A CA 1
ATOM 4665 C C . VAL A 1 611 ? 15.835 -2.078 -15.613 1.00 96.38 611 VAL A C 1
ATOM 4667 O O . VAL A 1 611 ? 16.507 -1.176 -15.115 1.00 96.38 611 VAL A O 1
ATOM 4670 N N . LEU A 1 612 ? 15.940 -3.350 -15.237 1.00 97.19 612 LEU A N 1
ATOM 4671 C CA . LEU A 1 612 ? 16.936 -3.839 -14.290 1.00 97.19 612 LEU A CA 1
ATOM 4672 C C . LEU A 1 612 ? 18.196 -4.233 -15.057 1.00 97.19 612 LEU A C 1
ATOM 4674 O O . LEU A 1 612 ? 18.163 -5.161 -15.859 1.00 97.19 612 LEU A O 1
ATOM 4678 N N . LEU A 1 613 ? 19.307 -3.550 -14.802 1.00 97.44 613 LEU A N 1
ATOM 4679 C CA . LEU A 1 613 ? 20.604 -3.840 -15.395 1.00 97.44 613 LEU A CA 1
ATOM 4680 C C . LEU A 1 613 ? 21.551 -4.463 -14.367 1.00 97.44 613 LEU A C 1
ATOM 4682 O O . LEU A 1 613 ? 21.960 -3.798 -13.418 1.00 97.44 613 LEU A O 1
ATOM 4686 N N . LEU A 1 614 ? 21.949 -5.706 -14.616 1.00 96.62 614 LEU A N 1
ATOM 4687 C CA . LEU A 1 614 ? 22.977 -6.431 -13.874 1.00 96.62 614 LEU A CA 1
ATOM 4688 C C . LEU A 1 614 ? 24.263 -6.422 -14.706 1.00 96.62 614 LEU A C 1
ATOM 4690 O O . LEU A 1 614 ? 24.406 -7.174 -15.674 1.00 96.62 614 LEU A O 1
ATOM 4694 N N . ASP A 1 615 ? 25.159 -5.495 -14.389 1.00 95.12 615 ASP A N 1
ATOM 4695 C CA . ASP A 1 615 ? 26.378 -5.257 -15.162 1.00 95.12 615 ASP A CA 1
ATOM 4696 C C . ASP A 1 615 ? 27.496 -6.208 -14.720 1.00 95.12 615 ASP A C 1
ATOM 4698 O O . ASP A 1 615 ? 27.638 -6.465 -13.529 1.00 95.12 615 ASP A O 1
ATOM 4702 N N . GLU A 1 616 ? 28.287 -6.717 -15.669 1.00 93.81 616 GLU A N 1
ATOM 4703 C CA . GLU A 1 616 ? 29.409 -7.643 -15.414 1.00 93.81 616 GLU A CA 1
ATOM 4704 C C . GLU A 1 616 ? 29.019 -8.893 -14.610 1.00 93.81 616 GLU A C 1
ATOM 4706 O O . GLU A 1 616 ? 29.700 -9.304 -13.669 1.00 93.81 616 GLU A O 1
ATOM 4711 N N . VAL A 1 617 ? 27.910 -9.528 -14.994 1.00 94.44 617 VAL A N 1
ATOM 4712 C CA . VAL A 1 617 ? 27.282 -10.606 -14.217 1.00 94.44 617 VAL A CA 1
ATOM 4713 C C . VAL A 1 617 ? 28.194 -11.819 -13.983 1.00 94.44 617 VAL A C 1
ATOM 4715 O O . VAL A 1 617 ? 28.013 -12.540 -13.008 1.00 94.44 617 VAL A O 1
ATOM 4718 N N . GLU A 1 618 ? 29.230 -12.022 -14.803 1.00 92.50 618 GLU A N 1
ATOM 4719 C CA . GLU A 1 618 ? 30.240 -13.065 -14.585 1.00 92.50 618 GLU A CA 1
ATOM 4720 C C . GLU A 1 618 ? 31.106 -12.859 -13.331 1.00 92.50 618 GLU A C 1
ATOM 4722 O O . GLU A 1 618 ? 31.836 -13.768 -12.935 1.00 92.50 618 GLU A O 1
ATOM 4727 N N . LYS A 1 619 ? 31.085 -11.659 -12.738 1.00 92.81 619 LYS A N 1
ATOM 4728 C CA . LYS A 1 619 ? 31.826 -11.324 -11.516 1.00 92.81 619 LYS A CA 1
ATOM 4729 C C . LYS A 1 619 ? 31.045 -11.649 -10.247 1.00 92.81 619 LYS A C 1
ATOM 4731 O O . LYS A 1 619 ? 31.663 -11.766 -9.193 1.00 92.81 619 LYS A O 1
ATOM 4736 N N . ALA A 1 620 ? 29.726 -11.814 -10.346 1.00 93.06 620 ALA A N 1
ATOM 4737 C CA . ALA A 1 620 ? 28.870 -12.078 -9.200 1.00 93.06 620 ALA A CA 1
ATOM 4738 C C . ALA A 1 620 ? 29.274 -13.362 -8.462 1.00 93.06 620 ALA A C 1
ATOM 4740 O O . ALA A 1 620 ? 29.727 -14.344 -9.059 1.00 93.06 620 ALA A O 1
ATOM 4741 N N . HIS A 1 621 ? 29.033 -13.382 -7.153 1.00 91.88 621 HIS A N 1
ATOM 4742 C CA . HIS A 1 621 ? 29.097 -14.614 -6.381 1.00 91.88 621 HIS A CA 1
ATOM 4743 C C . HIS A 1 621 ? 28.072 -15.645 -6.907 1.00 91.88 621 HIS A C 1
ATOM 4745 O O . HIS A 1 621 ? 26.939 -15.261 -7.205 1.00 91.88 621 HIS A O 1
ATOM 4751 N N . PRO A 1 622 ? 28.388 -16.958 -6.941 1.00 88.69 622 PRO A N 1
ATOM 4752 C CA . PRO A 1 622 ? 27.494 -17.975 -7.500 1.00 88.69 622 PRO A CA 1
ATOM 4753 C C . PRO A 1 622 ? 26.064 -17.992 -6.937 1.00 88.69 622 PRO A C 1
ATOM 4755 O O . PRO A 1 622 ? 25.117 -18.196 -7.685 1.00 88.69 622 PRO A O 1
ATOM 4758 N N . ALA A 1 623 ? 25.902 -17.705 -5.642 1.00 86.62 623 ALA A N 1
ATOM 4759 C CA . ALA A 1 623 ? 24.592 -17.637 -4.979 1.00 86.62 623 ALA A CA 1
ATOM 4760 C C . ALA A 1 623 ? 23.641 -16.571 -5.566 1.00 86.62 623 ALA A C 1
ATOM 4762 O O . ALA A 1 623 ? 22.429 -16.661 -5.391 1.00 86.62 623 ALA A O 1
ATOM 4763 N N . VAL A 1 624 ? 24.166 -15.560 -6.270 1.00 89.00 624 VAL A N 1
ATOM 4764 C CA . VAL A 1 624 ? 23.334 -14.579 -6.980 1.00 89.00 624 VAL A CA 1
ATOM 4765 C C . VAL A 1 624 ? 22.594 -15.249 -8.140 1.00 89.00 624 VAL A C 1
ATOM 4767 O O . VAL A 1 624 ? 21.449 -14.898 -8.406 1.00 89.00 624 VAL A O 1
ATOM 4770 N N . PHE A 1 625 ? 23.191 -16.244 -8.804 1.00 88.38 625 PHE A N 1
ATOM 4771 C CA . PHE A 1 625 ? 22.562 -16.907 -9.948 1.00 88.38 625 PHE A CA 1
ATOM 4772 C C . PHE A 1 625 ? 21.312 -17.698 -9.560 1.00 88.38 625 PHE A C 1
ATOM 4774 O O . PHE A 1 625 ? 20.350 -17.673 -10.319 1.00 88.38 625 PHE A O 1
ATOM 4781 N N . ASP A 1 626 ? 21.274 -18.316 -8.376 1.00 84.88 626 ASP A N 1
ATOM 4782 C CA . ASP A 1 626 ? 20.081 -19.026 -7.886 1.00 84.88 626 ASP A CA 1
ATOM 4783 C C . ASP A 1 626 ? 18.881 -18.077 -7.766 1.00 84.88 626 ASP A C 1
ATOM 4785 O O . ASP A 1 626 ? 17.765 -18.379 -8.192 1.00 84.88 626 ASP A O 1
ATOM 4789 N N . VAL A 1 627 ? 19.139 -16.870 -7.264 1.00 87.38 627 VAL A N 1
ATOM 4790 C CA . VAL A 1 627 ? 18.138 -15.805 -7.177 1.00 87.38 627 VAL A CA 1
ATOM 4791 C C . VAL A 1 627 ? 17.731 -15.312 -8.557 1.00 87.38 627 VAL A C 1
ATOM 4793 O O . VAL A 1 627 ? 16.544 -15.116 -8.815 1.00 87.38 627 VAL A O 1
ATOM 4796 N N . LEU A 1 628 ? 18.689 -15.127 -9.467 1.00 89.56 628 LEU A N 1
ATOM 4797 C CA . LEU A 1 628 ? 18.375 -14.727 -10.836 1.00 89.56 628 LEU A CA 1
ATOM 4798 C C . LEU A 1 628 ? 17.521 -15.776 -11.544 1.00 89.56 628 LEU A C 1
ATOM 4800 O O . LEU A 1 628 ? 16.595 -15.399 -12.250 1.00 89.56 628 LEU A O 1
ATOM 4804 N N . LEU A 1 629 ? 17.756 -17.070 -11.329 1.00 90.06 629 LEU A N 1
ATOM 4805 C CA . LEU A 1 629 ? 16.907 -18.124 -11.885 1.00 90.06 629 LEU A CA 1
ATOM 4806 C C . LEU A 1 629 ? 15.466 -18.011 -11.381 1.00 90.06 629 LEU A C 1
ATOM 4808 O O . LEU A 1 629 ? 14.539 -18.107 -12.185 1.00 90.06 629 LEU A O 1
ATOM 4812 N N . GLN A 1 630 ? 15.271 -17.730 -10.090 1.00 90.12 630 GLN A N 1
ATOM 4813 C CA . GLN A 1 630 ? 13.941 -17.485 -9.532 1.00 90.12 630 GLN A CA 1
ATOM 4814 C C . GLN A 1 630 ? 13.281 -16.251 -10.169 1.00 90.12 630 GLN A C 1
ATOM 4816 O O . GLN A 1 630 ? 12.144 -16.321 -10.635 1.00 90.12 630 GLN A O 1
ATOM 4821 N N . VAL A 1 631 ? 14.013 -15.138 -10.276 1.00 93.25 631 VAL A N 1
ATOM 4822 C CA . VAL A 1 631 ? 13.524 -13.900 -10.904 1.00 93.25 631 VAL A CA 1
ATOM 4823 C C . VAL A 1 631 ? 13.162 -14.119 -12.376 1.00 93.25 631 VAL A C 1
ATOM 4825 O O . VAL A 1 631 ? 12.119 -13.666 -12.834 1.00 93.25 631 VAL A O 1
ATOM 4828 N N . LEU A 1 632 ? 14.000 -14.821 -13.136 1.00 92.62 632 LEU A N 1
ATOM 4829 C CA . LEU A 1 632 ? 13.786 -15.063 -14.563 1.00 92.62 632 LEU A CA 1
ATOM 4830 C C . LEU A 1 632 ? 12.694 -16.110 -14.832 1.00 92.62 632 LEU A C 1
ATOM 4832 O O . LEU A 1 632 ? 12.053 -16.060 -15.884 1.00 92.62 632 LEU A O 1
ATOM 4836 N N . GLY A 1 633 ? 12.498 -17.055 -13.910 1.00 89.56 633 GLY A N 1
ATOM 4837 C CA . GLY A 1 633 ? 11.528 -18.140 -14.029 1.00 89.56 633 GLY A CA 1
ATOM 4838 C C . GLY A 1 633 ? 10.123 -17.767 -13.559 1.00 89.56 633 GLY A C 1
ATOM 4839 O O . GLY A 1 633 ? 9.163 -18.052 -14.275 1.00 89.56 633 GLY A O 1
ATOM 4840 N N . GLU A 1 634 ? 10.020 -17.137 -12.386 1.00 89.44 634 GLU A N 1
ATOM 4841 C CA . GLU A 1 634 ? 8.758 -16.867 -11.676 1.00 89.44 634 GLU A CA 1
ATOM 4842 C C . GLU A 1 634 ? 8.426 -15.373 -11.555 1.00 89.44 634 GLU A C 1
ATOM 4844 O O . GLU A 1 634 ? 7.373 -15.022 -11.025 1.00 89.44 634 GLU A O 1
ATOM 4849 N N . ALA A 1 635 ? 9.334 -14.484 -11.981 1.00 92.12 635 ALA A N 1
ATOM 4850 C CA . ALA A 1 635 ? 9.205 -13.033 -11.817 1.00 92.12 635 ALA A CA 1
ATOM 4851 C C . ALA A 1 635 ? 8.925 -12.584 -10.379 1.00 92.12 635 ALA A C 1
ATOM 4853 O O . ALA A 1 635 ? 8.358 -11.518 -10.152 1.00 92.12 635 ALA A O 1
ATOM 4854 N N . ARG A 1 636 ? 9.324 -13.384 -9.394 1.00 90.12 636 ARG A N 1
ATOM 4855 C CA . ARG A 1 636 ? 9.047 -13.125 -7.990 1.00 90.12 636 ARG A CA 1
ATOM 4856 C C . ARG A 1 636 ? 10.273 -13.451 -7.165 1.00 90.12 636 ARG A C 1
ATOM 4858 O O . ARG A 1 636 ? 10.892 -14.491 -7.357 1.00 90.12 636 ARG A O 1
ATOM 4865 N N . LEU A 1 637 ? 10.590 -12.580 -6.218 1.00 90.44 637 LEU A N 1
ATOM 4866 C CA . LEU A 1 637 ? 11.622 -12.836 -5.222 1.00 90.44 637 LEU A CA 1
ATOM 4867 C C . LEU A 1 637 ? 11.080 -12.499 -3.841 1.00 90.44 637 LEU A C 1
ATOM 4869 O O . LEU A 1 637 ? 10.559 -11.405 -3.638 1.00 90.44 637 LEU A O 1
ATOM 4873 N N . THR A 1 638 ? 11.202 -13.427 -2.898 1.00 84.38 638 THR A N 1
ATOM 4874 C CA . THR A 1 638 ? 10.735 -13.244 -1.521 1.00 84.38 638 THR A CA 1
ATOM 4875 C C . THR A 1 638 ? 11.898 -13.432 -0.559 1.00 84.38 638 THR A C 1
ATOM 4877 O O . THR A 1 638 ? 12.623 -14.419 -0.663 1.00 84.38 638 THR A O 1
ATOM 4880 N N . ASP A 1 639 ? 12.079 -12.495 0.371 1.00 83.00 639 ASP A N 1
ATOM 4881 C CA . ASP A 1 639 ? 13.110 -12.605 1.405 1.00 83.00 639 ASP A CA 1
ATOM 4882 C C . ASP A 1 639 ? 12.649 -13.384 2.645 1.00 83.00 639 ASP A C 1
ATOM 4884 O O . ASP A 1 639 ? 11.502 -13.820 2.765 1.00 83.00 639 ASP A O 1
ATOM 4888 N N . GLN A 1 640 ? 13.564 -13.539 3.604 1.00 75.25 640 GLN A N 1
ATOM 4889 C CA . GLN A 1 640 ? 13.317 -14.248 4.863 1.00 75.25 640 GLN A CA 1
ATOM 4890 C C . GLN A 1 640 ? 12.294 -13.546 5.768 1.00 75.25 640 GLN A C 1
ATOM 4892 O O . GLN A 1 640 ? 11.632 -14.205 6.570 1.00 75.25 640 GLN A O 1
ATOM 4897 N N . ALA A 1 641 ? 12.130 -12.228 5.632 1.00 71.94 641 ALA A N 1
ATOM 4898 C CA . ALA A 1 641 ? 11.114 -11.460 6.347 1.00 71.94 641 ALA A CA 1
ATOM 4899 C C . ALA A 1 641 ? 9.716 -11.584 5.702 1.00 71.94 641 ALA A C 1
ATOM 4901 O O . ALA A 1 641 ? 8.732 -11.072 6.249 1.00 71.94 641 ALA A O 1
ATOM 4902 N N . GLY A 1 642 ? 9.611 -12.271 4.557 1.00 74.00 642 GLY A N 1
ATOM 4903 C CA . GLY A 1 642 ? 8.384 -12.453 3.786 1.00 74.00 642 GLY A CA 1
ATOM 4904 C C . GLY A 1 642 ? 8.055 -11.282 2.857 1.00 74.00 642 GLY A C 1
ATOM 4905 O O . GLY A 1 642 ? 6.970 -11.256 2.267 1.00 74.00 642 GLY A O 1
ATOM 4906 N N . ARG A 1 643 ? 8.960 -10.307 2.698 1.00 79.38 643 ARG A N 1
ATOM 4907 C CA . ARG A 1 643 ? 8.798 -9.214 1.730 1.00 79.38 643 ARG A CA 1
ATOM 4908 C C . ARG A 1 643 ? 8.998 -9.791 0.336 1.00 79.38 643 ARG A C 1
ATOM 4910 O O . ARG A 1 643 ? 9.961 -10.505 0.083 1.00 79.38 643 ARG A O 1
ATOM 4917 N N . THR A 1 644 ? 8.066 -9.502 -0.564 1.00 84.38 644 THR A N 1
ATOM 4918 C CA . THR A 1 644 ? 8.087 -9.985 -1.947 1.00 84.38 644 THR A CA 1
ATOM 4919 C C . THR A 1 644 ? 8.302 -8.812 -2.899 1.00 84.38 644 THR A C 1
ATOM 4921 O O . THR A 1 644 ? 7.666 -7.776 -2.725 1.00 84.38 644 THR A O 1
ATOM 4924 N N . ALA A 1 645 ? 9.173 -8.990 -3.891 1.00 89.19 645 ALA A N 1
ATOM 4925 C CA . ALA A 1 645 ? 9.317 -8.130 -5.060 1.00 89.19 645 ALA A CA 1
ATOM 4926 C C . ALA A 1 645 ? 8.780 -8.832 -6.314 1.00 89.19 645 ALA A C 1
ATOM 4928 O O . ALA A 1 645 ? 9.045 -10.021 -6.523 1.00 89.19 645 ALA A O 1
ATOM 4929 N N . ASP A 1 646 ? 8.064 -8.074 -7.141 1.00 89.25 646 ASP A N 1
ATOM 4930 C CA . ASP A 1 646 ? 7.472 -8.528 -8.394 1.00 89.25 646 ASP A CA 1
ATOM 4931 C C . ASP A 1 646 ? 8.191 -7.916 -9.605 1.00 89.25 646 ASP A C 1
ATOM 4933 O O . ASP A 1 646 ? 8.289 -6.699 -9.751 1.00 89.25 646 ASP A O 1
ATOM 4937 N N . PHE A 1 647 ? 8.683 -8.782 -10.485 1.00 93.06 647 PHE A N 1
ATOM 4938 C CA . PHE A 1 647 ? 9.473 -8.449 -11.665 1.00 93.06 647 PHE A CA 1
ATOM 4939 C C . PHE A 1 647 ? 8.672 -8.566 -12.966 1.00 93.06 647 PHE A C 1
ATOM 4941 O O . PHE A 1 647 ? 9.239 -8.361 -14.040 1.00 93.06 647 PHE A O 1
ATOM 4948 N N . ARG A 1 648 ? 7.367 -8.875 -12.923 1.00 89.94 648 ARG A N 1
ATOM 4949 C CA . ARG A 1 648 ? 6.519 -9.040 -14.125 1.00 89.94 648 ARG A CA 1
ATOM 4950 C C . ARG A 1 648 ? 6.440 -7.781 -14.982 1.00 89.94 648 ARG A C 1
ATOM 4952 O O . ARG A 1 648 ? 6.217 -7.861 -16.183 1.00 89.94 648 ARG A O 1
ATOM 4959 N N . ASN A 1 649 ? 6.677 -6.621 -14.372 1.00 88.31 649 ASN A N 1
ATOM 4960 C CA . ASN A 1 649 ? 6.717 -5.314 -15.028 1.00 88.31 649 ASN A CA 1
ATOM 4961 C C . ASN A 1 649 ? 8.142 -4.815 -15.325 1.00 88.31 649 ASN A C 1
ATOM 4963 O O . ASN A 1 649 ? 8.332 -3.661 -15.720 1.00 88.31 649 ASN A O 1
ATOM 4967 N N . THR A 1 650 ? 9.147 -5.669 -15.137 1.00 92.50 650 THR A N 1
ATOM 4968 C CA . THR A 1 650 ? 10.563 -5.335 -15.279 1.00 92.50 650 THR A CA 1
ATOM 4969 C C . THR A 1 650 ? 11.136 -5.948 -16.554 1.00 92.50 650 THR A C 1
ATOM 4971 O O . THR A 1 650 ? 10.826 -7.086 -16.906 1.00 92.50 650 THR A O 1
ATOM 4974 N N . VAL A 1 651 ? 12.023 -5.222 -17.240 1.00 95.19 651 VAL A N 1
ATOM 4975 C CA . VAL A 1 651 ? 12.912 -5.824 -18.249 1.00 95.19 651 VAL A CA 1
ATOM 4976 C C . VAL A 1 651 ? 14.261 -6.102 -17.599 1.00 95.19 651 VAL A C 1
ATOM 4978 O O . VAL A 1 651 ? 14.930 -5.172 -17.155 1.00 95.19 651 VAL A O 1
ATOM 4981 N N . VAL A 1 652 ? 14.674 -7.367 -17.558 1.00 97.00 652 VAL A N 1
ATOM 4982 C CA . VAL A 1 652 ? 15.941 -7.788 -16.950 1.00 97.00 652 VAL A CA 1
ATOM 4983 C C . VAL A 1 652 ? 17.024 -7.866 -18.022 1.00 97.00 652 VAL A C 1
ATOM 4985 O O . VAL A 1 652 ? 16.974 -8.689 -18.935 1.00 97.00 652 VAL A O 1
ATOM 4988 N N . LEU A 1 653 ? 18.030 -7.008 -17.912 1.00 97.12 653 LEU A N 1
ATOM 4989 C CA . LEU A 1 653 ? 19.197 -6.974 -18.778 1.00 97.12 653 LEU A CA 1
ATOM 4990 C C . LEU A 1 653 ? 20.436 -7.350 -17.974 1.00 97.12 653 LEU A C 1
ATOM 4992 O O . LEU A 1 653 ? 20.731 -6.761 -16.940 1.00 97.12 653 LEU A O 1
ATOM 4996 N N . MET A 1 654 ? 21.201 -8.299 -18.484 1.00 96.56 654 MET A N 1
ATOM 4997 C CA . MET A 1 654 ? 22.498 -8.683 -17.948 1.00 96.56 654 MET A CA 1
ATOM 4998 C C . MET A 1 654 ? 23.569 -8.314 -18.962 1.00 96.56 654 MET A C 1
ATOM 5000 O O . MET A 1 654 ? 23.369 -8.486 -20.167 1.00 96.56 654 MET A O 1
ATOM 5004 N N . THR A 1 655 ? 24.720 -7.831 -18.507 1.00 95.25 655 THR A N 1
ATOM 5005 C CA . THR A 1 655 ? 25.886 -7.662 -19.380 1.00 95.25 655 THR A CA 1
ATOM 5006 C C . THR A 1 655 ? 27.007 -8.586 -18.944 1.00 95.25 655 THR A C 1
ATOM 5008 O O . THR A 1 655 ? 27.137 -8.926 -17.770 1.00 95.25 655 THR A O 1
ATOM 5011 N N . SER A 1 656 ? 27.829 -8.985 -19.910 1.00 93.88 656 SER A N 1
ATOM 5012 C CA . SER A 1 656 ? 29.018 -9.769 -19.630 1.00 93.88 656 SER A CA 1
ATOM 5013 C C . SER A 1 656 ? 30.170 -9.457 -20.578 1.00 93.88 656 SER A C 1
ATOM 5015 O O . SER A 1 656 ? 29.955 -9.154 -21.759 1.00 93.88 656 SER A O 1
ATOM 5017 N N . ASN A 1 657 ? 31.400 -9.511 -20.062 1.00 91.31 657 ASN A N 1
ATOM 5018 C CA . ASN A 1 657 ? 32.645 -9.420 -20.829 1.00 91.31 657 ASN A CA 1
ATOM 5019 C C . ASN A 1 657 ? 33.281 -10.805 -21.087 1.00 91.31 657 ASN A C 1
ATOM 5021 O O . ASN A 1 657 ? 34.455 -10.886 -21.467 1.00 91.31 657 ASN A O 1
ATOM 5025 N N . LEU A 1 658 ? 32.534 -11.901 -20.902 1.00 89.44 658 LEU A N 1
ATOM 5026 C CA . LEU A 1 658 ? 32.998 -13.258 -21.210 1.00 89.44 658 LEU A CA 1
ATOM 5027 C C . LEU A 1 658 ? 33.503 -13.376 -22.656 1.00 89.44 658 LEU A C 1
ATOM 5029 O O . LEU A 1 658 ? 33.006 -12.718 -23.564 1.00 89.44 658 LEU A O 1
ATOM 5033 N N . GLY A 1 659 ? 34.526 -14.205 -22.873 1.00 82.88 659 GLY A N 1
ATOM 5034 C CA . GLY A 1 659 ? 35.081 -14.487 -24.202 1.00 82.88 659 GLY A CA 1
ATOM 5035 C C . GLY A 1 659 ? 35.995 -13.411 -24.806 1.00 82.88 659 GLY A C 1
ATOM 5036 O O . GLY A 1 659 ? 36.596 -13.650 -25.855 1.00 82.88 659 GLY A O 1
ATOM 5037 N N . VAL A 1 660 ? 36.167 -12.248 -24.164 1.00 84.62 660 VAL A N 1
ATOM 5038 C CA . VAL A 1 660 ? 36.996 -11.146 -24.698 1.00 84.62 660 VAL A CA 1
ATOM 5039 C C . VAL A 1 660 ? 38.484 -11.508 -24.744 1.00 84.62 660 VAL A C 1
ATOM 5041 O O . VAL A 1 660 ? 39.163 -11.215 -25.731 1.00 84.62 660 VAL A O 1
ATOM 5044 N N . GLU A 1 661 ? 39.014 -12.159 -23.706 1.00 78.12 661 GLU A N 1
ATOM 5045 C CA . GLU A 1 661 ? 40.430 -12.553 -23.667 1.00 78.12 661 GLU A CA 1
ATOM 5046 C C . GLU A 1 661 ? 40.751 -13.689 -24.642 1.00 78.12 661 GLU A C 1
ATOM 5048 O O . GLU A 1 661 ? 41.770 -13.642 -25.335 1.00 78.12 661 GLU A O 1
ATOM 5053 N N . THR A 1 662 ? 39.877 -14.695 -24.735 1.00 77.94 662 THR A N 1
ATOM 5054 C CA . THR A 1 662 ? 40.049 -15.833 -25.649 1.00 77.94 662 THR A CA 1
ATOM 5055 C C . THR A 1 662 ? 39.938 -15.402 -27.110 1.00 77.94 662 THR A C 1
ATOM 5057 O O . THR A 1 662 ? 40.682 -15.906 -27.952 1.00 77.94 662 THR A O 1
ATOM 5060 N N . PHE A 1 663 ? 39.106 -14.400 -27.407 1.00 73.50 663 PHE A N 1
ATOM 5061 C CA . PHE A 1 663 ? 39.011 -13.802 -28.737 1.00 73.50 663 PHE A CA 1
ATOM 5062 C C . PHE A 1 663 ? 40.290 -13.045 -29.137 1.00 73.50 663 PHE A C 1
ATOM 5064 O O . PHE A 1 663 ? 40.806 -13.249 -30.237 1.00 73.50 663 PHE A O 1
ATOM 5071 N N . LYS A 1 664 ? 40.855 -12.223 -28.235 1.00 67.06 664 LYS A N 1
ATOM 5072 C CA . LYS A 1 664 ? 42.113 -11.479 -28.474 1.00 67.06 664 LYS A CA 1
ATOM 5073 C C . LYS A 1 664 ? 43.320 -12.395 -28.705 1.00 67.06 664 LYS A C 1
ATOM 5075 O O . LYS A 1 664 ? 44.267 -11.999 -29.378 1.00 67.06 664 LYS A O 1
ATOM 5080 N N . ARG A 1 665 ? 43.299 -13.609 -28.147 1.00 57.22 665 ARG A N 1
ATOM 5081 C CA . ARG A 1 665 ? 44.400 -14.580 -28.223 1.00 57.22 665 ARG A CA 1
ATOM 5082 C C . ARG A 1 665 ? 44.458 -15.394 -29.516 1.00 57.22 665 ARG A C 1
ATOM 5084 O O . ARG A 1 665 ? 45.360 -16.214 -29.604 1.00 57.22 665 ARG A O 1
ATOM 5091 N N . ARG A 1 666 ? 43.573 -15.204 -30.507 1.00 60.44 666 ARG A N 1
ATOM 5092 C CA . ARG A 1 666 ? 43.694 -15.856 -31.831 1.00 60.44 666 ARG A CA 1
ATOM 5093 C C . ARG A 1 666 ? 44.748 -15.131 -32.691 1.00 60.44 666 ARG A C 1
ATOM 5095 O O . ARG A 1 666 ? 44.426 -14.088 -33.257 1.00 60.44 666 ARG A O 1
ATOM 5102 N N . PRO A 1 667 ? 45.986 -15.645 -32.840 1.00 47.53 667 PRO A N 1
ATOM 5103 C CA . PRO A 1 667 ? 47.011 -15.016 -33.659 1.00 47.53 667 PRO A CA 1
ATOM 5104 C C . PRO A 1 667 ? 46.891 -15.575 -35.082 1.00 47.53 667 PRO A C 1
ATOM 5106 O O . PRO A 1 667 ? 47.054 -16.774 -35.301 1.00 47.53 667 PRO A O 1
ATOM 5109 N N . GLY A 1 668 ? 46.606 -14.730 -36.069 1.00 55.22 668 GLY A N 1
ATOM 5110 C CA . GLY A 1 668 ? 46.597 -15.168 -37.461 1.00 55.22 668 GLY A CA 1
ATOM 5111 C C . GLY A 1 668 ? 46.476 -14.014 -38.444 1.00 55.22 668 GLY A C 1
ATOM 5112 O O . GLY A 1 668 ? 45.524 -13.242 -38.379 1.00 55.22 668 GLY A O 1
ATOM 5113 N N . PHE A 1 669 ? 47.419 -13.932 -39.387 1.00 55.53 669 PHE A N 1
ATOM 5114 C CA . PHE A 1 669 ? 47.338 -13.116 -40.604 1.00 55.53 669 PHE A CA 1
ATOM 5115 C C . PHE A 1 669 ? 46.289 -13.707 -41.566 1.00 55.53 669 PHE A C 1
ATOM 5117 O O . PHE A 1 669 ? 46.604 -14.203 -42.644 1.00 55.53 669 PHE A O 1
ATOM 5124 N N . GLY A 1 670 ? 45.031 -13.717 -41.133 1.00 60.59 670 GLY A N 1
ATOM 5125 C CA . GLY A 1 670 ? 43.879 -14.198 -41.884 1.00 60.59 670 GLY A CA 1
ATOM 5126 C C . GLY A 1 670 ? 42.758 -13.165 -41.865 1.00 60.59 670 GLY A C 1
ATOM 5127 O O . GLY A 1 670 ? 42.693 -12.318 -40.977 1.00 60.59 670 GLY A O 1
ATOM 5128 N N . ARG A 1 671 ? 41.896 -13.227 -42.885 1.00 56.25 671 ARG A N 1
ATOM 5129 C CA . ARG A 1 671 ? 40.725 -12.360 -43.098 1.00 56.25 671 ARG A CA 1
ATOM 5130 C C . ARG A 1 671 ? 39.971 -12.118 -41.780 1.00 56.25 671 ARG A C 1
ATOM 5132 O O . ARG A 1 671 ? 39.766 -13.067 -41.026 1.00 56.25 671 ARG A O 1
ATOM 5139 N N . ALA A 1 672 ? 39.562 -10.870 -41.528 1.00 60.69 672 ALA A N 1
ATOM 5140 C CA . ALA A 1 672 ? 38.824 -10.503 -40.319 1.00 60.69 672 ALA A CA 1
ATOM 5141 C C . ALA A 1 672 ? 37.662 -11.490 -40.068 1.00 60.69 672 ALA A C 1
ATOM 5143 O O . ALA A 1 672 ? 36.964 -11.840 -41.029 1.00 60.69 672 ALA A O 1
ATOM 5144 N N . PRO A 1 673 ? 37.473 -11.972 -38.825 1.00 64.81 673 PRO A N 1
ATOM 5145 C CA . PRO A 1 673 ? 36.421 -12.931 -38.512 1.00 64.81 673 PRO A CA 1
ATOM 5146 C C . PRO A 1 673 ? 35.055 -12.377 -38.930 1.00 64.81 673 PRO A C 1
ATOM 5148 O O . PRO A 1 673 ? 34.766 -11.197 -38.733 1.00 64.81 673 PRO A O 1
ATOM 5151 N N . THR A 1 674 ? 34.222 -13.228 -39.530 1.00 75.31 674 THR A N 1
ATOM 5152 C CA . THR A 1 674 ? 32.852 -12.860 -39.904 1.00 75.31 674 THR A CA 1
ATOM 5153 C C . THR A 1 674 ? 32.015 -12.584 -38.653 1.00 75.31 674 THR A C 1
ATOM 5155 O O . THR A 1 674 ? 32.298 -13.115 -37.575 1.00 75.31 674 THR A O 1
ATOM 5158 N N . ALA A 1 675 ? 30.956 -11.781 -38.793 1.00 71.62 675 ALA A N 1
ATOM 5159 C CA . ALA A 1 675 ? 30.030 -11.484 -37.696 1.00 71.62 675 ALA A CA 1
ATOM 5160 C C . ALA A 1 675 ? 29.447 -12.763 -37.056 1.00 71.62 675 ALA A C 1
ATOM 5162 O O . ALA A 1 675 ? 29.303 -12.835 -35.837 1.00 71.62 675 ALA A O 1
ATOM 5163 N N . ASP A 1 676 ? 29.210 -13.809 -37.853 1.00 78.12 676 ASP A N 1
ATOM 5164 C CA . ASP A 1 676 ? 28.726 -15.102 -37.357 1.00 78.12 676 ASP A CA 1
ATOM 5165 C C . ASP A 1 676 ? 29.765 -15.845 -36.510 1.00 78.12 676 ASP A C 1
ATOM 5167 O O . ASP A 1 676 ? 29.435 -16.364 -35.445 1.00 78.12 676 ASP A O 1
ATOM 5171 N N . ALA A 1 677 ? 31.035 -15.857 -36.929 1.00 79.38 677 ALA A N 1
ATOM 5172 C CA . ALA A 1 677 ? 32.109 -16.478 -36.155 1.00 79.38 677 ALA A CA 1
ATOM 5173 C C . ALA A 1 677 ? 32.363 -15.733 -34.834 1.00 79.38 677 ALA A C 1
ATOM 5175 O O . ALA A 1 677 ? 32.697 -16.352 -33.822 1.00 79.38 677 ALA A O 1
ATOM 5176 N N . PHE A 1 678 ? 32.184 -14.408 -34.837 1.00 79.38 678 PHE A N 1
ATOM 5177 C CA . PHE A 1 678 ? 32.204 -13.585 -33.630 1.00 79.38 678 PHE A CA 1
ATOM 5178 C C . PHE A 1 678 ? 31.061 -13.985 -32.688 1.00 79.38 678 PHE A C 1
ATOM 5180 O O . PHE A 1 678 ? 31.305 -14.336 -31.537 1.00 79.38 678 PHE A O 1
ATOM 5187 N N . LYS A 1 679 ? 29.823 -14.025 -33.190 1.00 81.94 679 LYS A N 1
ATOM 5188 C CA . LYS A 1 679 ? 28.629 -14.390 -32.415 1.00 81.94 679 LYS A CA 1
ATOM 5189 C C . LYS A 1 679 ? 28.725 -15.788 -31.797 1.00 81.94 679 LYS A C 1
ATOM 5191 O O . LYS A 1 679 ? 28.452 -15.941 -30.612 1.00 81.94 679 LYS A O 1
ATOM 5196 N N . GLN A 1 680 ? 29.161 -16.783 -32.571 1.00 85.50 680 GLN A N 1
ATOM 5197 C CA . GLN A 1 680 ? 29.335 -18.160 -32.093 1.00 85.50 680 GLN A CA 1
ATOM 5198 C C . GLN A 1 680 ? 30.374 -18.267 -30.972 1.00 85.50 680 GLN A C 1
ATOM 5200 O O . GLN A 1 680 ? 30.167 -19.018 -30.024 1.00 85.50 680 GLN A O 1
ATOM 5205 N N . HIS A 1 681 ? 31.470 -17.503 -31.050 1.00 87.62 681 HIS A N 1
ATOM 5206 C CA . HIS A 1 681 ? 32.505 -17.490 -30.011 1.00 87.62 681 HIS A CA 1
ATOM 5207 C C . HIS A 1 681 ? 31.954 -17.010 -28.664 1.00 87.62 681 HIS A C 1
ATOM 5209 O O . HIS A 1 681 ? 32.088 -17.705 -27.662 1.00 87.62 681 HIS A O 1
ATOM 5215 N N . PHE A 1 682 ? 31.303 -15.845 -28.638 1.00 87.31 682 PHE A N 1
ATOM 5216 C CA . PHE A 1 682 ? 30.760 -15.284 -27.395 1.00 87.31 682 PHE A CA 1
ATOM 5217 C C . PHE A 1 682 ? 29.603 -16.109 -26.829 1.00 87.31 682 PHE A C 1
ATOM 5219 O O . PHE A 1 682 ? 29.501 -16.240 -25.611 1.00 87.31 682 PHE A O 1
ATOM 5226 N N . LEU A 1 683 ? 28.770 -16.696 -27.695 1.00 86.69 683 LEU A N 1
ATOM 5227 C CA . LEU A 1 683 ? 27.704 -17.600 -27.269 1.00 86.69 683 LEU A CA 1
ATOM 5228 C C . LEU A 1 683 ? 28.277 -18.845 -26.578 1.00 86.69 683 LEU A C 1
ATOM 5230 O O . LEU A 1 683 ? 27.863 -19.160 -25.469 1.00 86.69 683 LEU A O 1
ATOM 5234 N N . ALA A 1 684 ? 29.280 -19.491 -27.179 1.00 87.88 684 ALA A N 1
ATOM 5235 C CA . ALA A 1 684 ? 29.906 -20.682 -26.607 1.00 87.88 684 ALA A CA 1
ATOM 5236 C C . ALA A 1 684 ? 30.590 -20.400 -25.255 1.00 87.88 684 ALA A C 1
ATOM 5238 O O . ALA A 1 684 ? 30.545 -21.226 -24.345 1.00 87.88 684 ALA A O 1
ATOM 5239 N N . GLU A 1 685 ? 31.219 -19.232 -25.101 1.00 89.19 685 GLU A N 1
ATOM 5240 C CA . GLU A 1 685 ? 31.828 -18.824 -23.827 1.00 89.19 685 GLU A CA 1
ATOM 5241 C C . GLU A 1 685 ? 30.770 -18.550 -22.749 1.00 89.19 685 GLU A C 1
ATOM 5243 O O . GLU A 1 685 ? 30.960 -18.931 -21.593 1.00 89.19 685 GLU A O 1
ATOM 5248 N N . ALA A 1 686 ? 29.634 -17.949 -23.119 1.00 88.31 686 ALA A N 1
ATOM 5249 C CA . ALA A 1 686 ? 28.510 -17.761 -22.206 1.00 88.31 686 ALA A CA 1
ATOM 5250 C C . ALA A 1 686 ? 27.895 -19.105 -21.781 1.00 88.31 686 ALA A C 1
ATOM 5252 O O . ALA A 1 686 ? 27.751 -19.354 -20.587 1.00 88.31 686 ALA A O 1
ATOM 5253 N N . GLU A 1 687 ? 27.613 -20.005 -22.728 1.00 87.88 687 GLU A N 1
ATOM 5254 C CA . GLU A 1 687 ? 27.097 -21.355 -22.450 1.00 87.88 687 GLU A CA 1
ATOM 5255 C C . GLU A 1 687 ? 28.034 -22.146 -21.526 1.00 87.88 687 GLU A C 1
ATOM 5257 O O . GLU A 1 687 ? 27.589 -22.838 -20.609 1.00 87.88 687 GLU A O 1
ATOM 5262 N N . ARG A 1 688 ? 29.351 -22.009 -21.719 1.00 87.50 688 ARG A N 1
ATOM 5263 C CA . ARG A 1 688 ? 30.354 -22.650 -20.865 1.00 87.50 688 ARG A CA 1
ATOM 5264 C C . ARG A 1 688 ? 30.354 -22.102 -19.439 1.00 87.50 688 ARG A C 1
ATOM 5266 O O . ARG A 1 688 ? 30.583 -22.877 -18.508 1.00 87.50 688 ARG A O 1
ATOM 5273 N N . PHE A 1 689 ? 30.182 -20.790 -19.280 1.00 87.19 689 PHE A N 1
ATOM 5274 C CA . PHE A 1 689 ? 30.206 -20.135 -17.976 1.00 87.19 689 PHE A CA 1
ATOM 5275 C C . PHE A 1 689 ? 28.937 -20.426 -17.179 1.00 87.19 689 PHE A C 1
ATOM 5277 O O . PHE A 1 689 ? 29.033 -20.901 -16.051 1.00 87.19 689 PHE A O 1
ATOM 5284 N N . PHE A 1 690 ? 27.766 -20.181 -17.772 1.00 82.19 690 PHE A N 1
ATOM 5285 C CA . PHE A 1 690 ? 26.500 -20.312 -17.054 1.00 82.19 690 PHE A CA 1
ATOM 5286 C C . PHE A 1 690 ? 26.078 -21.771 -16.857 1.00 82.19 690 PHE A C 1
ATOM 5288 O O . PHE A 1 690 ? 25.426 -22.040 -15.859 1.00 82.19 690 PHE A O 1
ATOM 5295 N N . ARG A 1 691 ? 26.546 -22.695 -17.720 1.00 66.06 691 ARG A N 1
ATOM 5296 C CA . ARG A 1 691 ? 26.138 -24.112 -17.824 1.00 66.06 691 AR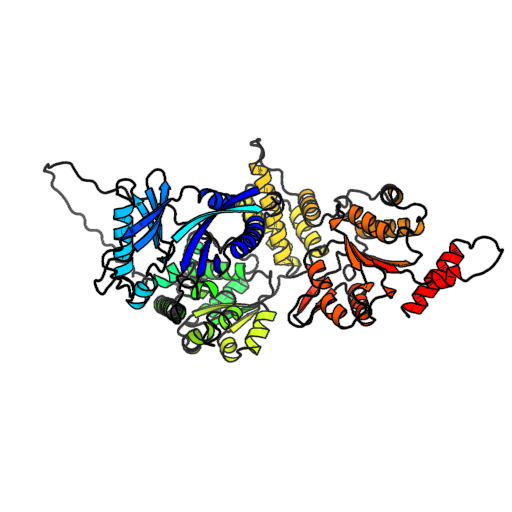G A CA 1
ATOM 5297 C C . ARG A 1 691 ? 24.604 -24.288 -17.961 1.00 66.06 691 ARG A C 1
ATOM 5299 O O . ARG A 1 691 ? 23.839 -23.518 -17.399 1.00 66.06 691 ARG A O 1
ATOM 5306 N N . PRO A 1 692 ? 24.126 -25.249 -18.767 1.00 49.75 692 PRO A N 1
ATOM 5307 C CA . PRO A 1 692 ? 22.691 -25.499 -18.902 1.00 49.75 692 PRO A CA 1
ATOM 5308 C C . PRO A 1 692 ? 22.052 -26.030 -17.616 1.00 49.75 692 PRO A C 1
ATOM 5310 O O . PRO A 1 692 ? 22.752 -26.756 -16.866 1.00 49.75 692 PRO A O 1
#

Radius of gyration: 32.47 Å; Cα contacts (8 Å, |Δi|>4): 1058; chains: 1; bounding box: 97×75×94 Å

Nearest PDB structures (foldseek):
  8a8w-assembly1_D  TM=8.001E-01  e=8.323E-35  Mycobacterium tuberculosis
  7abr-assembly1_D  TM=7.856E-01  e=5.528E-33  Bacillus subtilis subsp. subtilis str. 168
  7abr-assembly1_C  TM=7.867E-01  e=5.528E-33  Bacillus subtilis subsp. subtilis str. 168
  4lj6-assembly1_A  TM=8.336E-01  e=1.574E-17  Thermus thermophilus HB8
  4lj8-assembly1_A  TM=8.214E-01  e=1.493E-17  Thermus thermophilus HB8

Foldseek 3Di:
DKFKWKWKWAAAPVQWIWIATVQCNVDIDIGSDPVVVLVVVLVVVQVVLLQDQPVVSVLRNVVPAWDKDKAFAPPLWDQDPVPDGDTDTAIFIWTWHDDPFWIWTQGSLLRDTDTHGPVDDPRVVNNVSNNVSLVPDDNVSSVVSHRRGDIDMDIRMHDHPPPDSLQDQFDDPPPPRDDPPDDDPDDDDDDDDDDDDDDDDDDDDDDDDDDDDDFDDQVLLVQLWDFLLVCLVVVNFAADPPCPVVLVVVVVQLLQQLAFAEAEAWPQLCSRNSVSNNQNVLQPADPPHSHDRATEIEHELCSLQPDDDDQPVSLVSLVSNQVSCLSRSYEYEHEEPLSQQVRRDDPVDSDGNLVSCLVCLVVSRHHYYYYYYPVSLVVCCVVCVSSSVSHDYDYRDRDDLVCLLVRLVVLLVVLCVVLVAAEDSQLSVLLLVCCVQPPDPIGSNRSSSRLSSSLSSSQSVVVVPDPDPDRRDHHHNVSSLVSVCSNLLFDSLLVDLPRDDDLVVQLVLLCVQADPPSVVSVVLSVLSVCSSVVVADLQFASAEDEAEAAPPNCQVVSQQSSQCNGRVDSVLEAEDEQLQAQDPVSVCQQCDAQPGHHPVLVVCVVRVQGEYEYEANLNHHPVVVVQVCCCGRGQWHAYPNRRIGGRRNYYYYYYHHFQVVVVVPDDDPDDDDDPVSVVVRRVVRVCVSVPD

Sequence (692 aa):
MQFTVQLFIQAHHHGFYTVHVLGEPSLVVHTDDLDQAREDLTLVLADRFERMHPRLVGKYAEAGGLTAHTVPVPDALVVDSDDGPEPRPAEATVLVGADRRWWRVHAPRW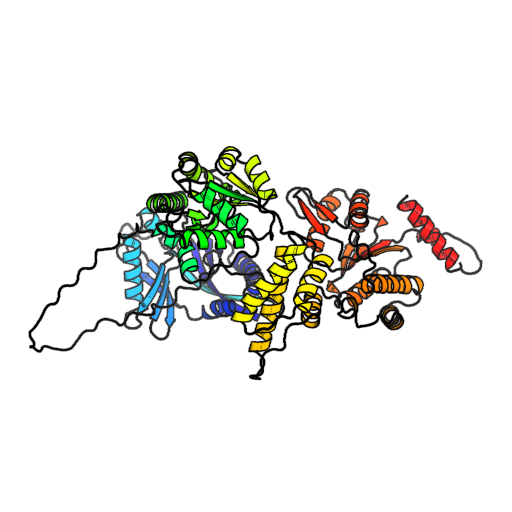DLRAWVPRSEDVEAAASALLADHAAHLPEAQRLALRREGDEWIEPLVVEADGARPAQFLGTWRTRDFLPEPGPPKDAEPDGADGDESEDGDAPNKPGKHGKKPKRPATPSLARVGVALHTQAKDGELEQAYGRDADVQALLGQLAYKGACIAVVGDPGVGKTALLNALAQAVYQQTKDGPLKARPVFYADASRLIAGQGFFGDWQQQCLDVVNEAIEADAVLYLGDLLALLDAGKSAHSDQNVSLLLKPYLAGGRLTVVGEASTAAWAKLELRDAGFARLFAPYRVAEPQASDLPGILSQVAAEIGAETGLTVRPEAIAAVDELTTRFRSDGARLGQAVHFLRRLLDDAAFQAEQAEDDRPPAPIGRAAVVARLCAETGMPEFLIQDDVPLDPAAVQAHFRKRLIGQDDAVRRMTDLVALMKAGLADLGRPLGSFLFVGPTGVGKTEMAKALAEFLFGRKDRLTRFDMSEFVRPDSVHRFLGDAGEEGLLIGQIRRQPFCVLLLDEVEKAHPAVFDVLLQVLGEARLTDQAGRTADFRNTVVLMTSNLGVETFKRRPGFGRAPTADAFKQHFLAEAERFFRP

Mean predicted aligned error: 17.37 Å

Secondary structure (DSSP, 8-state):
-EEEEEEEEEE-TTS-EEEEETT-TT-EEEES-HHHHHHHHHHHHHHHHHTS-HHHHHHHHTTTT-EEEEEEEEEEEE--TTT-SS-EEEEEEEEEEE-SSEEEEEEGGGTEEEEEETTS-HHHHHHHHHHHHHHTS-HHHHHHTS--S-EEEEEEEEE-----TTS--SS---SS--PPPPPPS--PPPP------------------PPPPPPPP-HHHHHHSB-HHHHHHHT-SPP-TT-HHHHHHHHHHHTSTT-EEEEE--TTSSHHHHHHHHHHHHHT--TTSSS----EEE--HHHHHTT--STTHHHHHHHHHHHHHHHTT-EEEEEETTGGGTTT-BTTB---HHHHHHHHHHTT-SEEEEEE-HHHHHHHHHH-HHHHTTSEEEE-PPPPTTTHHHHHHHHHHHHHHHH---B-HHHHHHHHHHHHHH--SS-HHHHHHHHHHHHHHHHHHHHHH-SS-SPPPPB-HHHHHHHHHHHH---HHHH-TTS---HHHHHHHHHTT-SS-HHHHHHHHHHHHHHHTT-S-TTS-SEEEEEES-TTSSHHHHHHHHHHHHHSSSTTEEEEEGGGG-SHHHHHHHHB-SSSBPHHHHHHHH--SEEEEEETGGGS-HHHHHHHHHHHHHSEEE-TT--EEE-TTEEEEEEE-TTHHHHHT---SS-PPPHHHHHHHHHHHHHHHH--

pLDDT: mean 79.91, std 17.2, range [26.7, 97.88]